Protein 9J8A (pdb70)

Structure (mmCIF, N/CA/C/O backbone):
data_9J8A
#
_entry.id   9J8A
#
_cell.length_a   50.129
_cell.length_b   70.943
_cell.length_c   60.984
_cell.angle_alpha   90.00
_cell.angle_beta   97.93
_cell.angle_gamma   90.00
#
_symmetry.space_group_name_H-M   'P 1 21 1'
#
loop_
_entity.id
_entity.type
_entity.pdbx_description
1 polymer 'Heavy chain of BA8 Fab'
2 polymer 'Light Chain of Fab BA8'
3 polymer 'Sulfated peptide from CCR5'
4 water water
#
loop_
_atom_site.group_PDB
_atom_site.id
_atom_site.type_symbol
_atom_site.label_atom_id
_atom_site.label_alt_id
_atom_site.label_comp_id
_atom_site.label_asym_id
_atom_site.label_entity_id
_atom_site.label_seq_id
_atom_site.pdbx_PDB_ins_code
_atom_site.Cartn_x
_atom_site.Cartn_y
_atom_site.Cartn_z
_atom_site.occupancy
_atom_site.B_iso_or_equiv
_atom_site.auth_seq_id
_atom_site.auth_comp_id
_atom_site.auth_asym_id
_atom_site.auth_atom_id
_atom_site.pdbx_PDB_model_num
ATOM 1 N N . GLN A 1 1 ? 2.842 -35.856 -27.403 1.00 26.45 1 GLN H N 1
ATOM 2 C CA . GLN A 1 1 ? 2.603 -34.525 -28.031 1.00 25.07 1 GLN H CA 1
ATOM 3 C C . GLN A 1 1 ? 3.146 -33.477 -27.069 1.00 21.31 1 GLN H C 1
ATOM 4 O O . GLN A 1 1 ? 2.611 -33.325 -25.978 1.00 18.20 1 GLN H O 1
ATOM 10 N N . SER A 1 2 ? 4.250 -32.847 -27.448 1.00 17.54 2 SER H N 1
ATOM 11 C CA . SER A 1 2 ? 4.947 -31.936 -26.560 1.00 18.38 2 SER H CA 1
ATOM 12 C C . SER A 1 2 ? 5.776 -30.976 -27.400 1.00 15.90 2 SER H C 1
ATOM 13 O O . SER A 1 2 ? 6.010 -31.212 -28.576 1.00 15.29 2 SER H O 1
ATOM 16 N N . LEU A 1 3 ? 6.152 -29.859 -26.774 1.00 15.64 3 LEU H N 1
ATOM 17 C CA . LEU A 1 3 ? 6.947 -28.811 -27.379 1.00 15.91 3 LEU H CA 1
ATOM 18 C C . LEU A 1 3 ? 8.004 -28.372 -26.372 1.00 15.41 3 LEU H C 1
ATOM 19 O O . LEU A 1 3 ? 7.760 -28.374 -25.165 1.00 15.08 3 LEU H O 1
ATOM 24 N N . GLU A 1 4 ? 9.138 -27.923 -26.893 1.00 15.59 4 GLU H N 1
ATOM 25 C CA . GLU A 1 4 ? 10.227 -27.435 -26.071 1.00 17.62 4 GLU H CA 1
ATOM 26 C C . GLU A 1 4 ? 10.845 -26.211 -26.735 1.00 17.19 4 GLU H C 1
ATOM 27 O O . GLU A 1 4 ? 11.343 -26.324 -27.862 1.00 16.90 4 GLU H O 1
ATOM 33 N N . GLU A 1 5 ? 10.861 -25.078 -26.011 1.00 15.14 5 GLU H N 1
ATOM 34 C CA . GLU A 1 5 ? 11.546 -23.880 -26.463 1.00 15.02 5 GLU H CA 1
ATOM 35 C C . GLU A 1 5 ? 13.031 -23.926 -26.094 1.00 16.43 5 GLU H C 1
ATOM 36 O O . GLU A 1 5 ? 13.390 -24.347 -24.990 1.00 16.51 5 GLU H O 1
ATOM 42 N N . SER A 1 6 ? 13.873 -23.405 -26.990 1.00 16.76 6 SER H N 1
ATOM 43 C CA . SER A 1 6 ? 15.285 -23.184 -26.686 1.00 16.21 6 SER H CA 1
ATOM 44 C C . SER A 1 6 ? 15.732 -21.881 -27.343 1.00 17.71 6 SER H C 1
ATOM 45 O O . SER A 1 6 ? 15.063 -21.390 -28.263 1.00 17.11 6 SER H O 1
ATOM 48 N N . GLY A 1 7 ? 16.875 -21.347 -26.874 1.00 16.87 7 GLY H N 1
ATOM 49 C CA . GLY A 1 7 ? 17.455 -20.133 -27.431 1.00 17.51 7 GLY H CA 1
ATOM 50 C C . GLY A 1 7 ? 17.319 -18.921 -26.509 1.00 15.89 7 GLY H C 1
ATOM 51 O O . GLY A 1 7 ? 17.643 -17.813 -26.898 1.00 19.15 7 GLY H O 1
ATOM 52 N N . GLY A 1 8 ? 16.774 -19.109 -25.319 1.00 16.37 8 GLY H N 1
ATOM 53 C CA . GLY A 1 8 ? 16.588 -18.019 -24.384 1.00 15.54 8 GLY H CA 1
ATOM 54 C C . GLY A 1 8 ? 17.890 -17.641 -23.687 1.00 17.25 8 GLY H C 1
ATOM 55 O O . GLY A 1 8 ? 18.952 -18.119 -24.064 1.00 19.20 8 GLY H O 1
ATOM 56 N N . GLY A 1 9 ? 17.805 -16.753 -22.691 1.00 15.90 9 GLY H N 1
ATOM 57 C CA . GLY A 1 9 ? 18.988 -16.323 -21.973 1.00 16.97 9 GLY H CA 1
ATOM 58 C C . GLY A 1 9 ? 19.117 -14.807 -22.045 1.00 15.89 9 GLY H C 1
ATOM 59 O O . GLY A 1 9 ? 18.111 -14.095 -22.150 1.00 15.09 9 GLY H O 1
ATOM 60 N N . LEU A 1 10 ? 20.363 -14.338 -22.002 1.00 14.65 10 LEU H N 1
ATOM 61 C CA . LEU A 1 10 ? 20.633 -12.922 -21.890 1.00 16.30 10 LEU H CA 1
ATOM 62 C C . LEU A 1 10 ? 21.008 -12.356 -23.258 1.00 15.26 10 LEU H C 1
ATOM 63 O O . LEU A 1 10 ? 21.864 -12.911 -23.939 1.00 15.54 10 LEU H O 1
ATOM 68 N N . PHE A 1 11 ? 20.438 -11.192 -23.582 1.00 15.63 11 PHE H N 1
ATOM 69 C CA . PHE A 1 11 ? 20.726 -10.513 -24.831 1.00 16.30 11 PHE H CA 1
ATOM 70 C C . PHE A 1 11 ? 20.913 -9.037 -24.522 1.00 17.67 11 PHE H C 1
ATOM 71 O O . PHE A 1 11 ? 20.368 -8.529 -23.545 1.00 20.24 11 PHE H O 1
ATOM 79 N N . LYS A 1 12 ? 21.667 -8.357 -25.383 1.00 19.35 12 LYS H N 1
ATOM 80 C CA . LYS A 1 12 ? 21.811 -6.919 -25.305 1.00 21.28 12 LYS H CA 1
ATOM 81 C C . LYS A 1 12 ? 20.780 -6.253 -26.214 1.00 19.34 12 LYS H C 1
ATOM 82 O O . LYS A 1 12 ? 20.406 -6.812 -27.229 1.00 19.32 12 LYS H O 1
ATOM 88 N N . PRO A 1 13 ? 20.377 -5.006 -25.916 1.00 19.31 13 PRO H N 1
ATOM 89 C CA . PRO A 1 13 ? 19.564 -4.205 -26.829 1.00 20.57 13 PRO H CA 1
ATOM 90 C C . PRO A 1 13 ? 20.240 -4.162 -28.195 1.00 19.79 13 PRO H C 1
ATOM 91 O O . PRO A 1 13 ? 21.477 -4.100 -28.263 1.00 21.93 13 PRO H O 1
ATOM 95 N N . THR A 1 14 ? 19.413 -4.207 -29.254 1.00 19.94 14 THR H N 1
ATOM 96 C CA . THR A 1 14 ? 19.821 -4.252 -30.658 1.00 19.86 14 THR H CA 1
ATOM 97 C C . THR A 1 14 ? 20.110 -5.679 -31.139 1.00 20.55 14 THR H C 1
ATOM 98 O O . THR A 1 14 ? 20.172 -5.881 -32.344 1.00 20.62 14 THR H O 1
ATOM 102 N N . ASP A 1 15 ? 20.325 -6.660 -30.242 1.00 19.40 15 ASP H N 1
ATOM 103 C CA . ASP A 1 15 ? 20.602 -8.028 -30.674 1.00 20.21 15 ASP H CA 1
ATOM 104 C C . ASP A 1 15 ? 19.381 -8.660 -31.347 1.00 18.39 15 ASP H C 1
ATOM 105 O O . ASP A 1 15 ? 18.256 -8.184 -31.224 1.00 17.81 15 ASP H O 1
ATOM 110 N N . THR A 1 16 ? 19.620 -9.804 -31.982 1.00 18.31 16 THR H N 1
ATOM 111 C CA . THR A 1 16 ? 18.544 -10.587 -32.555 1.00 19.42 16 THR H CA 1
ATOM 112 C C . THR A 1 16 ? 18.254 -11.810 -31.674 1.00 18.36 16 THR H C 1
ATOM 113 O O . THR A 1 16 ? 19.156 -12.578 -31.308 1.00 16.17 16 THR H O 1
ATOM 117 N N . LEU A 1 17 ? 16.965 -12.044 -31.431 1.00 16.90 17 LEU H N 1
ATOM 118 C CA . LEU A 1 17 ? 16.511 -13.228 -30.707 1.00 17.56 17 LEU H CA 1
ATOM 119 C C . LEU A 1 17 ? 16.212 -14.313 -31.729 1.00 16.63 17 LEU H C 1
ATOM 120 O O . LEU A 1 17 ? 15.498 -14.016 -32.684 1.00 15.98 17 LEU H O 1
ATOM 125 N N . THR A 1 18 ? 16.703 -15.542 -31.512 1.00 15.22 18 THR H N 1
ATOM 126 C CA . THR A 1 18 ? 16.311 -16.681 -32.339 1.00 15.66 18 THR H CA 1
ATOM 127 C C . THR A 1 18 ? 15.865 -17.820 -31.424 1.00 15.70 18 THR H C 1
ATOM 128 O O . THR A 1 18 ? 16.700 -18.474 -30.798 1.00 15.90 18 THR H O 1
ATOM 132 N N . LEU A 1 19 ? 14.546 -18.042 -31.333 1.00 14.88 19 LEU H N 1
ATOM 133 C CA . LEU A 1 19 ? 14.001 -19.127 -30.523 1.00 14.72 19 LEU H CA 1
ATOM 134 C C . LEU A 1 19 ? 13.617 -20.288 -31.427 1.00 14.79 19 LEU H C 1
ATOM 135 O O . LEU A 1 19 ? 13.116 -20.104 -32.528 1.00 13.87 19 LEU H O 1
ATOM 140 N N . THR A 1 20 ? 13.898 -21.486 -30.945 1.00 14.70 20 THR H N 1
ATOM 141 C CA . THR A 1 20 ? 13.519 -22.698 -31.625 1.00 15.46 20 THR H CA 1
ATOM 142 C C . THR A 1 20 ? 12.468 -23.389 -30.767 1.00 14.54 20 THR H C 1
ATOM 143 O O . THR A 1 20 ? 12.653 -23.547 -29.563 1.00 15.13 20 THR H O 1
ATOM 147 N N . CYS A 1 21 ? 11.382 -23.798 -31.421 1.00 14.27 21 CYS H N 1
ATOM 148 C CA . CYS A 1 21 ? 10.357 -24.637 -30.835 1.00 15.20 21 CYS H CA 1
ATOM 149 C C . CYS A 1 21 ? 10.526 -26.033 -31.423 1.00 15.55 21 CYS H C 1
ATOM 150 O O . CYS A 1 21 ? 10.271 -26.216 -32.599 1.00 14.37 21 CYS H O 1
ATOM 153 N N . THR A 1 22 ? 10.911 -27.002 -30.594 1.00 14.72 22 THR H N 1
ATOM 154 C CA . THR A 1 22 ? 11.093 -28.370 -31.049 1.00 15.27 22 THR H CA 1
ATOM 155 C C . THR A 1 22 ? 9.882 -29.184 -30.611 1.00 14.71 22 THR H C 1
ATOM 156 O O . THR A 1 22 ? 9.583 -29.275 -29.409 1.00 15.83 22 THR H O 1
ATOM 160 N N . VAL A 1 23 ? 9.231 -29.826 -31.594 1.00 15.43 23 VAL H N 1
ATOM 161 C CA . VAL A 1 23 ? 8.006 -30.566 -31.332 1.00 16.33 23 VAL H CA 1
ATOM 162 C C . VAL A 1 23 ? 8.280 -32.070 -31.382 1.00 17.58 23 VAL H C 1
ATOM 163 O O . VAL A 1 23 ? 9.197 -32.516 -32.081 1.00 18.27 23 VAL H O 1
ATOM 167 N N . SER A 1 24 ? 7.452 -32.828 -30.639 1.00 19.01 24 SER H N 1
ATOM 168 C CA . SER A 1 24 ? 7.520 -34.280 -30.548 1.00 19.51 24 SER H CA 1
ATOM 169 C C . SER A 1 24 ? 6.110 -34.844 -30.469 1.00 18.44 24 SER H C 1
ATOM 170 O O . S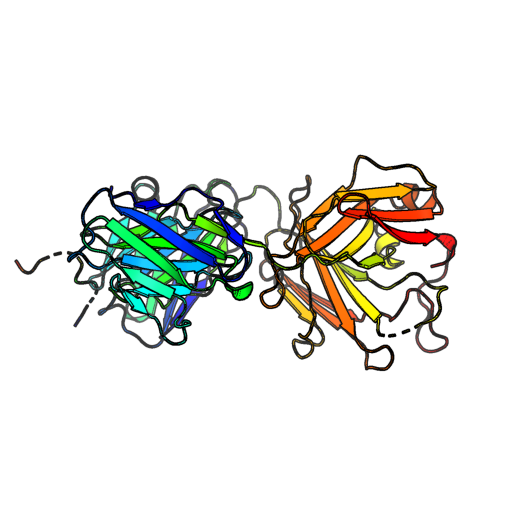ER A 1 24 ? 5.286 -34.333 -29.711 1.00 17.06 24 SER H O 1
ATOM 173 N N . GLY A 1 25 ? 5.868 -35.926 -31.223 1.00 19.15 25 GLY H N 1
ATOM 174 C CA . GLY A 1 25 ? 4.656 -36.715 -31.082 1.00 19.47 25 GLY H CA 1
ATOM 175 C C . GLY A 1 25 ? 3.468 -36.136 -31.853 1.00 18.95 25 GLY H C 1
ATOM 176 O O . GLY A 1 25 ? 2.348 -36.575 -31.638 1.00 19.68 25 GLY H O 1
ATOM 177 N N . PHE A 1 26 ? 3.687 -35.154 -32.744 1.00 16.46 26 PHE H N 1
ATOM 178 C CA . PHE A 1 26 ? 2.652 -34.774 -33.692 1.00 15.93 26 PHE H CA 1
ATOM 179 C C . PHE A 1 26 ? 3.348 -34.136 -34.883 1.00 16.67 26 PHE H C 1
ATOM 180 O O . PHE A 1 26 ? 4.514 -33.786 -34.796 1.00 16.63 26 PHE H O 1
ATOM 188 N N . SER A 1 27 ? 2.634 -33.991 -35.996 1.00 18.68 27 SER H N 1
ATOM 189 C CA . SER A 1 27 ? 3.217 -33.451 -37.212 1.00 17.64 27 SER H CA 1
ATOM 190 C C . SER A 1 27 ? 2.897 -31.972 -37.387 1.00 17.01 27 SER H C 1
ATOM 191 O O . SER A 1 27 ? 1.732 -31.579 -37.277 1.00 16.72 27 SER H O 1
ATOM 194 N N . LEU A 1 28 ? 3.935 -31.192 -37.730 1.00 16.47 28 LEU H N 1
ATOM 195 C CA . LEU A 1 28 ? 3.814 -29.781 -38.076 1.00 15.09 28 LEU H CA 1
ATOM 196 C C . LEU A 1 28 ? 2.892 -29.596 -39.282 1.00 16.24 28 LEU H C 1
ATOM 197 O O . LEU A 1 28 ? 2.289 -28.545 -39.418 1.00 15.04 28 LEU H O 1
ATOM 202 N N . SER A 1 29 ? 2.740 -30.629 -40.125 1.00 15.61 29 SER H N 1
ATOM 203 C CA . SER A 1 29 ? 1.926 -30.537 -41.323 1.00 16.99 29 SER H CA 1
ATOM 204 C C . SER A 1 29 ? 0.448 -30.625 -41.009 1.00 16.58 29 SER H C 1
ATOM 205 O O . SER A 1 29 ? -0.345 -30.463 -41.924 1.00 17.28 29 SER H O 1
ATOM 208 N N . SER A 1 30 ? 0.094 -30.918 -39.748 1.00 16.66 30 SER H N 1
ATOM 209 C CA . SER A 1 30 ? -1.303 -30.991 -39.364 1.00 17.15 30 SER H CA 1
ATOM 210 C C . SER A 1 30 ? -1.710 -29.907 -38.371 1.00 15.96 30 SER H C 1
ATOM 211 O O . SER A 1 30 ? -2.887 -29.846 -38.052 1.00 15.21 30 SER H O 1
ATOM 214 N N . TYR A 1 31 ? -0.772 -29.063 -37.903 1.00 15.47 31 TYR H N 1
ATOM 215 C CA . TYR A 1 31 ? -1.110 -28.127 -36.824 1.00 15.36 31 TYR H CA 1
ATOM 216 C C . TYR A 1 31 ? -0.460 -26.774 -37.058 1.00 14.15 31 TYR H C 1
ATOM 217 O O . TYR A 1 31 ? 0.610 -26.683 -37.663 1.00 15.25 31 TYR H O 1
ATOM 226 N N . SER A 1 32 ? -1.102 -25.726 -36.523 1.00 13.09 32 SER H N 1
ATOM 227 C CA . SER A 1 32 ? -0.453 -24.453 -36.332 1.00 13.28 32 SER H CA 1
ATOM 228 C C . SER A 1 32 ? 0.401 -24.516 -35.058 1.00 12.30 32 SER H C 1
ATOM 229 O O . SER A 1 32 ? 0.124 -25.310 -34.165 1.00 12.94 32 SER H O 1
ATOM 232 N N . ILE A 1 33 ? 1.430 -23.668 -35.009 1.00 12.57 33 ILE H N 1
ATOM 233 C CA . ILE A 1 33 ? 2.236 -23.432 -33.829 1.00 12.38 33 ILE H CA 1
ATOM 234 C C . ILE A 1 33 ? 2.199 -21.933 -33.535 1.00 11.96 33 ILE H C 1
ATOM 235 O O . ILE A 1 33 ? 2.513 -21.121 -34.401 1.00 11.24 33 ILE H O 1
ATOM 240 N N . ARG A 1 34 ? 1.823 -21.569 -32.312 1.00 11.33 34 ARG H N 1
ATOM 241 C CA . ARG A 1 34 ? 1.699 -20.171 -31.936 1.00 10.98 34 ARG H CA 1
ATOM 242 C C . ARG A 1 34 ? 2.821 -19.775 -30.978 1.00 11.85 34 ARG H C 1
ATOM 243 O O . ARG A 1 34 ? 3.229 -20.586 -30.167 1.00 12.29 34 ARG H O 1
ATOM 251 N N . TRP A 1 35 ? 3.267 -18.510 -31.066 1.00 11.94 35 TRP H N 1
ATOM 252 C CA . TRP A 1 35 ? 4.230 -17.970 -30.129 1.00 11.75 35 TRP H CA 1
ATOM 253 C C . TRP A 1 35 ? 3.514 -16.952 -29.251 1.00 12.13 35 TRP H C 1
ATOM 254 O O . TRP A 1 35 ? 2.755 -16.113 -29.754 1.00 12.14 35 TRP H O 1
ATOM 265 N N . VAL A 1 36 ? 3.727 -17.099 -27.941 1.00 11.90 36 VAL H N 1
ATOM 266 C CA . VAL A 1 36 ? 3.106 -16.263 -26.934 1.00 11.92 36 VAL H CA 1
ATOM 267 C C . VAL A 1 36 ? 4.205 -15.796 -25.987 1.00 12.08 36 VAL H C 1
ATOM 268 O O . VAL A 1 36 ? 5.083 -16.591 -25.640 1.00 13.95 36 VAL H O 1
ATOM 272 N N . ARG A 1 37 ? 4.167 -14.540 -25.534 1.00 12.21 37 ARG H N 1
ATOM 273 C CA . ARG A 1 37 ? 5.112 -14.135 -24.505 1.00 12.86 37 ARG H CA 1
ATOM 274 C C . ARG A 1 37 ? 4.393 -13.468 -23.343 1.00 13.10 37 ARG H C 1
ATOM 275 O O . ARG A 1 37 ? 3.211 -13.075 -23.418 1.00 12.01 37 ARG H O 1
ATOM 283 N N . GLN A 1 38 ? 5.133 -13.427 -22.233 1.00 14.50 38 GLN H N 1
ATOM 284 C CA . GLN A 1 38 ? 4.623 -12.849 -21.011 1.00 13.90 38 GLN H CA 1
ATOM 285 C C . GLN A 1 38 ? 5.744 -12.101 -20.313 1.00 13.57 38 GLN H C 1
ATOM 286 O O . GLN A 1 38 ? 6.694 -12.721 -19.830 1.00 12.21 38 GLN H O 1
ATOM 292 N N . ALA A 1 39 ? 5.624 -10.780 -20.278 1.00 14.95 39 ALA H N 1
ATOM 293 C CA . ALA A 1 39 ? 6.573 -9.971 -19.530 1.00 16.45 39 ALA H CA 1
ATOM 294 C C . ALA A 1 39 ? 6.409 -10.225 -18.028 1.00 17.72 39 ALA H C 1
ATOM 295 O O . ALA A 1 39 ? 5.314 -10.546 -17.545 1.00 15.40 39 ALA H O 1
ATOM 297 N N . PRO A 1 40 ? 7.480 -10.082 -17.220 1.00 19.74 40 PRO H N 1
ATOM 298 C CA . PRO A 1 40 ? 7.393 -10.393 -15.791 1.00 21.96 40 PRO H CA 1
ATOM 299 C C . PRO A 1 40 ? 6.238 -9.622 -15.144 1.00 21.27 40 PRO H C 1
ATOM 300 O O . PRO A 1 40 ? 6.081 -8.421 -15.324 1.00 19.57 40 PRO H O 1
ATOM 304 N N . GLY A 1 41 ? 5.344 -10.367 -14.506 1.00 22.85 41 GLY H N 1
ATOM 305 C CA . GLY A 1 41 ? 4.236 -9.767 -13.784 1.00 24.67 41 GLY H CA 1
ATOM 306 C C . GLY A 1 41 ? 3.102 -9.273 -14.676 1.00 24.04 41 GLY H C 1
ATOM 307 O O . GLY A 1 41 ? 2.176 -8.661 -14.153 1.00 22.79 41 GLY H O 1
ATOM 308 N N . ASN A 1 42 ? 3.136 -9.549 -15.991 1.00 20.54 42 ASN H N 1
ATOM 309 C CA . ASN A 1 42 ? 2.150 -9.000 -16.916 1.00 22.15 42 ASN H CA 1
ATOM 310 C C . ASN A 1 42 ? 1.350 -10.126 -17.549 1.00 18.33 42 ASN H C 1
ATOM 311 O O . ASN A 1 42 ? 1.371 -11.244 -17.046 1.00 17.54 42 ASN H O 1
ATOM 316 N N . GLY A 1 43 ? 0.659 -9.781 -18.635 1.00 17.51 43 GLY H N 1
ATOM 317 C CA . GLY A 1 43 ? -0.317 -10.641 -19.295 1.00 16.51 43 GLY H CA 1
ATOM 318 C C . GLY A 1 43 ? 0.324 -11.482 -20.389 1.00 15.74 43 GLY H C 1
ATOM 319 O O . GLY A 1 43 ? 1.477 -11.283 -20.774 1.00 17.50 43 GLY H O 1
ATOM 320 N N . LEU A 1 44 ? -0.458 -12.419 -20.881 1.00 12.94 44 LEU H N 1
ATOM 321 C CA . LEU A 1 44 ? -0.096 -13.200 -22.043 1.00 13.71 44 LEU H CA 1
ATOM 322 C C . LEU A 1 44 ? -0.371 -12.403 -23.315 1.00 13.24 44 LEU H C 1
ATOM 323 O O . LEU A 1 44 ? -1.436 -11.788 -23.476 1.00 12.36 44 LEU H O 1
ATOM 328 N N . GLU A 1 45 ? 0.561 -12.506 -24.269 1.00 13.07 45 GLU H N 1
ATOM 329 C CA . GLU A 1 45 ? 0.414 -11.826 -25.537 1.00 14.70 45 GLU H CA 1
ATOM 330 C C . GLU A 1 45 ? 0.766 -12.744 -26.710 1.00 13.45 45 GLU H C 1
ATOM 331 O O . GLU A 1 45 ? 1.852 -13.306 -26.766 1.00 12.92 45 GLU H O 1
ATOM 337 N N . TRP A 1 46 ? -0.137 -12.839 -27.684 1.00 13.07 46 TRP H N 1
ATOM 338 C CA . TRP A 1 46 ? 0.147 -13.571 -28.909 1.00 11.76 46 TRP H CA 1
ATOM 339 C C . TRP A 1 46 ? 1.058 -12.735 -29.798 1.00 13.20 46 TRP H C 1
ATOM 340 O 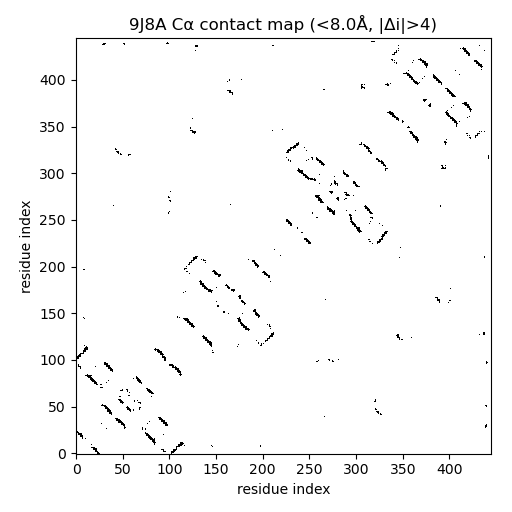O . TRP A 1 46 ? 0.770 -11.537 -30.036 1.00 12.11 46 TRP H O 1
ATOM 351 N N . ILE A 1 47 ? 2.173 -13.363 -30.220 1.00 12.29 47 ILE H N 1
ATOM 352 C CA . ILE A 1 47 ? 3.166 -12.701 -31.072 1.00 13.68 47 ILE H CA 1
ATOM 353 C C . ILE A 1 47 ? 2.852 -12.988 -32.529 1.00 13.21 47 ILE H C 1
ATOM 354 O O . ILE A 1 47 ? 2.920 -12.109 -33.388 1.00 14.14 47 ILE H O 1
ATOM 359 N N . GLY A 1 48 ? 2.587 -14.254 -32.807 1.00 13.01 48 GLY H N 1
ATOM 360 C CA . GLY A 1 48 ? 2.402 -14.706 -34.171 1.00 12.50 48 GLY H CA 1
ATOM 361 C C . GLY A 1 48 ? 2.299 -16.220 -34.189 1.00 12.72 48 GLY H C 1
ATOM 362 O O . GLY A 1 48 ? 2.295 -16.851 -33.137 1.00 13.99 48 GLY H O 1
ATOM 363 N N . ALA A 1 49 ? 2.194 -16.781 -35.385 1.00 12.03 49 ALA H N 1
ATOM 364 C CA . ALA A 1 49 ? 2.001 -18.211 -35.534 1.00 11.84 49 ALA H CA 1
ATOM 365 C C . ALA A 1 49 ? 2.457 -18.635 -36.915 1.00 12.22 49 ALA H C 1
ATOM 366 O O . ALA A 1 49 ? 2.707 -17.786 -37.763 1.00 13.66 49 ALA H O 1
ATOM 368 N N . ILE A 1 50 ? 2.610 -19.946 -37.113 1.00 12.79 50 ILE H N 1
ATOM 369 C CA . ILE A 1 50 ? 2.765 -20.505 -38.438 1.00 12.78 50 ILE H CA 1
ATOM 370 C C . ILE A 1 50 ? 1.743 -21.622 -38.552 1.00 12.87 50 ILE H C 1
ATOM 371 O O . ILE A 1 50 ? 1.564 -22.390 -37.605 1.00 12.01 50 ILE H O 1
ATOM 376 N N . GLY A 1 51 ? 1.045 -21.637 -39.686 1.00 12.89 51 GLY H N 1
ATOM 377 C CA . GLY A 1 51 ? 0.015 -22.615 -39.985 1.00 12.67 51 GLY H CA 1
ATOM 378 C C . GLY A 1 51 ? 0.581 -23.940 -40.508 1.00 13.63 51 GLY H C 1
ATOM 379 O O . GLY A 1 51 ? 1.779 -24.087 -40.729 1.00 13.65 51 GLY H O 1
ATOM 380 N N . SER A 1 52 ? -0.323 -24.908 -40.632 1.00 13.23 52 SER H N 1
ATOM 381 C CA . SER A 1 52 ? -0.020 -26.257 -41.066 1.00 14.67 52 SER H CA 1
ATOM 382 C C . SER A 1 52 ? 0.606 -26.274 -42.462 1.00 15.05 52 SER H C 1
ATOM 383 O O . SER A 1 52 ? 1.294 -27.227 -42.784 1.00 15.89 52 SER H O 1
ATOM 386 N N . GLY A 1 53 ? 0.390 -25.217 -43.265 1.00 15.91 53 GLY H N 1
ATOM 387 C CA . GLY A 1 53 ? 0.989 -25.077 -44.594 1.00 16.85 53 GLY H CA 1
ATOM 388 C C . GLY A 1 53 ? 2.243 -24.201 -44.648 1.00 17.63 53 GLY H C 1
ATOM 389 O O . GLY A 1 53 ? 2.789 -23.978 -45.726 1.00 18.45 53 GLY H O 1
ATOM 390 N N . GLY A 1 54 ? 2.705 -23.672 -43.514 1.00 15.64 54 GLY H N 1
ATOM 391 C CA . GLY A 1 54 ? 3.983 -22.991 -43.456 1.00 15.75 54 GLY H CA 1
ATOM 392 C C . GLY A 1 54 ? 3.911 -21.483 -43.669 1.00 15.10 54 GLY H C 1
ATOM 393 O O . GLY A 1 54 ? 4.948 -20.826 -43.752 1.00 15.85 54 GLY H O 1
ATOM 394 N N . ASN A 1 55 ? 2.700 -20.924 -43.670 1.00 16.78 55 ASN H N 1
ATOM 395 C CA . ASN A 1 55 ? 2.553 -19.491 -43.795 1.00 16.85 55 ASN H CA 1
ATOM 396 C C . ASN A 1 55 ? 2.425 -18.909 -42.393 1.00 16.60 55 ASN H C 1
ATOM 397 O O . ASN A 1 55 ? 1.728 -19.486 -41.566 1.00 16.99 55 ASN H O 1
ATOM 402 N N . ALA A 1 56 ? 3.016 -17.728 -42.192 1.00 15.70 56 ALA H N 1
ATOM 403 C CA . ALA A 1 56 ? 3.061 -17.108 -40.875 1.00 15.41 56 ALA H CA 1
ATOM 404 C C . ALA A 1 56 ? 2.049 -15.968 -40.766 1.00 14.56 56 ALA H C 1
ATOM 405 O O . ALA A 1 56 ? 1.681 -15.355 -41.766 1.00 13.80 56 ALA H O 1
ATOM 407 N N . TYR A 1 57 ? 1.680 -15.685 -39.509 1.00 13.62 57 TYR H N 1
ATOM 408 C CA . TYR A 1 57 ? 0.820 -14.598 -39.100 1.00 14.59 57 TYR H CA 1
ATOM 409 C C . TYR A 1 57 ? 1.501 -13.885 -37.943 1.00 15.13 57 TYR H C 1
ATOM 410 O O . TYR A 1 57 ? 2.148 -14.558 -37.128 1.00 15.36 57 TYR H O 1
ATOM 419 N N . TYR A 1 58 ? 1.315 -12.556 -37.862 1.00 14.85 58 TYR H N 1
ATOM 420 C CA . TYR A 1 58 ? 1.974 -11.707 -36.884 1.00 15.08 58 TYR H CA 1
ATOM 421 C C . TYR A 1 58 ? 1.059 -10.618 -36.320 1.00 16.17 58 TYR H C 1
ATOM 422 O O . TYR A 1 58 ? 0.178 -10.122 -37.010 1.00 17.43 58 TYR H O 1
ATOM 431 N N . THR A 1 59 ? 1.291 -10.234 -35.066 1.00 17.29 59 THR H N 1
ATOM 432 C CA . THR A 1 59 ? 0.610 -9.101 -34.463 1.00 19.41 59 THR H CA 1
ATOM 433 C C . THR A 1 59 ? 1.233 -7.838 -35.041 1.00 22.73 59 THR H C 1
ATOM 434 O O . THR A 1 59 ? 2.339 -7.907 -35.574 1.00 21.97 59 THR H O 1
ATOM 438 N N . SER A 1 60 ? 0.507 -6.702 -34.957 1.00 22.56 60 SER H N 1
ATOM 439 C CA . SER A 1 60 ? 0.927 -5.477 -35.618 1.00 22.77 60 SER H CA 1
ATOM 440 C C . SER A 1 60 ? 2.355 -5.101 -35.225 1.00 22.51 60 SER H C 1
ATOM 441 O O . SER A 1 60 ? 3.107 -4.694 -36.084 1.00 24.46 60 SER H O 1
ATOM 444 N N . TRP A 1 61 ? 2.746 -5.207 -33.945 1.00 25.23 61 TRP H N 1
ATOM 445 C CA . TRP A 1 61 ? 4.054 -4.698 -33.544 1.00 25.50 61 TRP H CA 1
ATOM 446 C C . TRP A 1 61 ? 5.176 -5.643 -33.968 1.00 25.85 61 TRP H C 1
ATOM 447 O O . TRP A 1 61 ? 6.303 -5.187 -34.131 1.00 25.36 61 TRP H O 1
ATOM 458 N N . ALA A 1 62 ? 4.850 -6.933 -34.150 1.00 20.80 62 ALA H N 1
ATOM 459 C CA . ALA A 1 62 ? 5.818 -7.974 -34.474 1.00 19.45 62 ALA H CA 1
ATOM 460 C C . ALA A 1 62 ? 6.158 -8.036 -35.967 1.00 19.59 62 ALA H C 1
ATOM 461 O O . ALA A 1 62 ? 7.247 -8.478 -36.343 1.00 17.95 62 ALA H O 1
ATOM 463 N N . LYS A 1 63 ? 5.217 -7.635 -36.823 1.00 20.54 63 LYS H N 1
ATOM 464 C CA . LYS A 1 63 ? 5.227 -8.011 -38.235 1.00 23.45 63 LYS H CA 1
ATOM 465 C C . LYS A 1 63 ? 6.506 -7.539 -38.937 1.00 23.58 63 LYS H C 1
ATOM 466 O O . LYS A 1 63 ? 7.109 -8.236 -39.781 1.00 23.30 63 LYS H O 1
ATOM 472 N N . SER A 1 64 ? 6.908 -6.332 -38.585 1.00 22.86 64 SER H N 1
ATOM 473 C CA . SER A 1 64 ? 7.992 -5.677 -39.283 1.00 25.64 64 SER H CA 1
ATOM 474 C C . SER A 1 64 ? 9.365 -6.036 -38.707 1.00 25.56 64 SER H C 1
ATOM 475 O O . SER A 1 64 ? 10.359 -5.511 -39.204 1.00 25.87 64 SER H O 1
ATOM 478 N N . ARG A 1 65 ? 9.444 -6.846 -37.634 1.00 22.24 65 ARG H N 1
ATOM 479 C CA . ARG A 1 65 ? 10.740 -7.245 -37.098 1.00 21.95 65 ARG H CA 1
ATOM 480 C C . ARG A 1 65 ? 10.747 -8.703 -36.653 1.00 20.64 65 ARG H C 1
ATOM 481 O O . ARG A 1 65 ? 11.655 -9.116 -35.937 1.00 19.76 65 ARG H O 1
ATOM 489 N N . SER A 1 66 ? 9.773 -9.488 -37.109 1.00 18.95 66 SER H N 1
ATOM 490 C CA . SER A 1 66 ? 9.718 -10.894 -36.740 1.00 20.43 66 SER H CA 1
ATOM 491 C C . SER A 1 66 ? 9.604 -11.762 -37.993 1.00 19.53 66 SER H C 1
ATOM 492 O O . SER A 1 66 ? 8.972 -11.363 -38.987 1.00 20.56 66 SER H O 1
ATOM 495 N N . THR A 1 67 ? 10.214 -12.948 -37.938 1.00 16.79 67 THR H N 1
ATOM 496 C CA . THR A 1 67 ? 10.006 -13.972 -38.943 1.00 16.09 67 THR H CA 1
ATOM 497 C C . THR A 1 67 ? 9.734 -15.297 -38.239 1.00 17.19 67 THR H C 1
ATOM 498 O O . THR A 1 67 ? 10.522 -15.705 -37.373 1.00 16.96 67 THR H O 1
ATOM 502 N N . ILE A 1 68 ? 8.685 -15.994 -38.674 1.00 14.50 68 ILE H N 1
ATOM 503 C CA . ILE A 1 68 ? 8.394 -17.318 -38.152 1.00 13.94 68 ILE H CA 1
ATOM 504 C C . ILE A 1 68 ? 8.445 -18.302 -39.310 1.00 14.57 68 ILE H C 1
ATOM 505 O O . ILE A 1 68 ? 7.718 -18.140 -40.301 1.00 14.69 68 ILE H O 1
ATOM 510 N N . THR A 1 69 ? 9.316 -19.308 -39.154 1.00 13.91 69 THR H N 1
ATOM 511 C CA . THR A 1 69 ? 9.570 -20.318 -40.165 1.00 14.97 69 THR H CA 1
ATOM 512 C C . THR A 1 69 ? 9.496 -21.687 -39.499 1.00 14.59 69 THR H C 1
ATOM 513 O O . THR A 1 69 ? 9.393 -21.783 -38.270 1.00 13.17 69 THR H O 1
ATOM 517 N N . ARG A 1 70 ? 9.587 -22.745 -40.313 1.00 14.11 70 ARG H N 1
ATOM 518 C CA . ARG A 1 70 ? 9.612 -24.097 -39.781 1.00 15.25 70 ARG H CA 1
ATOM 519 C C . ARG A 1 70 ? 10.491 -24.986 -40.647 1.00 17.19 70 ARG H C 1
ATOM 520 O O . ARG A 1 70 ? 10.799 -24.633 -41.790 1.00 19.87 70 ARG H O 1
ATOM 528 N N . ASN A 1 71 ? 10.892 -26.111 -40.059 1.00 19.01 71 ASN H N 1
ATOM 529 C CA . ASN A 1 71 ? 11.587 -27.182 -40.746 1.00 19.58 71 ASN H CA 1
ATOM 530 C C . ASN A 1 71 ? 10.839 -28.483 -40.453 1.00 20.28 71 ASN H C 1
ATOM 531 O O . ASN A 1 71 ? 10.949 -29.027 -39.357 1.00 21.29 71 ASN H O 1
ATOM 536 N N . THR A 1 72 ? 10.015 -28.964 -41.397 1.00 19.55 72 THR H N 1
ATOM 537 C CA . THR A 1 72 ? 9.156 -30.099 -41.089 1.00 23.19 72 THR H CA 1
ATOM 538 C C . THR A 1 72 ? 9.988 -31.376 -40.903 1.00 24.28 72 THR H C 1
ATOM 539 O O . THR A 1 72 ? 9.617 -32.228 -40.109 1.00 29.80 72 THR H O 1
ATOM 543 N N . ASN A 1 73 ? 11.134 -31.485 -41.569 1.00 25.63 73 ASN H N 1
ATOM 544 C CA . ASN A 1 73 ? 11.975 -32.664 -41.416 1.00 29.89 73 ASN H CA 1
ATOM 545 C C . ASN A 1 73 ? 12.675 -32.692 -40.055 1.00 31.22 73 ASN H C 1
ATOM 546 O O . ASN A 1 73 ? 13.021 -33.764 -39.565 1.00 30.32 73 ASN H O 1
ATOM 551 N N . GLU A 1 74 ? 12.948 -31.518 -39.472 1.00 29.92 74 GLU H N 1
ATOM 552 C CA . GLU A 1 74 ? 13.638 -31.452 -38.190 1.00 27.17 74 GLU H CA 1
ATOM 553 C C . GLU A 1 74 ? 12.679 -31.166 -37.031 1.00 22.24 74 GLU H C 1
ATOM 554 O O . GLU A 1 74 ? 13.118 -31.020 -35.888 1.00 21.46 74 GLU H O 1
ATOM 560 N N . ASN A 1 75 ? 11.369 -31.095 -37.312 1.00 19.47 75 ASN H N 1
ATOM 561 C CA . ASN A 1 75 ? 10.360 -30.918 -36.276 1.00 19.01 75 ASN H CA 1
ATOM 562 C C . ASN A 1 75 ? 10.547 -29.614 -35.501 1.00 16.64 75 ASN H C 1
ATOM 563 O O . ASN A 1 75 ? 10.301 -29.580 -34.306 1.00 16.51 75 ASN H O 1
ATOM 568 N N . THR A 1 76 ? 10.937 -28.538 -36.177 1.00 15.32 76 THR H N 1
ATOM 569 C CA . THR A 1 76 ? 11.167 -27.270 -35.505 1.00 15.22 76 THR H CA 1
ATOM 570 C C . THR A 1 76 ? 10.323 -26.169 -36.137 1.00 14.10 76 THR H C 1
ATOM 571 O O . THR A 1 76 ? 9.977 -26.224 -37.326 1.00 14.57 76 THR H O 1
ATOM 575 N N . VAL A 1 77 ? 10.052 -25.158 -35.295 1.00 13.32 77 VAL H N 1
ATOM 576 C CA . VAL A 1 77 ? 9.535 -23.856 -35.683 1.00 13.29 77 VAL H CA 1
ATOM 577 C C . VAL A 1 77 ? 10.457 -22.806 -35.066 1.00 14.08 77 VAL H C 1
ATOM 578 O O . VAL A 1 77 ? 10.868 -22.938 -33.905 1.00 15.71 77 VAL H O 1
ATOM 582 N N . THR A 1 78 ? 10.814 -21.789 -35.862 1.00 13.80 78 THR H N 1
ATOM 583 C CA . THR A 1 78 ? 11.763 -20.776 -35.432 1.00 14.09 78 THR H CA 1
ATOM 584 C C . THR A 1 78 ? 11.094 -19.399 -35.406 1.00 14.56 78 THR H C 1
ATOM 585 O O . THR A 1 78 ? 10.412 -18.989 -36.352 1.00 14.82 78 THR H O 1
ATOM 589 N N . LEU A 1 79 ? 11.291 -18.681 -34.297 1.00 14.44 79 LEU H N 1
ATOM 590 C CA . LEU A 1 79 ? 10.970 -17.269 -34.208 1.00 14.58 79 LEU H CA 1
ATOM 591 C C . LEU A 1 79 ? 12.273 -16.457 -34.212 1.00 14.68 79 LEU H C 1
ATOM 592 O O . LEU A 1 79 ? 13.148 -16.650 -33.353 1.00 14.60 79 LEU H O 1
ATOM 597 N N . LYS A 1 80 ? 12.390 -15.546 -35.193 1.00 14.40 80 LYS H N 1
ATOM 598 C CA . LYS A 1 80 ? 13.504 -14.601 -35.254 1.00 15.58 80 LYS H CA 1
ATOM 599 C C . LYS A 1 80 ? 12.927 -13.210 -35.036 1.00 15.74 80 LYS H C 1
ATOM 600 O O . LYS A 1 80 ? 11.990 -12.827 -35.741 1.00 15.60 80 LYS H O 1
ATOM 606 N N . MET A 1 81 ? 13.462 -12.463 -34.058 1.00 15.90 81 MET H N 1
ATOM 607 C CA . MET A 1 81 ? 12.954 -11.131 -33.760 1.00 17.66 81 MET H CA 1
ATOM 608 C C . MET A 1 81 ? 14.145 -10.192 -33.629 1.00 17.67 81 MET H C 1
ATOM 609 O O . MET A 1 81 ? 15.032 -10.446 -32.826 1.00 18.20 81 MET H O 1
ATOM 614 N N . THR A 1 82 ? 14.180 -9.139 -34.460 1.00 16.12 82 THR H N 1
ATOM 615 C CA . THR A 1 82 ? 15.345 -8.265 -34.506 1.00 17.58 82 THR H CA 1
ATOM 616 C C . THR A 1 82 ? 15.109 -7.059 -33.607 1.00 16.43 82 THR H C 1
ATOM 617 O O . THR A 1 82 ? 13.989 -6.797 -33.182 1.00 16.99 82 THR H O 1
ATOM 621 N N . SER A 1 83 ? 16.192 -6.316 -33.348 1.00 17.31 83 SER H N 1
ATOM 622 C CA . SER A 1 83 ? 16.147 -5.039 -32.640 1.00 18.97 83 SER H CA 1
ATOM 623 C C . SER A 1 83 ? 15.528 -5.149 -31.251 1.00 18.10 83 SER H C 1
ATOM 624 O O . SER A 1 83 ? 14.568 -4.438 -30.931 1.00 18.49 83 SER H O 1
ATOM 627 N N . LEU A 1 84 ? 16.065 -6.080 -30.448 1.00 17.12 84 LEU H N 1
ATOM 628 C CA . LEU A 1 84 ? 15.616 -6.274 -29.084 1.00 18.09 84 LEU H CA 1
ATOM 629 C C . LEU A 1 84 ? 15.792 -4.992 -28.267 1.00 18.30 84 LEU H C 1
ATOM 630 O O . LEU A 1 84 ? 16.799 -4.289 -28.416 1.00 19.78 84 LEU H O 1
ATOM 635 N N . THR A 1 85 ? 14.771 -4.691 -27.458 1.00 18.34 85 THR H N 1
ATOM 636 C CA . THR A 1 85 ? 14.824 -3.680 -26.414 1.00 19.59 85 THR H CA 1
ATOM 637 C C . THR A 1 85 ? 14.507 -4.389 -25.109 1.00 19.27 85 THR H C 1
ATOM 638 O O . THR A 1 85 ? 14.020 -5.517 -25.139 1.00 18.01 85 THR H O 1
ATOM 642 N N . VAL A 1 86 ? 14.769 -3.710 -23.989 1.00 18.84 86 VAL H N 1
ATOM 643 C CA A VAL A 1 86 ? 14.588 -4.311 -22.680 0.50 20.30 86 VAL H CA 1
ATOM 644 C CA B VAL A 1 86 ? 14.587 -4.290 -22.666 0.50 19.61 86 VAL H CA 1
ATOM 645 C C . VAL A 1 86 ? 13.122 -4.717 -22.523 1.00 19.71 86 VAL H C 1
ATOM 646 O O . VAL A 1 86 ? 12.804 -5.684 -21.813 1.00 19.45 86 VAL H O 1
ATOM 653 N N . ALA A 1 87 ? 12.234 -3.992 -23.197 1.00 18.81 87 ALA H N 1
ATOM 654 C CA . ALA A 1 87 ? 10.811 -4.306 -23.144 1.00 19.68 87 ALA H CA 1
ATOM 655 C C . ALA A 1 87 ? 10.462 -5.660 -23.767 1.00 19.88 87 ALA H C 1
ATOM 656 O O . ALA A 1 87 ? 9.320 -6.100 -23.595 1.00 22.12 87 ALA H O 1
ATOM 658 N N . ASP A 1 88 ? 11.390 -6.276 -24.517 1.00 16.62 88 ASP H N 1
ATOM 659 C CA . ASP A 1 88 ? 11.204 -7.621 -25.043 1.00 16.93 88 ASP H CA 1
ATOM 660 C C . ASP A 1 88 ? 11.509 -8.698 -24.000 1.00 15.66 88 ASP H C 1
ATOM 661 O O . ASP A 1 88 ? 11.350 -9.883 -24.286 1.00 14.80 88 ASP H O 1
ATOM 666 N N . THR A 1 89 ? 11.899 -8.284 -22.789 1.00 14.43 89 THR H N 1
ATOM 667 C CA . THR A 1 89 ? 12.182 -9.190 -21.692 1.00 14.75 89 THR H CA 1
ATOM 668 C C . THR A 1 89 ? 10.874 -9.907 -21.367 1.00 14.08 89 THR H C 1
ATOM 669 O O . THR A 1 89 ? 9.865 -9.256 -21.133 1.00 14.40 89 THR H O 1
ATOM 673 N N . ALA A 1 90 ? 10.890 -11.244 -21.404 1.00 13.20 90 ALA H N 1
ATOM 674 C CA . ALA A 1 90 ? 9.669 -12.021 -21.199 1.00 13.42 90 ALA H CA 1
ATOM 675 C C . ALA A 1 90 ? 9.995 -13.509 -21.196 1.00 13.47 90 ALA H C 1
ATOM 676 O O . ALA A 1 90 ? 11.031 -13.898 -21.718 1.00 12.91 90 ALA H O 1
ATOM 678 N N . THR A 1 91 ? 9.062 -14.321 -20.685 1.00 12.91 91 THR H N 1
ATOM 679 C CA . THR A 1 91 ? 9.027 -15.742 -20.982 1.00 13.15 91 THR H CA 1
ATOM 680 C C . THR A 1 91 ? 8.322 -15.900 -22.331 1.00 12.20 91 THR H C 1
ATOM 681 O O . THR A 1 91 ? 7.238 -15.368 -22.531 1.00 13.80 91 THR H O 1
ATOM 685 N N . TYR A 1 92 ? 8.913 -16.696 -23.205 1.00 10.82 92 TYR H N 1
ATOM 686 C CA . TYR A 1 92 ? 8.412 -16.953 -24.549 1.00 11.67 92 TYR H CA 1
ATOM 687 C C . TYR A 1 92 ? 8.003 -18.422 -24.612 1.00 12.51 92 TYR H C 1
ATOM 688 O O . TYR A 1 92 ? 8.787 -19.262 -24.180 1.00 13.25 92 TYR H O 1
ATOM 697 N N . PHE A 1 93 ? 6.763 -18.706 -25.051 1.00 11.47 93 PHE H N 1
ATOM 698 C CA . PHE A 1 93 ? 6.221 -20.066 -25.147 1.00 11.39 93 PHE H CA 1
ATOM 699 C C . PHE A 1 93 ? 5.916 -20.343 -26.611 1.00 12.13 93 PHE H C 1
ATOM 700 O O . PHE A 1 93 ? 5.493 -19.435 -27.336 1.00 12.42 93 PHE H O 1
ATOM 708 N N . CYS A 1 94 ? 6.076 -21.596 -27.040 1.00 12.35 94 CYS H N 1
ATOM 709 C CA . CYS A 1 94 ? 5.391 -22.067 -28.233 1.00 12.78 94 CYS H CA 1
ATOM 710 C C . CYS A 1 94 ? 4.299 -23.035 -27.782 1.00 12.49 94 CYS H C 1
ATOM 711 O O . CYS A 1 94 ? 4.404 -23.639 -26.708 1.00 12.27 94 CYS H O 1
ATOM 714 N N . ALA A 1 95 ? 3.235 -23.140 -28.575 1.00 12.80 95 ALA H N 1
ATOM 715 C CA . ALA A 1 95 ? 2.053 -23.918 -28.219 1.00 12.15 95 ALA H CA 1
ATOM 716 C C . ALA A 1 95 ? 1.365 -24.411 -29.490 1.00 12.46 95 ALA H C 1
ATOM 717 O O . ALA A 1 95 ? 1.405 -23.750 -30.546 1.00 13.44 95 ALA H O 1
ATOM 719 N N . ARG A 1 96 ? 0.703 -25.563 -29.380 1.00 11.08 96 ARG H N 1
ATOM 720 C CA . ARG A 1 96 ? 0.087 -26.181 -30.537 1.00 12.21 96 ARG H CA 1
ATOM 721 C C . ARG A 1 96 ? -1.328 -25.660 -30.747 1.00 12.19 96 ARG H C 1
ATOM 722 O O . ARG A 1 96 ? -2.177 -25.793 -29.869 1.00 12.59 96 ARG H O 1
ATOM 730 N N . GLY A 1 97 ? -1.560 -25.043 -31.901 1.00 12.65 97 GLY H N 1
ATOM 731 C CA . GLY A 1 97 ? -2.851 -24.459 -32.226 1.00 12.56 97 GLY H CA 1
ATOM 732 C C . GLY A 1 97 ? -3.887 -25.518 -32.567 1.00 13.66 97 GLY H C 1
ATOM 733 O O . GLY A 1 97 ? -3.580 -26.709 -32.567 1.00 14.62 97 GLY H O 1
ATOM 734 N N . GLY A 1 98 ? -5.089 -25.043 -32.893 1.00 14.13 98 GLY H N 1
ATOM 735 C CA . GLY A 1 98 ? -6.292 -25.867 -32.989 1.00 14.20 98 GLY H CA 1
ATOM 736 C C . GLY A 1 98 ? -7.274 -25.456 -31.900 1.00 14.75 98 GLY H C 1
ATOM 737 O O . GLY A 1 98 ? -6.906 -24.782 -30.925 1.00 15.12 98 GLY H O 1
ATOM 738 N N . ILE A 1 99 ? -8.523 -25.905 -32.027 1.00 13.92 99 ILE H N 1
ATOM 739 C CA . ILE A 1 99 ? -9.543 -25.498 -31.071 1.00 13.70 99 ILE H CA 1
ATOM 740 C C . ILE A 1 99 ? -9.145 -25.931 -29.657 1.00 13.83 99 ILE H C 1
ATOM 741 O O . ILE A 1 99 ? -9.446 -25.240 -28.672 1.00 12.70 99 ILE H O 1
ATOM 746 N N . ASN A 1 100 ? -8.443 -27.064 -29.540 1.00 12.95 100 ASN H N 1
ATOM 747 C CA . ASN A 1 100 ? -7.898 -27.477 -28.260 1.00 14.02 100 ASN H CA 1
ATOM 748 C C . ASN A 1 100 ? -6.462 -26.958 -28.143 1.00 13.55 100 ASN H C 1
ATOM 749 O O . ASN A 1 100 ? -5.555 -27.538 -28.749 1.00 12.85 100 ASN H O 1
ATOM 754 N N . PHE A 1 101 ? -6.301 -25.867 -27.365 1.00 12.09 101 PHE H N 1
ATOM 755 C CA . PHE A 1 101 ? -5.065 -25.114 -27.266 1.00 11.82 101 PHE H CA 1
ATOM 756 C C . PHE A 1 101 ? -4.365 -25.398 -25.942 1.00 12.16 101 PHE H C 1
ATOM 757 O O . PHE A 1 101 ? -3.730 -24.522 -25.384 1.00 12.24 101 PHE H O 1
ATOM 765 N N . GLY A 1 102 ? -4.371 -26.667 -25.510 1.00 13.19 102 GLY H N 1
ATOM 766 C CA . GLY A 1 102 ? -3.918 -27.050 -24.182 1.00 13.01 102 GLY H CA 1
ATOM 767 C C . GLY A 1 102 ? -2.431 -27.439 -24.078 1.00 14.01 102 GLY H C 1
ATOM 768 O O . GLY A 1 102 ? -1.970 -27.576 -22.939 1.00 13.99 102 GLY H O 1
ATOM 769 N N . ILE A 1 103 ? -1.739 -27.674 -25.207 1.00 12.89 103 ILE H N 1
ATOM 770 C CA . ILE A 1 103 ? -0.368 -28.180 -25.208 1.00 13.67 103 ILE H CA 1
ATOM 771 C C . ILE A 1 103 ? 0.611 -27.040 -25.513 1.00 13.25 103 ILE H C 1
ATOM 772 O O . ILE A 1 103 ? 0.728 -26.572 -26.643 1.00 14.17 103 ILE H O 1
ATOM 777 N N . TRP A 1 104 ? 1.305 -26.613 -24.455 1.00 13.27 104 TRP H N 1
ATOM 778 C CA . TRP A 1 104 ? 2.328 -25.589 -24.532 1.00 13.52 104 TRP H CA 1
ATOM 779 C C . TRP A 1 104 ? 3.682 -26.164 -24.168 1.00 14.02 104 TRP H C 1
ATOM 780 O O . TRP A 1 104 ? 3.772 -27.117 -23.389 1.00 14.65 104 TRP H O 1
ATOM 791 N N . GLY A 1 105 ? 4.729 -25.501 -24.634 1.00 14.03 105 GLY H N 1
ATOM 792 C CA . GLY A 1 105 ? 6.043 -25.781 -24.099 1.00 14.05 105 GLY H CA 1
ATOM 793 C C . GLY A 1 105 ? 6.161 -25.221 -22.690 1.00 14.34 105 GLY H C 1
ATOM 794 O O . GLY A 1 105 ? 5.291 -24.497 -22.215 1.00 15.12 105 GLY H O 1
ATOM 795 N N . PRO A 1 106 ? 7.232 -25.558 -21.962 1.00 14.67 106 PRO H N 1
ATOM 796 C CA . PRO A 1 106 ? 7.459 -25.002 -20.617 1.00 15.61 106 PRO H CA 1
ATOM 797 C C . PRO A 1 106 ? 7.815 -23.513 -20.546 1.00 14.97 106 PRO H C 1
ATOM 798 O O . PRO A 1 106 ? 7.729 -22.888 -19.484 1.00 14.25 106 PRO H O 1
ATOM 802 N N . GLY A 1 107 ? 8.192 -22.934 -21.687 1.00 13.94 107 GLY H N 1
ATOM 803 C CA . GLY A 1 107 ? 8.589 -21.534 -21.731 1.00 14.37 107 GLY H CA 1
ATOM 804 C C . GLY A 1 107 ? 10.099 -21.377 -21.583 1.00 16.49 107 GLY H C 1
ATOM 805 O O . GLY A 1 107 ? 10.767 -22.216 -20.969 1.00 17.54 107 GLY H O 1
ATOM 806 N N . THR A 1 108 ? 10.643 -20.324 -22.212 1.00 15.59 108 THR H N 1
ATOM 807 C CA . THR A 1 108 ? 12.045 -19.974 -22.014 1.00 15.80 108 THR H CA 1
ATOM 808 C C . THR A 1 108 ? 12.129 -18.473 -21.767 1.00 15.08 108 THR H C 1
ATOM 809 O O . THR A 1 108 ? 11.431 -17.672 -22.411 1.00 13.37 108 THR H O 1
ATOM 813 N N . LEU A 1 109 ? 12.939 -18.116 -20.763 1.00 15.58 109 LEU H N 1
ATOM 814 C CA . LEU A 1 109 ? 13.039 -16.733 -20.318 1.00 18.41 109 LEU H CA 1
ATOM 815 C C . LEU A 1 109 ? 14.041 -16.000 -21.205 1.00 16.39 109 LEU H C 1
ATOM 816 O O . LEU A 1 109 ? 15.172 -16.423 -21.348 1.00 14.89 109 LEU H O 1
ATOM 821 N N . VAL A 1 110 ? 13.602 -14.875 -21.759 1.00 17.07 110 VAL H N 1
ATOM 822 C CA . VAL A 1 110 ? 14.474 -13.995 -22.517 1.00 16.56 110 VAL H CA 1
ATOM 823 C C . VAL A 1 110 ? 14.670 -12.737 -21.679 1.00 16.32 110 VAL H C 1
ATOM 824 O O . VAL A 1 110 ? 13.705 -12.090 -21.286 1.00 15.84 110 VAL H O 1
ATOM 828 N N . THR A 1 111 ? 15.937 -12.381 -21.433 1.00 16.29 111 THR H N 1
ATOM 829 C CA . THR A 1 111 ? 16.284 -11.165 -20.717 1.00 17.98 111 THR H CA 1
ATOM 830 C C . THR A 1 111 ? 17.078 -10.258 -21.662 1.00 19.24 111 THR H C 1
ATOM 831 O O . THR A 1 111 ? 18.101 -10.669 -22.208 1.00 19.47 111 THR H O 1
ATOM 835 N N . VAL A 1 112 ? 16.569 -9.043 -21.880 1.00 16.59 112 VAL H N 1
ATOM 836 C CA . VAL A 1 112 ? 17.309 -8.035 -22.623 1.00 17.57 112 VAL H CA 1
ATOM 837 C C . VAL A 1 112 ? 17.823 -7.011 -21.613 1.00 17.57 112 VAL H C 1
ATOM 838 O O . VAL A 1 112 ? 17.051 -6.392 -20.882 1.00 17.39 112 VAL H O 1
ATOM 842 N N . SER A 1 113 ? 19.155 -6.879 -21.563 1.00 17.05 113 SER H N 1
ATOM 843 C CA . SER A 1 113 ? 19.825 -6.056 -20.567 1.00 18.40 113 SER H CA 1
ATOM 844 C C . SER A 1 113 ? 21.209 -5.686 -21.083 1.00 18.67 113 SER H C 1
ATOM 845 O O . SER A 1 113 ? 21.852 -6.459 -21.787 1.00 18.17 113 SER H O 1
ATOM 848 N N . SER A 1 114 ? 21.684 -4.488 -20.726 1.00 21.52 114 SER H N 1
ATOM 849 C CA . SER A 1 114 ? 23.068 -4.149 -21.012 1.00 21.29 114 SER H CA 1
ATOM 850 C C . SER A 1 114 ? 24.029 -4.759 -19.977 1.00 22.61 114 SER H C 1
ATOM 851 O O . SER A 1 114 ? 25.245 -4.661 -20.142 1.00 22.73 114 SER H O 1
ATOM 854 N N . GLY A 1 115 ? 23.524 -5.378 -18.910 1.00 21.27 115 GLY H N 1
ATOM 855 C CA . GLY A 1 115 ? 24.410 -5.949 -17.902 1.00 22.54 115 GLY H CA 1
ATOM 856 C C . GLY A 1 115 ? 25.095 -7.237 -18.360 1.00 22.15 115 GLY H C 1
ATOM 857 O O . GLY A 1 115 ? 24.619 -7.927 -19.254 1.00 23.27 115 GLY H O 1
ATOM 858 N N . GLN A 1 116 ? 26.242 -7.552 -17.755 1.00 23.32 116 GLN H N 1
ATOM 859 C CA . GLN A 1 116 ? 26.974 -8.753 -18.109 1.00 23.16 116 GLN H CA 1
ATOM 860 C C . GLN A 1 116 ? 26.438 -9.938 -17.309 1.00 17.77 116 GLN H C 1
ATOM 861 O O . GLN A 1 116 ? 25.988 -9.741 -16.206 1.00 20.48 116 GLN H O 1
ATOM 867 N N . PRO A 1 117 ? 26.503 -11.185 -17.805 1.00 16.44 117 PRO H N 1
ATOM 868 C CA . PRO A 1 117 ? 26.043 -12.351 -17.052 1.00 16.80 117 PRO H CA 1
ATOM 869 C C . PRO A 1 117 ? 26.834 -12.514 -15.766 1.00 15.75 117 PRO H C 1
ATOM 870 O O . PRO A 1 117 ? 28.014 -12.168 -15.724 1.00 15.75 117 PRO H O 1
ATOM 874 N N . LYS A 1 118 ? 26.173 -13.073 -14.760 1.00 13.80 118 LYS H N 1
ATOM 875 C CA . LYS A 1 118 ? 26.785 -13.305 -13.462 1.00 15.21 118 LYS H CA 1
ATOM 876 C C . LYS A 1 118 ? 26.115 -14.532 -12.851 1.00 13.37 118 LYS H C 1
ATOM 877 O O . LYS A 1 118 ? 24.900 -14.613 -12.793 1.00 11.61 118 LYS H O 1
ATOM 883 N N . ALA A 1 119 ? 26.916 -15.490 -12.431 1.00 12.96 119 ALA H N 1
ATOM 884 C CA . ALA A 1 119 ? 26.406 -16.666 -11.754 1.00 12.56 119 ALA H CA 1
ATOM 885 C C . ALA A 1 119 ? 26.119 -16.370 -10.271 1.00 11.89 119 ALA H C 1
ATOM 886 O O . ALA A 1 119 ? 26.814 -15.632 -9.594 1.00 12.29 119 ALA H O 1
ATOM 888 N N . PRO A 1 120 ? 25.121 -17.041 -9.690 1.00 12.04 120 PRO H N 1
ATOM 889 C CA . PRO A 1 120 ? 24.778 -16.848 -8.285 1.00 12.08 120 PRO H CA 1
ATOM 890 C C . PRO A 1 120 ? 25.797 -17.373 -7.275 1.00 11.08 120 PRO H C 1
ATOM 891 O O . PRO A 1 120 ? 26.380 -18.444 -7.447 1.00 11.83 120 PRO H O 1
ATOM 895 N N . SER A 1 121 ? 25.969 -16.616 -6.206 1.00 11.51 121 SER H N 1
ATOM 896 C CA . SER A 1 121 ? 26.586 -17.125 -4.987 1.00 10.86 121 SER H CA 1
ATOM 897 C C . SER A 1 121 ? 25.490 -17.594 -4.036 1.00 11.03 121 SER H C 1
ATOM 898 O O . SER A 1 121 ? 24.412 -16.998 -4.002 1.00 10.90 121 SER H O 1
ATOM 901 N N . VAL A 1 122 ? 25.767 -18.679 -3.293 1.00 10.56 122 VAL H N 1
ATOM 902 C CA . VAL A 1 122 ? 24.760 -19.296 -2.458 1.00 10.86 122 VAL H CA 1
ATOM 903 C C . VAL A 1 122 ? 25.276 -19.340 -1.028 1.00 11.50 122 VAL H C 1
ATOM 904 O O . VAL A 1 122 ? 26.430 -19.685 -0.781 1.00 12.19 122 VAL H O 1
ATOM 908 N N . PHE A 1 123 ? 24.392 -18.986 -0.112 1.00 11.51 123 PHE H N 1
ATOM 909 C CA . PHE A 1 123 ? 24.718 -18.918 1.300 1.00 12.34 123 PHE H CA 1
ATOM 910 C C . PHE A 1 123 ? 23.659 -19.643 2.114 1.00 13.41 123 PHE H C 1
ATOM 911 O O . PHE A 1 123 ? 22.458 -19.482 1.890 1.00 12.26 123 PHE H O 1
ATOM 919 N N . PRO A 1 124 ? 24.102 -20.445 3.109 1.00 13.42 124 PRO H N 1
ATOM 920 C CA . PRO A 1 124 ? 23.191 -21.213 3.947 1.00 13.59 124 PRO H CA 1
ATOM 921 C C . PRO A 1 124 ? 22.460 -20.291 4.913 1.00 13.02 124 PRO H C 1
ATOM 922 O O . PRO A 1 124 ? 23.041 -19.309 5.385 1.00 13.60 124 PRO H O 1
ATOM 926 N N . LEU A 1 125 ? 21.192 -20.642 5.170 1.00 12.48 125 LEU H N 1
ATOM 927 C CA . LEU A 1 125 ? 20.390 -19.961 6.175 1.00 13.54 125 LEU H CA 1
ATOM 928 C C . LEU A 1 125 ? 20.057 -20.928 7.297 1.00 13.23 125 LEU H C 1
ATOM 929 O O . LEU A 1 125 ? 19.327 -21.901 7.085 1.00 14.14 125 LEU H O 1
ATOM 934 N N . ALA A 1 126 ? 20.553 -20.585 8.496 1.00 12.58 126 ALA H N 1
ATOM 935 C CA . ALA A 1 126 ? 20.318 -21.396 9.669 1.00 13.01 126 ALA H CA 1
ATOM 936 C C . ALA A 1 126 ? 20.102 -20.485 10.875 1.00 13.30 126 ALA H C 1
ATOM 937 O O . ALA A 1 126 ? 20.629 -19.385 10.934 1.00 13.03 126 ALA H O 1
ATOM 939 N N . PRO A 1 127 ? 19.333 -20.911 11.900 1.00 13.56 127 PRO H N 1
ATOM 940 C CA . PRO A 1 127 ? 19.138 -20.054 13.078 1.00 14.14 127 PRO H CA 1
ATOM 941 C C . PRO A 1 127 ? 20.421 -19.760 13.851 1.00 15.06 127 PRO H C 1
ATOM 942 O O . PRO A 1 127 ? 21.277 -20.620 13.998 1.00 13.34 127 PRO H O 1
ATOM 946 N N . CYS A 1 128 ? 20.475 -18.558 14.427 1.00 15.91 128 CYS H N 1
ATOM 947 C CA . CYS A 1 128 ? 21.547 -18.135 15.300 1.00 15.58 128 CYS H CA 1
ATOM 948 C C . CYS A 1 128 ? 21.685 -19.082 16.490 1.00 15.80 128 CYS H C 1
ATOM 949 O O . CYS A 1 128 ? 20.711 -19.394 17.163 1.00 16.39 128 CYS H O 1
ATOM 952 N N . CYS A 1 129 ? 22.937 -19.471 16.751 1.00 15.96 129 CYS H N 1
ATOM 953 C CA . CYS A 1 129 ? 23.312 -20.324 17.869 1.00 17.90 129 CYS H CA 1
ATOM 954 C C . CYS A 1 129 ? 22.787 -19.729 19.182 1.00 18.61 129 CYS H C 1
ATOM 955 O O . CYS A 1 129 ? 22.814 -18.506 19.352 1.00 16.75 129 CYS H O 1
ATOM 958 N N . GLY A 1 130 ? 22.308 -20.587 20.095 1.00 20.57 130 GLY H N 1
ATOM 959 C CA . GLY A 1 130 ? 22.045 -20.111 21.450 1.00 25.05 130 GLY H CA 1
ATOM 960 C C . GLY A 1 130 ? 20.662 -20.473 22.006 1.00 33.61 130 GLY H C 1
ATOM 961 O O . GLY A 1 130 ? 20.474 -20.418 23.225 1.00 36.69 130 GLY H O 1
ATOM 962 N N . ASP A 1 131 ? 19.693 -20.822 21.150 1.00 37.90 131 ASP H N 1
ATOM 963 C CA . ASP A 1 131 ? 18.397 -21.259 21.651 1.00 43.13 131 ASP H CA 1
ATOM 964 C C . ASP A 1 131 ? 18.397 -22.770 21.818 1.00 44.71 131 ASP H C 1
ATOM 965 O O . ASP A 1 131 ? 19.310 -23.449 21.339 1.00 41.36 131 ASP H O 1
ATOM 970 N N . THR A 1 132 ? 17.350 -23.258 22.501 1.00 45.51 132 THR H N 1
ATOM 971 C CA . THR A 1 132 ? 17.047 -24.677 22.581 1.00 47.68 132 THR H CA 1
ATOM 972 C C . THR A 1 132 ? 16.684 -25.175 21.185 1.00 43.31 132 THR H C 1
ATOM 973 O O . THR A 1 132 ? 15.856 -24.560 20.513 1.00 40.49 132 THR H O 1
ATOM 977 N N . PRO A 1 133 ? 17.305 -26.273 20.696 1.00 49.62 133 PRO H N 1
ATOM 978 C CA . PRO A 1 133 ? 16.908 -26.878 19.422 1.00 53.42 133 PRO H CA 1
ATOM 979 C C . PRO A 1 133 ? 15.637 -27.716 19.584 1.00 53.13 133 PRO H C 1
ATOM 980 O O . PRO A 1 133 ? 14.856 -27.767 18.607 1.00 62.24 133 PRO H O 1
ATOM 984 N N . THR A 1 136 ? 11.660 -29.637 15.188 1.00 32.70 136 THR H N 1
ATOM 985 C CA . THR A 1 136 ? 11.815 -29.388 13.730 1.00 29.98 136 THR H CA 1
ATOM 986 C C . THR A 1 136 ? 12.532 -28.052 13.541 1.00 25.37 136 THR H C 1
ATOM 987 O O . THR A 1 136 ? 12.491 -27.214 14.435 1.00 26.20 136 THR H O 1
ATOM 991 N N . VAL A 1 137 ? 13.194 -27.865 12.391 1.00 20.88 137 VAL H N 1
ATOM 992 C CA . VAL A 1 137 ? 13.831 -26.583 12.125 1.00 18.56 137 VAL H CA 1
ATOM 993 C C . VAL A 1 137 ? 13.593 -26.199 10.667 1.00 17.77 137 VAL H C 1
ATOM 994 O O . VAL A 1 137 ? 13.440 -27.058 9.813 1.00 18.95 137 VAL H O 1
ATOM 998 N N . THR A 1 138 ? 13.544 -24.891 10.405 1.00 16.22 138 THR H N 1
ATOM 999 C CA . THR A 1 138 ? 13.483 -24.382 9.044 1.00 15.13 138 THR H CA 1
ATOM 1000 C C . THR A 1 138 ? 14.867 -23.860 8.660 1.00 14.29 138 THR H C 1
ATOM 1001 O O . THR A 1 138 ? 15.476 -23.055 9.381 1.00 13.39 138 THR H O 1
ATOM 1005 N N . LEU A 1 139 ? 15.353 -24.341 7.521 1.00 13.34 139 LEU H N 1
ATOM 1006 C CA . LEU A 1 139 ? 16.668 -24.005 7.017 1.00 13.17 139 LEU H CA 1
ATOM 1007 C C . LEU A 1 139 ? 16.484 -23.469 5.609 1.00 14.49 139 LEU H C 1
ATOM 1008 O O . LEU A 1 139 ? 15.403 -23.625 5.027 1.00 14.97 139 LEU H O 1
ATOM 1013 N N . GLY A 1 140 ? 17.528 -22.854 5.051 1.00 13.19 140 GLY H N 1
ATOM 1014 C CA . GLY A 1 140 ? 17.358 -22.211 3.758 1.00 12.61 140 GLY H CA 1
ATOM 1015 C C . GLY A 1 140 ? 18.681 -21.930 3.052 1.00 11.63 140 GLY H C 1
ATOM 1016 O O . GLY A 1 140 ? 19.755 -22.301 3.544 1.00 11.19 140 GLY H O 1
ATOM 1017 N N . CYS A 1 141 ? 18.547 -21.431 1.809 1.00 11.87 141 CYS H N 1
ATOM 1018 C CA . CYS A 1 141 ? 19.671 -20.924 1.041 1.00 11.68 141 CYS H CA 1
ATOM 1019 C C . CYS A 1 141 ? 19.267 -19.595 0.423 1.00 12.21 141 CYS H C 1
ATOM 1020 O O . CYS A 1 141 ? 18.169 -19.447 -0.124 1.00 12.24 141 CYS H O 1
ATOM 1023 N N . LEU A 1 142 ? 20.181 -18.636 0.543 1.00 12.57 142 LEU H N 1
ATOM 1024 C CA . LEU A 1 142 ? 20.085 -17.366 -0.139 1.00 13.20 142 LEU H CA 1
ATOM 1025 C C . LEU A 1 142 ? 20.871 -17.479 -1.433 1.00 12.86 142 LEU H C 1
ATOM 1026 O O . LEU A 1 142 ? 22.023 -17.936 -1.418 1.00 11.69 142 LEU H O 1
ATOM 1031 N N . VAL A 1 143 ? 20.228 -17.078 -2.526 1.00 11.76 143 VAL H N 1
ATOM 1032 C CA . VAL A 1 143 ? 20.815 -17.180 -3.845 1.00 12.87 143 VAL H CA 1
ATOM 1033 C C . VAL A 1 143 ? 20.893 -15.771 -4.409 1.00 14.09 143 VAL H C 1
ATOM 1034 O O . VAL A 1 143 ? 19.862 -15.171 -4.700 1.00 15.27 143 VAL H O 1
ATOM 1038 N N . LYS A 1 144 ? 22.109 -15.250 -4.597 1.00 15.10 144 LYS H N 1
ATOM 1039 C CA . LYS A 1 144 ? 22.205 -13.828 -4.900 1.00 15.60 144 LYS H CA 1
ATOM 1040 C C . LYS A 1 144 ? 23.248 -13.520 -5.973 1.00 15.51 144 LYS H C 1
ATOM 1041 O O . LYS A 1 144 ? 24.173 -14.295 -6.244 1.00 14.35 144 LYS H O 1
ATOM 1047 N N . GLY A 1 145 ? 23.097 -12.322 -6.542 1.00 14.60 145 GLY H N 1
ATOM 1048 C CA . GLY A 1 145 ? 24.104 -11.748 -7.412 1.00 14.78 145 GLY H CA 1
ATOM 1049 C C . GLY A 1 145 ? 24.072 -12.329 -8.829 1.00 14.75 145 GLY H C 1
ATOM 1050 O O . GLY A 1 145 ? 25.087 -12.312 -9.507 1.00 17.37 145 GLY H O 1
ATOM 1051 N N . TYR A 1 146 ? 22.916 -12.799 -9.319 1.00 13.17 146 TYR H N 1
ATOM 1052 C CA . TYR A 1 146 ? 22.906 -13.426 -10.628 1.00 12.87 146 TYR H CA 1
ATOM 1053 C C . TYR A 1 146 ? 22.143 -12.629 -11.686 1.00 12.78 146 TYR H C 1
ATOM 1054 O O . TYR A 1 146 ? 21.268 -11.811 -11.401 1.00 13.67 146 TYR H O 1
ATOM 1063 N N . LEU A 1 147 ? 22.502 -12.927 -12.946 1.00 12.00 147 LEU H N 1
ATOM 1064 C CA . LEU A 1 147 ? 21.903 -12.338 -14.136 1.00 12.83 147 LEU H CA 1
ATOM 1065 C C . LEU A 1 147 ? 22.248 -13.261 -15.299 1.00 12.39 147 LEU H C 1
ATOM 1066 O O . LEU A 1 147 ? 23.413 -13.635 -15.433 1.00 11.62 147 LEU H O 1
ATOM 1071 N N . PRO A 1 148 ? 21.295 -13.649 -16.183 1.00 12.72 148 PRO H N 1
ATOM 1072 C CA . PRO A 1 148 ? 19.872 -13.318 -16.062 1.00 12.53 148 PRO H CA 1
ATOM 1073 C C . PRO A 1 148 ? 19.125 -14.341 -15.214 1.00 13.37 148 PRO H C 1
ATOM 1074 O O . PRO A 1 148 ? 19.696 -15.329 -14.802 1.00 13.18 148 PRO H O 1
ATOM 1078 N N . GLU A 1 149 ? 17.823 -14.133 -15.041 1.00 12.97 149 GLU H N 1
ATOM 1079 C CA . GLU A 1 149 ? 16.961 -15.203 -14.559 1.00 14.67 149 GLU H CA 1
ATOM 1080 C C . GLU A 1 149 ? 16.881 -16.315 -15.600 1.00 14.27 149 GLU H C 1
ATOM 1081 O O . GLU A 1 149 ? 17.165 -16.078 -16.783 1.00 14.97 149 GLU H O 1
ATOM 1087 N N . PRO A 1 150 ? 16.472 -17.555 -15.247 1.00 14.06 150 PRO H N 1
ATOM 1088 C CA . PRO A 1 150 ? 16.202 -17.980 -13.876 1.00 13.78 150 PRO H CA 1
ATOM 1089 C C . PRO A 1 150 ? 17.364 -18.708 -13.201 1.00 13.52 150 PRO H C 1
ATOM 1090 O O . PRO A 1 150 ? 18.407 -19.004 -13.814 1.00 13.97 150 PRO H O 1
ATOM 1094 N N . VAL A 1 151 ? 17.151 -19.005 -11.919 1.00 13.30 151 VAL H N 1
ATOM 1095 C CA . VAL A 1 151 ? 17.815 -20.127 -11.279 1.00 12.67 151 VAL H CA 1
ATOM 1096 C C . VAL A 1 151 ? 16.768 -21.200 -10.989 1.00 13.81 151 VAL H C 1
ATOM 1097 O O . VAL A 1 151 ? 15.572 -20.891 -10.886 1.00 14.40 151 VAL H O 1
ATOM 1101 N N . THR A 1 152 ? 17.241 -22.445 -10.839 1.00 14.01 152 THR H N 1
ATOM 1102 C CA . THR A 1 152 ? 16.462 -23.497 -10.213 1.00 13.99 152 THR H CA 1
ATOM 1103 C C . THR A 1 152 ? 17.050 -23.802 -8.840 1.00 13.57 152 THR H C 1
ATOM 1104 O O . THR A 1 152 ? 18.250 -23.695 -8.620 1.00 12.29 152 THR H O 1
ATOM 1108 N N . VAL A 1 153 ? 16.171 -24.175 -7.911 1.00 13.65 153 VAL H N 1
ATOM 1109 C CA . VAL A 1 153 ? 16.547 -24.582 -6.568 1.00 12.52 153 VAL H CA 1
ATOM 1110 C C . VAL A 1 153 ? 15.749 -25.842 -6.225 1.00 13.45 153 VAL H C 1
ATOM 1111 O O . VAL A 1 153 ? 14.491 -25.834 -6.271 1.00 13.60 153 VAL H O 1
ATOM 1115 N N . THR A 1 154 ? 16.478 -26.893 -5.868 1.00 12.16 154 THR H N 1
ATOM 1116 C CA . THR A 1 154 ? 15.903 -28.098 -5.269 1.00 12.98 154 THR H CA 1
ATOM 1117 C C . THR A 1 154 ? 16.537 -28.323 -3.908 1.00 12.70 154 THR H C 1
ATOM 1118 O O . THR A 1 154 ? 17.543 -27.704 -3.564 1.00 13.43 154 THR H O 1
ATOM 1122 N N . TRP A 1 155 ? 15.964 -29.289 -3.186 1.00 12.53 155 TRP H N 1
ATOM 1123 C CA . TRP A 1 155 ? 16.449 -29.728 -1.902 1.00 13.05 155 TRP H CA 1
ATOM 1124 C C . TRP A 1 155 ? 16.661 -31.240 -1.935 1.00 13.74 155 TRP H C 1
ATOM 1125 O O . TRP A 1 155 ? 15.782 -31.965 -2.356 1.00 13.07 155 TRP H O 1
ATOM 1136 N N . ASN A 1 156 ? 17.853 -31.679 -1.513 1.00 14.47 156 ASN H N 1
ATOM 1137 C CA . ASN A 1 156 ? 18.238 -33.080 -1.553 1.00 15.58 156 ASN H CA 1
ATOM 1138 C C . ASN A 1 156 ? 17.894 -33.668 -2.916 1.00 15.19 156 ASN H C 1
ATOM 1139 O O . ASN A 1 156 ? 17.284 -34.749 -3.010 1.00 16.62 156 ASN H O 1
ATOM 1144 N N . SER A 1 157 ? 18.325 -32.944 -3.953 1.00 13.31 157 SER H N 1
ATOM 1145 C CA . SER A 1 157 ? 18.211 -33.342 -5.341 1.00 14.22 157 SER H CA 1
ATOM 1146 C C . SER A 1 157 ? 16.747 -33.547 -5.727 1.00 15.43 157 SER H C 1
ATOM 1147 O O . SER A 1 157 ? 16.454 -34.340 -6.618 1.00 17.98 157 SER H O 1
ATOM 1150 N N . GLY A 1 158 ? 15.815 -32.860 -5.072 1.00 14.74 158 GLY H N 1
ATOM 1151 C CA . GLY A 1 158 ? 14.414 -33.000 -5.443 1.00 15.33 158 GLY H CA 1
ATOM 1152 C C . GLY A 1 158 ? 13.662 -34.078 -4.656 1.00 16.59 158 GLY H C 1
ATOM 1153 O O . GLY A 1 158 ? 12.448 -34.182 -4.832 1.00 16.30 158 GLY H O 1
ATOM 1154 N N . THR A 1 159 ? 14.316 -34.792 -3.735 1.00 17.50 159 THR H N 1
ATOM 1155 C CA . THR A 1 159 ? 13.616 -35.762 -2.898 1.00 19.62 159 THR H CA 1
ATOM 1156 C C . THR A 1 159 ? 12.888 -35.063 -1.753 1.00 23.04 159 THR H C 1
ATOM 1157 O O . THR A 1 159 ? 12.038 -35.670 -1.108 1.00 24.49 159 THR H O 1
ATOM 1161 N N . LEU A 1 160 ? 13.250 -33.812 -1.468 1.00 19.65 160 LEU H N 1
ATOM 1162 C CA . LEU A 1 160 ? 12.652 -33.114 -0.345 1.00 22.71 160 LEU H CA 1
ATOM 1163 C C . LEU A 1 160 ? 11.839 -31.964 -0.925 1.00 20.94 160 LEU H C 1
ATOM 1164 O O . LEU A 1 160 ? 12.403 -31.024 -1.457 1.00 20.72 160 LEU H O 1
ATOM 1169 N N . THR A 1 161 ? 10.506 -32.065 -0.875 1.00 21.89 161 THR H N 1
ATOM 1170 C CA . THR A 1 161 ? 9.649 -31.092 -1.537 1.00 25.54 161 THR H CA 1
ATOM 1171 C C . THR A 1 161 ? 8.566 -30.564 -0.600 1.00 26.72 161 THR H C 1
ATOM 1172 O O . THR A 1 161 ? 8.063 -29.463 -0.813 1.00 24.69 161 THR H O 1
ATOM 1176 N N . ASN A 1 162 ? 8.218 -31.324 0.436 1.00 29.94 162 ASN H N 1
ATOM 1177 C CA . ASN A 1 162 ? 7.130 -30.921 1.315 1.00 34.52 162 ASN H CA 1
ATO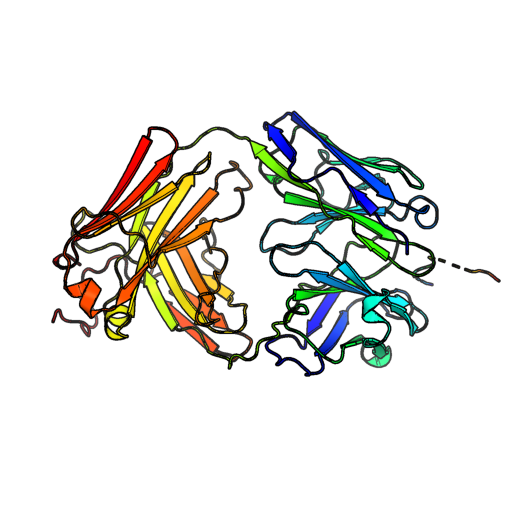M 1178 C C . ASN A 1 162 ? 7.524 -29.697 2.152 1.00 31.61 162 ASN H C 1
ATOM 1179 O O . ASN A 1 162 ? 8.491 -29.736 2.921 1.00 29.34 162 ASN H O 1
ATOM 1184 N N . GLY A 1 163 ? 6.754 -28.614 1.963 1.00 33.17 163 GLY H N 1
ATOM 1185 C CA . GLY A 1 163 ? 6.925 -27.378 2.712 1.00 37.78 163 GLY H CA 1
ATOM 1186 C C . GLY A 1 163 ? 8.112 -26.545 2.217 1.00 37.29 163 GLY H C 1
ATOM 1187 O O . GLY A 1 163 ? 8.617 -25.694 2.947 1.00 42.26 163 GLY H O 1
ATOM 1188 N N . VAL A 1 164 ? 8.568 -26.794 0.984 1.00 28.37 164 VAL H N 1
ATOM 1189 C CA . VAL A 1 164 ? 9.586 -25.940 0.401 1.00 23.10 164 VAL H CA 1
ATOM 1190 C C . VAL A 1 164 ? 8.893 -24.655 -0.017 1.00 20.01 164 VAL H C 1
ATOM 1191 O O . VAL A 1 164 ? 7.846 -24.695 -0.652 1.00 23.32 164 VAL H O 1
ATOM 1195 N N . ARG A 1 165 ? 9.492 -23.522 0.333 1.00 17.55 165 ARG H N 1
ATOM 1196 C CA . ARG A 1 165 ? 9.020 -22.216 -0.115 1.00 17.99 165 ARG H CA 1
ATOM 1197 C C . ARG A 1 165 ? 10.176 -21.527 -0.827 1.00 16.06 165 ARG H C 1
ATOM 1198 O O . ARG A 1 165 ? 11.165 -21.210 -0.175 1.00 16.27 165 ARG H O 1
ATOM 1206 N N . THR A 1 166 ? 10.087 -21.369 -2.151 1.00 13.91 166 THR H N 1
ATOM 1207 C CA . THR A 1 166 ? 11.101 -20.662 -2.904 1.00 14.97 166 THR H CA 1
ATOM 1208 C C . THR A 1 166 ? 10.453 -19.364 -3.345 1.00 14.86 166 THR H C 1
ATOM 1209 O O . THR A 1 166 ? 9.509 -19.394 -4.116 1.00 17.45 166 THR H O 1
ATOM 1213 N N . PHE A 1 167 ? 10.978 -18.242 -2.857 1.00 14.75 167 PHE H N 1
ATOM 1214 C CA . PHE A 1 167 ? 10.350 -16.955 -3.047 1.00 14.08 167 PHE H CA 1
ATOM 1215 C C . PHE A 1 167 ? 10.580 -16.454 -4.463 1.00 14.47 167 PHE H C 1
ATOM 1216 O O . PHE A 1 167 ? 11.570 -16.812 -5.133 1.00 15.58 167 PHE H O 1
ATOM 1224 N N . PRO A 1 168 ? 9.710 -15.553 -4.962 1.00 15.36 168 PRO H N 1
ATOM 1225 C CA . PRO A 1 168 ? 9.959 -14.915 -6.260 1.00 16.12 168 PRO H CA 1
ATOM 1226 C C . PRO A 1 168 ? 11.267 -14.140 -6.179 1.00 15.87 168 PRO H C 1
ATOM 1227 O O . PRO A 1 168 ? 11.575 -13.584 -5.134 1.00 15.47 168 PRO H O 1
ATOM 1231 N N . SER A 1 169 ? 11.995 -14.071 -7.294 1.00 16.08 169 SER H N 1
ATOM 1232 C CA . SER A 1 169 ? 13.222 -13.284 -7.347 1.00 16.78 169 SER H CA 1
ATOM 1233 C C . SER A 1 169 ? 12.896 -11.800 -7.221 1.00 17.88 169 SER H C 1
ATOM 1234 O O . SER A 1 169 ? 11.812 -11.364 -7.612 1.00 17.79 169 SER H O 1
ATOM 1237 N N . VAL A 1 170 ? 13.877 -11.010 -6.788 1.00 16.10 170 VAL H N 1
ATOM 1238 C CA . VAL A 1 170 ? 13.753 -9.557 -6.808 1.00 18.32 170 VAL H CA 1
ATOM 1239 C C . VAL A 1 170 ? 14.980 -8.994 -7.518 1.00 18.28 170 VAL H C 1
ATOM 1240 O O . VAL A 1 170 ? 16.075 -9.451 -7.232 1.00 15.58 170 VAL H O 1
ATOM 1244 N N . ARG A 1 171 ? 14.754 -8.068 -8.465 1.00 19.58 171 ARG H N 1
ATOM 1245 C CA A ARG A 1 171 ? 15.827 -7.381 -9.162 0.50 20.85 171 ARG H CA 1
ATOM 1246 C CA B ARG A 1 171 ? 15.833 -7.385 -9.157 0.50 20.40 171 ARG H CA 1
ATOM 1247 C C . ARG A 1 171 ? 16.318 -6.220 -8.302 1.00 22.82 171 ARG H C 1
ATOM 1248 O O . ARG A 1 171 ? 15.524 -5.376 -7.916 1.00 22.95 171 ARG H O 1
ATOM 1263 N N . GLN A 1 172 ? 17.634 -6.181 -8.028 1.00 23.41 172 GLN H N 1
ATOM 1264 C CA . GLN A 1 172 ? 18.280 -5.153 -7.213 1.00 24.22 172 GLN H CA 1
ATOM 1265 C C . GLN A 1 172 ? 18.642 -3.982 -8.127 1.00 25.94 172 GLN H C 1
ATOM 1266 O O . GLN A 1 172 ? 18.564 -4.089 -9.354 1.00 24.12 172 GLN H O 1
ATOM 1272 N N . SER A 1 173 ? 19.106 -2.882 -7.537 1.00 27.54 173 SER H N 1
ATOM 1273 C CA . SER A 1 173 ? 19.420 -1.676 -8.293 1.00 30.89 173 SER H CA 1
ATOM 1274 C C . SER A 1 173 ? 20.600 -1.921 -9.237 1.00 28.25 173 SER H C 1
ATOM 1275 O O . SER A 1 173 ? 20.739 -1.258 -10.262 1.00 29.00 173 SER H O 1
ATOM 1278 N N . SER A 1 174 ? 21.463 -2.861 -8.839 1.00 23.41 174 SER H N 1
ATOM 1279 C CA . SER A 1 174 ? 22.591 -3.357 -9.603 1.00 21.96 174 SER H CA 1
ATOM 1280 C C . SER A 1 174 ? 22.161 -4.018 -10.913 1.00 20.22 174 SER H C 1
ATOM 1281 O O . SER A 1 174 ? 22.982 -4.271 -11.776 1.00 22.64 174 SER H O 1
ATOM 1284 N N . GLY A 1 175 ? 20.888 -4.369 -11.028 1.00 20.07 175 GLY H N 1
ATOM 1285 C CA . GLY A 1 175 ? 20.431 -5.179 -12.145 1.00 20.60 175 GLY H CA 1
ATOM 1286 C C . GLY A 1 175 ? 20.521 -6.679 -11.857 1.00 20.80 175 GLY H C 1
ATOM 1287 O O . GLY A 1 175 ? 20.004 -7.481 -12.640 1.00 20.89 175 GLY H O 1
ATOM 1288 N N . LEU A 1 176 ? 21.162 -7.062 -10.741 1.00 17.25 176 LEU H N 1
ATOM 1289 C CA . LEU A 1 176 ? 21.269 -8.467 -10.377 1.00 17.53 176 LEU H CA 1
ATOM 1290 C C . LEU A 1 176 ? 20.009 -8.950 -9.651 1.00 16.60 176 LEU H C 1
ATOM 1291 O O . LEU A 1 176 ? 19.231 -8.165 -9.137 1.00 19.01 176 LEU H O 1
ATOM 1296 N N . TYR A 1 177 ? 19.822 -10.269 -9.614 1.00 13.87 177 TYR H N 1
ATOM 1297 C CA . TYR A 1 177 ? 18.673 -10.854 -8.949 1.00 13.25 177 TYR H CA 1
ATOM 1298 C C . TYR A 1 177 ? 19.101 -11.605 -7.687 1.00 13.51 177 TYR H C 1
ATOM 1299 O O . TYR A 1 177 ? 20.248 -12.063 -7.588 1.00 12.67 177 TYR H O 1
ATOM 1308 N N . SER A 1 178 ? 18.151 -11.747 -6.757 1.00 13.17 178 SER H N 1
ATOM 1309 C CA . SER A 1 178 ? 18.332 -12.648 -5.634 1.00 14.01 178 SER H CA 1
ATOM 1310 C C . SER A 1 178 ? 17.006 -13.235 -5.183 1.00 13.54 178 SER H C 1
ATOM 1311 O O . SER A 1 178 ? 15.947 -12.639 -5.371 1.00 13.40 178 SER H O 1
ATOM 1314 N N . LEU A 1 179 ? 17.094 -14.401 -4.548 1.00 12.99 179 LEU H N 1
ATOM 1315 C CA . LEU A 1 179 ? 15.940 -15.009 -3.903 1.00 13.72 179 LEU H CA 1
ATOM 1316 C C . LEU A 1 179 ? 16.437 -15.903 -2.779 1.00 13.33 179 LEU H C 1
ATOM 1317 O O . LEU A 1 179 ? 17.628 -16.225 -2.746 1.00 14.31 179 LEU H O 1
ATOM 1322 N N . SER A 1 180 ? 15.517 -16.321 -1.888 1.00 13.04 180 SER H N 1
ATOM 1323 C CA . SER A 1 180 ? 15.789 -17.384 -0.923 1.00 13.40 180 SER H CA 1
ATOM 1324 C C . SER A 1 180 ? 14.808 -18.534 -1.075 1.00 12.73 180 SER H C 1
ATOM 1325 O O . SER A 1 180 ? 13.724 -18.361 -1.604 1.00 13.55 180 SER H O 1
ATOM 1328 N N . SER A 1 181 ? 15.255 -19.722 -0.651 1.00 13.06 181 SER H N 1
ATOM 1329 C CA . SER A 1 181 ? 14.447 -20.913 -0.514 1.00 12.85 181 SER H CA 1
ATOM 1330 C C . SER A 1 181 ? 14.582 -21.425 0.913 1.00 12.33 181 SER H C 1
ATOM 1331 O O . SER A 1 181 ? 15.686 -21.469 1.436 1.00 13.69 181 SER H O 1
ATOM 1334 N N . VAL A 1 182 ? 13.464 -21.809 1.536 1.00 12.73 182 VAL H N 1
ATOM 1335 C CA . VAL A 1 182 ? 13.47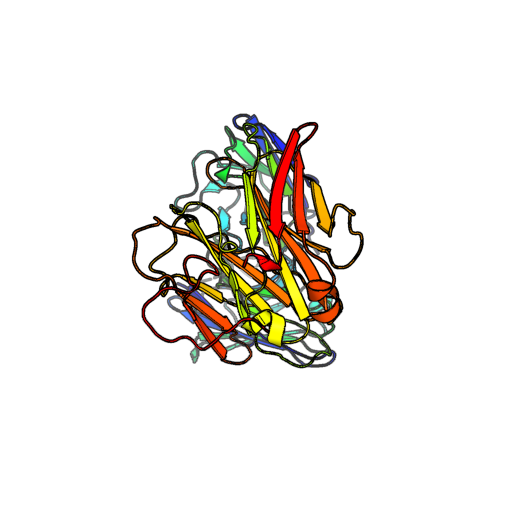9 -22.350 2.882 1.00 13.35 182 VAL H CA 1
ATOM 1336 C C . VAL A 1 182 ? 12.706 -23.660 2.869 1.00 14.64 182 VAL H C 1
ATOM 1337 O O . VAL A 1 182 ? 11.771 -23.846 2.047 1.00 14.04 182 VAL H O 1
ATOM 1341 N N . VAL A 1 183 ? 13.111 -24.548 3.785 1.00 13.51 183 VAL H N 1
ATOM 1342 C CA . VAL A 1 183 ? 12.410 -25.812 3.937 1.00 15.80 183 VAL H CA 1
ATOM 1343 C C . VAL A 1 183 ? 12.373 -26.189 5.411 1.00 16.36 183 VAL H C 1
ATOM 1344 O O . VAL A 1 183 ? 13.316 -25.956 6.149 1.00 15.05 183 VAL H O 1
ATOM 1348 N N . SER A 1 184 ? 11.283 -26.824 5.837 1.00 18.62 184 SER H N 1
ATOM 1349 C CA . SER A 1 184 ? 11.134 -27.214 7.229 1.00 22.08 184 SER H CA 1
ATOM 1350 C C . SER A 1 184 ? 11.374 -28.715 7.344 1.00 25.96 184 SER H C 1
ATOM 1351 O O . SER A 1 184 ? 10.768 -29.465 6.587 1.00 25.34 184 SER H O 1
ATOM 1354 N N . VAL A 1 185 ? 12.255 -29.126 8.269 1.00 26.46 185 VAL H N 1
ATOM 1355 C CA . VAL A 1 185 ? 12.615 -30.528 8.421 1.00 32.13 185 VAL H CA 1
ATOM 1356 C C . VAL A 1 185 ? 12.643 -30.901 9.899 1.00 36.24 185 VAL H C 1
ATOM 1357 O O . VAL A 1 185 ? 12.797 -30.052 10.771 1.00 32.79 185 VAL H O 1
ATOM 1361 N N . THR A 1 186 ? 12.524 -32.203 10.164 1.00 43.06 186 THR H N 1
ATOM 1362 C CA . THR A 1 186 ? 12.528 -32.674 11.536 1.00 48.98 186 THR H CA 1
ATOM 1363 C C . THR A 1 186 ? 13.965 -32.629 12.054 1.00 55.70 186 THR H C 1
ATOM 1364 O O . THR A 1 186 ? 14.877 -33.083 11.355 1.00 56.99 186 THR H O 1
ATOM 1368 N N . SER A 1 187 ? 14.119 -32.074 13.277 1.00 58.99 187 SER H N 1
ATOM 1369 C CA . SER A 1 187 ? 15.397 -31.809 13.932 1.00 61.67 187 SER H CA 1
ATOM 1370 C C . SER A 1 187 ? 16.325 -33.025 13.873 1.00 64.75 187 SER H C 1
ATOM 1371 O O . SER A 1 187 ? 17.546 -32.872 13.865 1.00 57.32 187 SER H O 1
ATOM 1374 N N . SER A 1 188 ? 15.735 -34.229 13.877 1.00 71.18 188 SER H N 1
ATOM 1375 C CA . SER A 1 188 ? 16.482 -35.475 13.762 1.00 77.59 188 SER H CA 1
ATOM 1376 C C . SER A 1 188 ? 16.177 -36.141 12.418 1.00 73.05 188 SER H C 1
ATOM 1377 O O . SER A 1 188 ? 15.508 -37.172 12.353 1.00 82.75 188 SER H O 1
ATOM 1380 N N . SER A 1 189 ? 16.635 -35.500 11.339 1.00 59.18 189 SER H N 1
ATOM 1381 C CA . SER A 1 189 ? 16.675 -36.101 10.016 1.00 58.85 189 SER H CA 1
ATOM 1382 C C . SER A 1 189 ? 18.039 -35.786 9.406 1.00 56.63 189 SER H C 1
ATOM 1383 O O . SER A 1 189 ? 18.802 -35.006 9.982 1.00 57.27 189 SER H O 1
ATOM 1386 N N . GLN A 1 190 ? 18.332 -36.382 8.240 1.00 55.17 190 GLN H N 1
ATOM 1387 C CA . GLN A 1 190 ? 19.674 -36.374 7.664 1.00 49.44 190 GLN H CA 1
ATOM 1388 C C . GLN A 1 190 ? 19.986 -34.984 7.108 1.00 39.82 190 GLN H C 1
ATOM 1389 O O . GLN A 1 190 ? 19.105 -34.125 7.071 1.00 36.96 190 GLN H O 1
ATOM 1395 N N . PRO A 1 191 ? 21.250 -34.693 6.721 1.00 37.60 191 PRO H N 1
ATOM 1396 C CA . PRO A 1 191 ? 21.627 -33.369 6.215 1.00 34.98 191 PRO H CA 1
ATOM 1397 C C . PRO A 1 191 ? 20.763 -32.903 5.054 1.00 29.64 191 PRO H C 1
ATOM 1398 O O . PRO A 1 191 ? 20.272 -33.725 4.270 1.00 28.63 191 PRO H O 1
ATOM 1402 N N . VAL A 1 192 ? 20.569 -31.579 4.966 1.00 24.42 192 VAL H N 1
ATOM 1403 C CA . VAL A 1 192 ? 19.823 -31.009 3.858 1.00 21.39 192 VAL H CA 1
ATOM 1404 C C . VAL A 1 192 ? 20.795 -30.185 3.013 1.00 18.22 192 VAL H C 1
ATOM 1405 O O . VAL A 1 192 ? 21.626 -29.462 3.556 1.00 16.55 192 VAL H O 1
ATOM 1409 N N . THR A 1 193 ? 20.643 -30.304 1.684 1.00 15.31 193 THR H N 1
ATOM 1410 C CA . THR A 1 193 ? 21.477 -29.644 0.699 1.00 15.06 193 THR H CA 1
ATOM 1411 C C . THR A 1 193 ? 20.589 -28.907 -0.304 1.00 14.10 193 THR H C 1
ATOM 1412 O O . THR A 1 193 ? 19.643 -29.491 -0.825 1.00 15.11 193 THR H O 1
ATOM 1416 N N . CYS A 1 194 ? 20.830 -27.613 -0.537 1.00 12.70 194 CYS H N 1
ATOM 1417 C CA . CYS A 1 194 ? 20.154 -26.936 -1.619 1.00 12.21 194 CYS H CA 1
ATOM 1418 C C . CYS A 1 194 ? 20.997 -27.097 -2.883 1.00 12.16 194 CYS H C 1
ATOM 1419 O O . CYS A 1 194 ? 22.228 -26.922 -2.834 1.00 12.08 194 CYS H O 1
ATOM 1422 N N . ASN A 1 195 ? 20.323 -27.461 -3.985 1.00 11.56 195 ASN H N 1
ATOM 1423 C CA . ASN A 1 195 ? 20.950 -27.645 -5.290 1.00 12.80 195 ASN H CA 1
ATOM 1424 C C . ASN A 1 195 ? 20.486 -26.516 -6.207 1.00 12.49 195 ASN H C 1
ATOM 1425 O O . ASN A 1 195 ? 19.308 -26.450 -6.560 1.00 12.88 195 ASN H O 1
ATOM 1430 N N . VAL A 1 196 ? 21.391 -25.577 -6.492 1.00 11.93 196 VAL H N 1
ATOM 1431 C CA . VAL A 1 196 ? 21.060 -24.409 -7.286 1.00 13.25 196 VAL H CA 1
ATOM 1432 C C . VAL A 1 196 ? 21.704 -24.563 -8.653 1.00 12.05 196 VAL H C 1
ATOM 1433 O O . VAL A 1 196 ? 22.863 -24.952 -8.739 1.00 11.88 196 VAL H O 1
ATOM 1437 N N . ALA A 1 197 ? 20.977 -24.173 -9.698 1.00 12.37 197 ALA H N 1
ATOM 1438 C CA . ALA A 1 197 ? 21.527 -24.135 -11.042 1.00 12.38 197 ALA H CA 1
ATOM 1439 C C . ALA A 1 197 ? 21.185 -22.802 -11.706 1.00 13.05 197 ALA H C 1
ATOM 1440 O O . ALA A 1 197 ? 20.093 -22.252 -11.484 1.00 12.01 197 ALA H O 1
ATOM 1442 N N . HIS A 1 198 ? 22.122 -22.319 -12.532 1.00 12.85 198 HIS H N 1
ATOM 1443 C CA . HIS A 1 198 ? 21.942 -21.124 -13.336 1.00 12.97 198 HIS H CA 1
ATOM 1444 C C . HIS A 1 198 ? 22.198 -21.507 -14.787 1.00 13.70 198 HIS H C 1
ATOM 1445 O O . HIS A 1 198 ? 23.347 -21.491 -15.222 1.00 14.67 198 HIS H O 1
ATOM 1452 N N . PRO A 1 199 ? 21.155 -21.857 -15.559 1.00 14.20 199 PRO H N 1
ATOM 1453 C CA . PRO A 1 199 ? 21.338 -22.370 -16.919 1.00 15.28 199 PRO H CA 1
ATOM 1454 C C . PRO A 1 199 ? 22.141 -21.470 -17.853 1.00 14.97 199 PRO H C 1
ATOM 1455 O O . PRO A 1 199 ? 22.899 -21.972 -18.687 1.00 15.41 199 PRO H O 1
ATOM 1459 N N . ALA A 1 200 ? 22.003 -20.148 -17.686 1.00 13.29 200 ALA H N 1
ATOM 1460 C CA . ALA A 1 200 ? 22.631 -19.210 -18.606 1.00 12.63 200 ALA H CA 1
ATOM 1461 C C . ALA A 1 200 ? 24.153 -19.351 -18.593 1.00 12.57 200 ALA H C 1
ATOM 1462 O O . ALA A 1 200 ? 24.782 -19.170 -19.633 1.00 14.52 200 ALA H O 1
ATOM 1464 N N . THR A 1 201 ? 24.729 -19.612 -17.408 1.00 13.52 201 THR H N 1
ATOM 1465 C CA . THR A 1 201 ? 26.166 -19.786 -17.268 1.00 13.13 201 THR H CA 1
ATOM 1466 C C . THR A 1 201 ? 26.581 -21.230 -17.030 1.00 13.63 201 THR H C 1
ATOM 1467 O O . THR A 1 201 ? 27.768 -21.460 -16.743 1.00 13.70 201 THR H O 1
ATOM 1471 N N A ASN A 1 202 ? 25.624 -22.168 -17.111 0.50 15.23 202 ASN H N 1
ATOM 1472 N N B ASN A 1 202 ? 25.632 -22.167 -17.198 0.50 14.47 202 ASN H N 1
ATOM 1473 C CA A ASN A 1 202 ? 25.866 -23.584 -16.866 0.50 16.41 202 ASN H CA 1
ATOM 1474 C CA B ASN A 1 202 ? 25.779 -23.570 -16.827 0.50 15.09 202 ASN H CA 1
ATOM 1475 C C A ASN A 1 202 ? 26.541 -23.794 -15.507 0.50 15.88 202 ASN H C 1
ATOM 1476 C C B ASN A 1 202 ? 26.596 -23.701 -15.545 0.50 15.20 202 ASN H C 1
ATOM 1477 O O A ASN A 1 202 ? 27.402 -24.673 -15.356 0.50 15.36 202 ASN H O 1
ATOM 1478 O O B ASN A 1 202 ? 27.608 -24.417 -15.495 0.50 14.87 202 ASN H O 1
ATOM 1487 N N . THR A 1 203 ? 26.121 -23.002 -14.513 1.00 14.00 203 THR H N 1
ATOM 1488 C CA . THR A 1 203 ? 26.727 -23.048 -13.196 1.00 13.27 203 THR H CA 1
ATOM 1489 C C . THR A 1 203 ? 25.831 -23.854 -12.271 1.00 14.44 203 THR H C 1
ATOM 1490 O O . THR A 1 203 ? 24.610 -23.636 -12.238 1.00 14.66 203 THR H O 1
ATOM 1494 N N . LYS A 1 204 ? 26.449 -24.759 -11.514 1.00 15.13 204 LYS H N 1
ATOM 1495 C CA . LYS A 1 204 ? 25.777 -25.491 -10.449 1.00 16.96 204 LYS H CA 1
ATOM 1496 C C . LYS A 1 204 ? 26.459 -25.192 -9.115 1.00 14.35 204 LYS H C 1
ATOM 1497 O O . LYS A 1 204 ? 27.690 -25.283 -8.983 1.00 13.70 204 LYS H O 1
ATOM 1503 N N . VAL A 1 205 ? 25.641 -24.910 -8.103 1.00 12.76 205 VAL H N 1
ATOM 1504 C CA . VAL A 1 205 ? 26.129 -24.675 -6.755 1.00 14.15 205 VAL H CA 1
ATOM 1505 C C . VAL A 1 205 ? 25.265 -25.456 -5.773 1.00 15.94 205 VAL H C 1
ATOM 1506 O O . VAL A 1 205 ? 24.053 -25.216 -5.711 1.00 15.79 205 VAL H O 1
ATOM 1510 N N . ASP A 1 206 ? 25.896 -26.357 -4.998 1.00 14.75 206 ASP H N 1
ATOM 1511 C CA . ASP A 1 206 ? 25.180 -27.072 -3.955 1.00 15.37 206 ASP H CA 1
ATOM 1512 C C . ASP A 1 206 ? 25.781 -26.689 -2.609 1.00 15.17 206 ASP H C 1
ATOM 1513 O O . ASP A 1 206 ? 27.011 -26.686 -2.498 1.00 16.14 206 ASP H O 1
ATOM 1518 N N . LYS A 1 207 ? 24.917 -26.471 -1.608 1.00 13.88 207 LYS H N 1
ATOM 1519 C CA . LYS A 1 207 ? 25.314 -26.117 -0.251 1.00 15.01 207 LYS H CA 1
ATOM 1520 C C . LYS A 1 207 ? 24.556 -26.978 0.755 1.00 16.26 207 LYS H C 1
ATOM 1521 O O . LYS A 1 207 ? 23.324 -27.042 0.736 1.00 16.08 207 LYS H O 1
ATOM 1527 N N . THR A 1 208 ? 25.302 -27.632 1.657 1.00 16.74 208 THR H N 1
ATOM 1528 C CA . THR A 1 208 ? 24.686 -28.370 2.740 1.00 17.58 208 THR H CA 1
ATOM 1529 C C . THR A 1 208 ? 24.528 -27.395 3.910 1.00 18.95 208 THR H C 1
ATOM 1530 O O . THR A 1 208 ? 25.461 -26.678 4.245 1.00 22.80 208 THR H O 1
ATOM 1534 N N . VAL A 1 209 ? 23.328 -27.339 4.496 1.00 15.52 209 VAL H N 1
ATOM 1535 C CA . VAL A 1 209 ? 23.006 -26.311 5.463 1.00 15.30 209 VAL H CA 1
ATOM 1536 C C . VAL A 1 209 ? 23.052 -26.935 6.850 1.00 15.49 209 VAL H C 1
ATOM 1537 O O . VAL A 1 209 ? 22.344 -27.911 7.086 1.00 16.66 209 VAL H O 1
ATOM 1541 N N . ALA A 1 210 ? 23.848 -26.340 7.731 1.00 14.96 210 ALA H N 1
ATOM 1542 C CA . ALA A 1 210 ? 23.936 -26.758 9.122 1.00 16.25 210 ALA H CA 1
ATOM 1543 C C . ALA A 1 210 ? 22.606 -26.481 9.822 1.00 16.46 210 ALA H C 1
ATOM 1544 O O . ALA A 1 210 ? 21.861 -25.581 9.436 1.00 15.71 210 ALA H O 1
ATOM 1546 N N . PRO A 1 211 ? 22.274 -27.202 10.915 1.00 17.66 211 PRO H N 1
ATOM 1547 C CA . PRO A 1 211 ? 21.018 -26.962 11.630 1.00 17.79 211 PRO H CA 1
ATOM 1548 C C . PRO A 1 211 ? 20.978 -25.665 12.446 1.00 15.32 211 PRO H C 1
ATOM 1549 O O . PRO A 1 211 ? 19.902 -25.199 12.817 1.00 16.01 211 PRO H O 1
ATOM 1553 N N . SER A 1 212 ? 22.143 -25.052 12.672 1.00 15.43 212 SER H N 1
ATOM 1554 C CA . SER A 1 212 ? 22.250 -23.739 13.303 1.00 15.71 212 SER H CA 1
ATOM 1555 C C . SER A 1 212 ? 23.614 -23.149 12.981 1.00 14.28 212 SER H C 1
ATOM 1556 O O . SER A 1 212 ? 24.436 -23.837 12.389 1.00 15.69 212 SER H O 1
ATOM 1559 N N . THR A 1 213 ? 23.871 -21.912 13.412 1.00 12.84 213 THR H N 1
ATOM 1560 C CA . THR A 1 213 ? 25.201 -21.343 13.265 1.00 14.73 213 THR H CA 1
ATOM 1561 C C . THR A 1 213 ? 26.185 -21.910 14.304 1.00 15.19 213 THR H C 1
ATOM 1562 O O . THR A 1 213 ? 27.373 -21.624 14.206 1.00 15.05 213 THR H O 1
ATOM 1566 N N . CYS A 1 214 ? 25.711 -22.628 15.331 1.00 17.11 214 CYS H N 1
ATOM 1567 C CA . CYS A 1 214 ? 26.618 -23.222 16.302 1.00 17.26 214 CYS H CA 1
ATOM 1568 C C . CYS A 1 214 ? 27.536 -24.223 15.599 1.00 19.01 214 CYS H C 1
ATOM 1569 O O . CYS A 1 214 ? 27.065 -24.977 14.739 1.00 18.10 214 CYS H O 1
ATOM 1572 N N . SER A 1 215 ? 28.821 -24.223 15.984 1.00 18.59 215 SER H N 1
ATOM 1573 C CA . SER A 1 215 ? 29.726 -25.287 15.618 1.00 20.10 215 SER H CA 1
ATOM 1574 C C . SER A 1 215 ? 29.280 -26.574 16.295 1.00 22.24 215 SER H C 1
ATOM 1575 O O . SER A 1 215 ? 28.940 -26.565 17.486 1.00 22.17 215 SER H O 1
ATOM 1578 N N . LYS A 1 216 ? 29.332 -27.676 15.544 1.00 23.31 216 LYS H N 1
ATOM 1579 C CA . LYS A 1 216 ? 29.246 -29.009 16.124 1.00 26.81 216 LYS H CA 1
ATOM 1580 C C . LYS A 1 216 ? 30.610 -29.385 16.691 1.00 25.46 216 LYS H C 1
ATOM 1581 O O . LYS A 1 216 ? 31.617 -28.875 16.200 1.00 25.42 216 LYS H O 1
ATOM 1583 N N . PRO A 1 217 ? 30.677 -30.242 17.732 1.00 29.48 217 PRO H N 1
ATOM 1584 C CA . PRO A 1 217 ? 31.955 -30.780 18.224 1.00 29.08 217 PRO H CA 1
ATOM 1585 C C . PRO A 1 217 ? 32.763 -31.570 17.195 1.00 28.25 217 PRO H C 1
ATOM 1586 O O . PRO A 1 217 ? 33.982 -31.460 17.164 1.00 28.17 217 PRO H O 1
ATOM 1590 N N . GLY A 1 218 ? 32.094 -32.371 16.352 1.00 31.26 218 GLY H N 1
ATOM 1591 C CA . GLY A 1 218 ? 32.786 -33.177 15.356 1.00 30.37 218 GLY H CA 1
ATOM 1592 C C . GLY A 1 218 ? 32.970 -32.418 14.045 1.00 36.72 218 GLY H C 1
ATOM 1593 O O . GLY A 1 218 ? 32.450 -31.312 13.882 1.00 35.44 218 GLY H O 1
ATOM 1594 N N . GLY A 1 219 ? 33.741 -33.027 13.132 1.00 37.66 219 GLY H N 1
ATOM 1595 C CA . GLY A 1 219 ? 33.917 -32.541 11.774 1.00 40.03 219 GLY H CA 1
ATOM 1596 C C . GLY A 1 219 ? 35.044 -31.513 11.688 1.00 45.21 219 GLY H C 1
ATOM 1597 O O . GLY A 1 219 ? 35.913 -31.454 12.566 1.00 38.30 219 GLY H O 1
ATOM 1598 N N . SER A 1 220 ? 34.998 -30.716 10.611 1.00 44.30 220 SER H N 1
ATOM 1599 C CA . SER A 1 220 ? 35.957 -29.662 10.336 1.00 43.52 220 SER H CA 1
ATOM 1600 C C . SER A 1 220 ? 35.580 -28.411 11.116 1.00 36.04 220 SER H C 1
ATOM 1601 O O . SER A 1 220 ? 34.417 -28.250 11.474 1.00 34.90 220 SER H O 1
ATOM 1604 N N . HIS A 1 221 ? 36.560 -27.526 11.335 1.00 34.50 221 HIS H N 1
ATOM 1605 C CA . HIS A 1 221 ? 36.318 -26.276 12.051 1.00 30.67 221 HIS H CA 1
ATOM 1606 C C . HIS A 1 221 ? 37.061 -25.155 11.339 1.00 33.22 221 HIS H C 1
ATOM 1607 O O . HIS A 1 221 ? 38.110 -24.693 11.802 1.00 33.52 221 HIS H O 1
ATOM 1614 N N . HIS A 1 222 ? 36.506 -24.734 10.196 1.00 32.81 222 HIS H N 1
ATOM 1615 C CA . HIS A 1 222 ? 37.181 -23.788 9.320 1.00 33.43 222 HIS H CA 1
ATOM 1616 C C . HIS A 1 222 ? 36.748 -22.353 9.594 1.00 31.33 222 HIS H C 1
ATOM 1617 O O . HIS A 1 222 ? 37.308 -21.455 8.970 1.00 34.71 222 HIS H O 1
ATOM 1624 N N . HIS A 1 223 ? 35.770 -22.118 10.493 1.00 25.47 223 HIS H N 1
ATOM 1625 C CA . HIS A 1 223 ? 35.270 -20.769 10.718 1.00 23.10 223 HIS H CA 1
ATOM 1626 C C . HIS A 1 223 ? 35.307 -20.418 12.205 1.00 23.24 223 HIS H C 1
ATOM 1627 O O . HIS A 1 223 ? 34.440 -20.860 12.959 1.00 24.01 223 HIS H O 1
ATOM 1634 N N . HIS A 1 224 ? 36.323 -19.639 12.585 1.00 23.12 224 HIS H N 1
ATOM 1635 C CA . HIS A 1 224 ? 36.497 -19.158 13.949 1.00 22.69 224 HIS H CA 1
ATOM 1636 C C . HIS A 1 224 ? 36.054 -17.700 14.020 1.00 24.05 224 HIS H C 1
ATOM 1637 O O . HIS A 1 224 ? 36.071 -16.993 13.017 1.00 20.27 224 HIS H O 1
ATOM 1644 N N . HIS A 1 225 ? 35.657 -17.273 15.218 1.00 23.35 225 HIS H N 1
ATOM 1645 C CA . HIS A 1 225 ? 35.172 -15.926 15.471 1.00 25.31 225 HIS H CA 1
ATOM 1646 C C . HIS A 1 225 ? 36.349 -14.949 15.387 1.00 27.28 225 HIS H C 1
ATOM 1647 O O . HIS A 1 225 ? 37.416 -15.243 15.911 1.00 24.78 225 HIS H O 1
ATOM 1654 N N . HIS A 1 226 ? 36.186 -13.814 14.676 1.00 32.64 226 HIS H N 1
ATOM 1655 C CA . HIS A 1 226 ? 37.210 -12.772 14.646 1.00 38.29 226 HIS H CA 1
ATOM 1656 C C . HIS A 1 226 ? 36.577 -11.381 14.550 1.00 39.98 226 HIS H C 1
ATOM 1657 O O . HIS A 1 226 ? 35.687 -11.316 13.701 1.00 40.18 226 HIS H O 1
ATOM 1664 N N . ALA B 2 1 ? -7.177 -7.573 -35.974 1.00 39.86 1 ALA L N 1
ATOM 1665 C CA . ALA B 2 1 ? -7.115 -6.607 -34.853 1.00 35.68 1 ALA L CA 1
ATOM 1666 C C . ALA B 2 1 ? -8.172 -6.894 -33.781 1.00 29.03 1 ALA L C 1
ATOM 1667 O O . ALA B 2 1 ? -8.443 -6.005 -32.984 1.00 27.98 1 ALA L O 1
ATOM 1669 N N . ALA B 2 2 ? -8.751 -8.110 -33.729 1.00 26.85 2 ALA L N 1
ATOM 1670 C CA . ALA B 2 2 ? -9.713 -8.439 -32.681 1.00 23.48 2 ALA L CA 1
ATOM 1671 C C . ALA B 2 2 ? -9.047 -8.286 -31.317 1.00 20.38 2 ALA L C 1
ATOM 1672 O O . ALA B 2 2 ? -7.904 -8.698 -31.155 1.00 19.44 2 ALA L O 1
ATOM 1674 N N . VAL B 2 3 ? -9.778 -7.663 -30.381 1.00 20.66 3 VAL L N 1
ATOM 1675 C CA . VAL B 2 3 ? -9.337 -7.438 -29.010 1.00 19.61 3 VAL L CA 1
ATOM 1676 C C . VAL B 2 3 ? -10.324 -8.093 -28.046 1.00 17.63 3 VAL L C 1
ATOM 1677 O O . VAL B 2 3 ? -11.537 -7.977 -28.228 1.00 17.03 3 VAL L O 1
ATOM 1681 N N . LEU B 2 4 ? -9.793 -8.671 -26.958 1.00 16.24 4 LEU L N 1
ATOM 1682 C CA . LEU B 2 4 ? -10.613 -9.267 -25.919 1.00 15.52 4 LEU L CA 1
ATOM 1683 C C . LEU B 2 4 ? -10.496 -8.425 -24.657 1.00 16.16 4 LEU L C 1
ATOM 1684 O O . LEU B 2 4 ? -9.393 -8.063 -24.256 1.00 13.83 4 LEU L O 1
ATOM 1689 N N . THR B 2 5 ? -11.655 -8.133 -24.057 1.00 15.25 5 THR L N 1
ATOM 1690 C CA . THR B 2 5 ? -11.782 -7.349 -22.837 1.00 15.52 5 THR L CA 1
ATOM 1691 C C . THR B 2 5 ? -12.454 -8.184 -21.757 1.00 13.88 5 THR L C 1
ATOM 1692 O O . THR B 2 5 ? -13.579 -8.623 -21.971 1.00 14.11 5 THR L O 1
ATOM 1696 N N . GLN B 2 6 ? -11.812 -8.319 -20.596 1.00 14.77 6 GLN L N 1
ATOM 1697 C CA . GLN B 2 6 ? -12.346 -9.109 -19.498 1.00 14.18 6 GLN L CA 1
ATOM 1698 C C . GLN B 2 6 ? -12.662 -8.250 -18.284 1.00 16.65 6 GLN L C 1
ATOM 1699 O O . GLN B 2 6 ? -12.196 -7.112 -18.165 1.00 18.11 6 GLN L O 1
ATOM 1705 N N . THR B 2 7 ? -13.406 -8.858 -17.353 1.00 17.27 7 THR L N 1
ATOM 1706 C CA . THR B 2 7 ? -13.648 -8.335 -16.017 1.00 17.57 7 THR L CA 1
ATOM 1707 C C . THR B 2 7 ? -12.378 -7.690 -15.489 1.00 17.26 7 THR L C 1
ATOM 1708 O O . THR B 2 7 ? -11.313 -8.304 -15.462 1.00 15.60 7 THR L O 1
ATOM 1712 N N . PRO B 2 8 ? -12.469 -6.429 -15.032 1.00 19.41 8 PRO L N 1
ATOM 1713 C CA . PRO B 2 8 ? -11.325 -5.757 -14.427 1.00 21.94 8 PRO L CA 1
ATOM 1714 C C . PRO B 2 8 ? -10.754 -6.513 -13.236 1.00 20.92 8 PRO L C 1
ATOM 1715 O O . PRO B 2 8 ? -11.467 -7.187 -12.498 1.00 22.39 8 PRO L O 1
ATOM 1719 N N . SER B 2 9 ? -9.439 -6.399 -13.108 1.00 17.71 9 SER L N 1
ATOM 1720 C CA . SER B 2 9 ? -8.664 -7.031 -12.070 1.00 21.26 9 SER L CA 1
ATOM 1721 C C . SER B 2 9 ? -8.477 -6.023 -10.938 1.00 23.59 9 SER L C 1
ATOM 1722 O O . SER B 2 9 ? -8.251 -4.862 -11.233 1.00 22.35 9 SER L O 1
ATOM 1725 N N . PRO B 2 10 ? -8.429 -6.410 -9.648 1.00 22.49 10 PRO L N 1
ATOM 1726 C CA . PRO B 2 10 ? -8.664 -7.783 -9.200 1.00 23.01 10 PRO L CA 1
ATOM 1727 C C . PRO B 2 10 ? -10.098 -8.039 -8.761 1.00 21.61 10 PRO L C 1
ATOM 1728 O O . PRO B 2 10 ? -10.860 -7.109 -8.530 1.00 22.11 10 PRO L O 1
ATOM 1732 N N . VAL B 2 11 ? -10.445 -9.326 -8.720 1.00 19.49 11 VAL L N 1
ATOM 1733 C CA . VAL B 2 11 ? -11.695 -9.825 -8.206 1.00 17.94 11 VAL L CA 1
ATOM 1734 C C . VAL B 2 11 ? -11.391 -10.435 -6.846 1.00 19.51 11 VAL L C 1
ATOM 1735 O O . VAL B 2 11 ? -10.589 -11.369 -6.726 1.00 18.09 11 VAL L O 1
ATOM 1739 N N . SER B 2 12 ? -12.017 -9.857 -5.820 1.00 18.68 12 SER L N 1
ATOM 1740 C CA . SER B 2 12 ? -11.911 -10.388 -4.467 1.00 19.57 12 SER L CA 1
ATOM 1741 C C . SER B 2 12 ? -13.118 -11.273 -4.158 1.00 18.47 12 SER L C 1
ATOM 1742 O O . SER B 2 12 ? -14.242 -10.804 -4.240 1.00 20.42 12 SER L O 1
ATOM 1745 N N . ALA B 2 13 ? -12.908 -12.544 -3.813 1.00 16.04 13 ALA L N 1
ATOM 1746 C CA . ALA B 2 13 ? -14.002 -13.485 -3.594 1.00 15.29 13 ALA L CA 1
ATOM 1747 C C . ALA B 2 13 ? -13.779 -14.339 -2.345 1.00 16.19 13 ALA L C 1
ATOM 1748 O O . ALA B 2 13 ? -12.718 -14.953 -2.159 1.00 15.40 13 ALA L O 1
ATOM 1750 N N . ALA B 2 14 ? -14.805 -14.379 -1.480 1.00 14.77 14 ALA L N 1
ATOM 1751 C CA . ALA B 2 14 ? -14.802 -15.196 -0.276 1.00 13.90 14 ALA L CA 1
ATOM 1752 C C . ALA B 2 14 ? -14.914 -16.665 -0.656 1.00 14.80 14 ALA L C 1
ATOM 1753 O O . ALA B 2 14 ? -15.677 -17.020 -1.559 1.00 13.60 14 ALA L O 1
ATOM 1755 N N . VAL B 2 15 ? -14.158 -17.515 0.050 1.00 14.49 15 VAL L N 1
ATOM 1756 C CA . VAL B 2 15 ? -14.224 -18.960 -0.162 1.00 15.55 15 VAL L CA 1
ATOM 1757 C C . VAL B 2 15 ? -15.695 -19.380 -0.133 1.00 15.43 15 VAL L C 1
ATOM 1758 O O . VAL B 2 15 ? -16.438 -18.914 0.720 1.00 14.55 15 VAL L O 1
ATOM 1762 N N . GLY B 2 16 ? -16.089 -20.244 -1.091 1.00 15.08 16 GLY L N 1
ATOM 1763 C CA . GLY B 2 16 ? -17.431 -20.787 -1.160 1.00 14.78 16 GLY L CA 1
ATOM 1764 C C . GLY B 2 16 ? -18.391 -19.930 -1.979 1.00 15.53 16 GLY L C 1
ATOM 1765 O O . GLY B 2 16 ? -19.479 -20.400 -2.263 1.00 16.65 16 GLY L O 1
ATOM 1766 N N . SER B 2 17 ? -18.036 -18.677 -2.284 1.00 14.89 17 SER L N 1
ATOM 1767 C CA . SER B 2 17 ? -18.862 -17.836 -3.133 1.00 15.82 17 SER L CA 1
ATOM 1768 C C . SER B 2 17 ? -18.685 -18.283 -4.588 1.00 13.77 17 SER L C 1
ATOM 1769 O O . SER B 2 17 ? -17.972 -19.255 -4.885 1.00 14.10 17 SER L O 1
ATOM 1772 N N . THR B 2 18 ? -19.401 -17.638 -5.497 1.00 12.55 18 THR L N 1
ATOM 1773 C CA . THR B 2 18 ? -19.324 -17.984 -6.913 1.00 11.73 18 THR L CA 1
ATOM 1774 C C . THR B 2 18 ? -18.688 -16.828 -7.667 1.00 11.79 18 THR L C 1
ATOM 1775 O O . THR B 2 18 ? -19.121 -15.683 -7.550 1.00 12.01 18 THR L O 1
ATOM 1779 N N . VAL B 2 19 ? -17.618 -17.107 -8.405 1.00 11.99 19 VAL L N 1
ATOM 1780 C CA . VAL B 2 19 ? -16.963 -16.050 -9.179 1.00 12.22 19 VAL L CA 1
ATOM 1781 C C . VAL B 2 19 ? -17.455 -16.134 -10.630 1.00 11.13 19 VAL L C 1
ATOM 1782 O O . VAL B 2 19 ? -17.546 -17.228 -11.182 1.00 11.06 19 VAL L O 1
ATOM 1786 N N . THR B 2 20 ? -17.635 -14.983 -11.265 1.00 10.82 20 THR L N 1
ATOM 1787 C CA . THR B 2 20 ? -17.913 -14.869 -12.683 1.00 12.61 20 THR L CA 1
ATOM 1788 C C . THR B 2 20 ? -16.847 -13.972 -13.311 1.00 13.25 20 THR L C 1
ATOM 1789 O O . THR B 2 20 ? -16.561 -12.895 -12.790 1.00 13.99 20 THR L O 1
ATOM 1793 N N . ILE B 2 21 ? -16.234 -14.460 -14.384 1.00 13.14 21 ILE L N 1
ATOM 1794 C CA . ILE B 2 21 ? -15.335 -13.680 -15.216 1.00 13.35 21 ILE L CA 1
ATOM 1795 C C . ILE B 2 21 ? -15.960 -13.614 -16.604 1.00 12.93 21 ILE L C 1
ATOM 1796 O O . ILE B 2 21 ? -16.280 -14.646 -17.192 1.00 14.44 21 ILE L O 1
ATOM 1801 N N . ASN B 2 22 ? -16.153 -12.377 -17.069 1.00 13.34 22 ASN L N 1
ATOM 1802 C CA . ASN B 2 22 ? -16.727 -12.092 -18.377 1.00 14.68 22 ASN L CA 1
ATOM 1803 C C . ASN B 2 22 ? -15.624 -11.724 -19.369 1.00 12.87 22 ASN L C 1
ATOM 1804 O O . ASN B 2 22 ? -14.605 -11.108 -19.016 1.00 12.80 22 ASN L O 1
ATOM 1809 N N . CYS B 2 23 ? -15.862 -12.105 -20.640 1.00 13.53 23 CYS L N 1
ATOM 1810 C CA . CYS B 2 23 ? -14.925 -11.857 -21.723 1.00 13.91 23 CYS L CA 1
ATOM 1811 C C . CYS B 2 23 ? -15.696 -11.497 -22.993 1.00 14.71 23 CYS L C 1
ATOM 1812 O O . CYS B 2 23 ? -16.551 -12.259 -23.440 1.00 15.66 23 CYS L O 1
ATOM 1815 N N . GLN B 2 24 ? -15.382 -10.324 -23.540 1.00 15.65 24 GLN L N 1
ATOM 1816 C CA . GLN B 2 24 ? -15.999 -9.813 -24.746 1.00 17.20 24 GLN L CA 1
ATOM 1817 C C . GLN B 2 24 ? -14.940 -9.639 -25.831 1.00 15.85 24 GLN L C 1
ATOM 1818 O O . GLN B 2 24 ? -13.892 -9.046 -25.603 1.00 14.78 24 GLN L O 1
ATOM 1824 N N . SER B 2 25 ? -15.257 -10.176 -27.013 1.00 16.01 25 SER L N 1
ATOM 1825 C CA . SER B 2 25 ? -14.418 -10.098 -28.193 1.00 15.19 25 SER L CA 1
ATOM 1826 C C . SER B 2 25 ? -14.994 -9.035 -29.146 1.00 16.23 25 SER L C 1
ATOM 1827 O O . SER B 2 25 ? -16.203 -9.003 -29.402 1.00 17.55 25 SER L O 1
ATOM 1830 N N . SER B 2 26 ? -14.128 -8.139 -29.627 1.00 16.66 26 SER L N 1
ATOM 1831 C CA . SER B 2 26 ? -14.514 -7.072 -30.539 1.00 18.03 26 SER L CA 1
ATOM 1832 C C . SER B 2 26 ? -15.003 -7.615 -31.888 1.00 18.51 26 SER L C 1
ATOM 1833 O O . SER B 2 26 ? -15.665 -6.884 -32.611 1.00 19.36 26 SER L O 1
ATOM 1836 N N . GLN B 2 27 ? -14.643 -8.850 -32.245 1.00 16.08 27 GLN L N 1
ATOM 1837 C CA . GLN B 2 27 ? -15.119 -9.571 -33.419 1.00 18.82 27 GLN L CA 1
ATOM 1838 C C . GLN B 2 27 ? -15.449 -11.008 -33.008 1.00 18.67 27 GLN L C 1
ATOM 1839 O O . GLN B 2 27 ? -14.847 -11.504 -32.050 1.00 17.25 27 GLN L O 1
ATOM 1845 N N . SER B 2 28 ? -16.387 -11.668 -33.726 1.00 18.61 28 SER L N 1
ATOM 1846 C CA . SER B 2 28 ? -16.705 -13.070 -33.469 1.00 18.20 28 SER L CA 1
ATOM 1847 C C . SER B 2 28 ? -15.445 -13.901 -33.579 1.00 17.02 28 SER L C 1
ATOM 1848 O O . SER B 2 28 ? -14.662 -13.715 -34.513 1.00 15.56 28 SER L O 1
ATOM 1851 N N . VAL B 2 29 ? -15.281 -14.822 -32.634 1.00 14.38 29 VAL L N 1
ATOM 1852 C CA . VAL B 2 29 ? -14.215 -15.801 -32.717 1.00 14.40 29 VAL L CA 1
ATOM 1853 C C . VAL B 2 29 ? -14.568 -16.752 -33.852 1.00 15.15 29 VAL L C 1
ATOM 1854 O O . VAL B 2 29 ? -15.742 -16.873 -34.232 1.00 14.33 29 VAL L O 1
ATOM 1858 N N . TYR B 2 30 ? -13.543 -17.429 -34.361 1.00 14.91 30 TYR L N 1
ATOM 1859 C CA . TYR B 2 30 ? -13.730 -18.351 -35.465 1.00 15.69 30 TYR L CA 1
ATOM 1860 C C . TYR B 2 30 ? -14.784 -19.397 -35.103 1.00 16.93 30 TYR L C 1
ATOM 1861 O O . TYR B 2 30 ? -14.767 -19.999 -34.025 1.00 15.68 30 TYR L O 1
ATOM 1870 N N . SER B 2 31 ? -15.712 -19.622 -36.046 1.00 17.05 31 SER L N 1
ATOM 1871 C CA . SER B 2 31 ? -16.790 -20.576 -35.875 1.00 18.77 31 SER L CA 1
ATOM 1872 C C . SER B 2 31 ? -17.566 -20.394 -34.559 1.00 18.55 31 SER L C 1
ATOM 1873 O O . SER B 2 31 ? -18.221 -21.329 -34.110 1.00 17.26 31 SER L O 1
ATOM 1876 N N . LYS B 2 32 ? -17.474 -19.206 -33.942 1.00 17.73 32 LYS L N 1
ATOM 1877 C CA . LYS B 2 32 ? -18.275 -18.828 -32.781 1.00 18.02 32 LYS L CA 1
ATOM 1878 C C . LYS B 2 32 ? -17.789 -19.433 -31.473 1.00 17.31 32 LYS L C 1
ATOM 1879 O O . LYS B 2 32 ? -18.117 -18.893 -30.408 1.00 17.32 32 LYS L O 1
ATOM 1885 N N . ASN B 2 33 ? -16.975 -20.488 -31.516 1.00 15.55 33 ASN L N 1
ATOM 1886 C CA . ASN B 2 33 ? -16.636 -21.169 -30.283 1.00 15.17 33 ASN L CA 1
ATOM 1887 C C . ASN B 2 33 ? -15.138 -21.443 -30.113 1.00 13.73 33 ASN L C 1
ATOM 1888 O O . ASN B 2 33 ? -14.814 -22.107 -29.145 1.00 13.60 33 ASN L O 1
ATOM 1893 N N . TRP B 2 34 ? -14.256 -20.899 -30.970 1.00 13.60 34 TRP L N 1
ATOM 1894 C CA . TRP B 2 34 ? -12.811 -20.960 -30.707 1.00 12.51 34 TRP L CA 1
ATOM 1895 C C . TRP B 2 34 ? -12.414 -19.919 -29.661 1.00 11.60 34 TRP L C 1
ATOM 1896 O O . TRP B 2 34 ? -11.908 -18.823 -29.982 1.00 13.23 34 TRP L O 1
ATOM 1907 N N . LEU B 2 35 ? -12.626 -20.324 -28.404 1.00 10.52 35 LEU L N 1
ATOM 1908 C CA . LEU B 2 35 ? -12.427 -19.497 -27.225 1.00 11.20 35 LEU L CA 1
ATOM 1909 C C . LEU B 2 35 ? -12.042 -20.447 -26.105 1.00 11.50 35 LEU L C 1
ATOM 1910 O O . LEU B 2 35 ? -12.827 -21.348 -25.763 1.00 12.33 35 LEU L O 1
ATOM 1915 N N . SER B 2 36 ? -10.830 -20.233 -25.564 1.00 11.56 36 SER L N 1
ATOM 1916 C CA . SER B 2 36 ? -10.340 -20.989 -24.443 1.00 11.83 36 SER L CA 1
ATOM 1917 C C . SER B 2 36 ? -10.245 -20.094 -23.217 1.00 11.99 36 SER L C 1
ATOM 1918 O O . SER B 2 36 ? -10.116 -18.862 -23.325 1.00 11.64 36 SER L O 1
ATOM 1921 N N . TRP B 2 37 ? -10.268 -20.759 -22.062 1.00 11.87 37 TRP L N 1
ATOM 1922 C CA . TRP B 2 37 ? -9.937 -20.110 -20.814 1.00 11.92 37 TRP L CA 1
ATOM 1923 C C . TRP B 2 37 ? -8.697 -20.733 -20.212 1.00 12.61 37 TRP L C 1
ATOM 1924 O O . TRP B 2 37 ? -8.625 -21.970 -20.118 1.00 13.13 37 TRP L O 1
ATOM 1935 N N . PHE B 2 38 ? -7.787 -19.860 -19.767 1.00 12.44 38 PHE L N 1
ATOM 1936 C CA . PHE B 2 38 ? -6.519 -20.240 -19.156 1.00 13.43 38 PHE L CA 1
ATOM 1937 C C . PHE B 2 38 ? -6.464 -19.784 -17.700 1.00 12.99 38 PHE L C 1
ATOM 1938 O O . PHE B 2 38 ? -6.908 -18.678 -17.379 1.00 14.15 38 PHE L O 1
ATOM 1946 N N . GLN B 2 39 ? -5.905 -20.648 -16.839 1.00 12.68 39 GLN L N 1
ATOM 1947 C CA . GLN B 2 39 ? -5.558 -20.328 -15.459 1.00 12.14 39 GLN L CA 1
ATOM 1948 C C . GLN B 2 39 ? -4.040 -20.229 -15.318 1.00 13.34 39 GLN L C 1
ATOM 1949 O O . GLN B 2 39 ? -3.325 -21.118 -15.770 1.00 14.60 39 GLN L O 1
ATOM 1955 N N . GLN B 2 40 ? -3.564 -19.196 -14.616 1.00 13.52 40 GLN L N 1
ATOM 1956 C CA . GLN B 2 40 ? -2.145 -19.098 -14.326 1.00 14.23 40 GLN L CA 1
ATOM 1957 C C . GLN B 2 40 ? -1.914 -18.637 -12.888 1.00 14.67 40 GLN L C 1
ATOM 1958 O O . GLN B 2 40 ? -2.478 -17.633 -12.456 1.00 13.42 40 GLN L O 1
ATOM 1964 N N . LYS B 2 41 ? -1.051 -19.368 -12.170 1.00 16.15 41 LYS L N 1
ATOM 1965 C CA . LYS B 2 41 ? -0.564 -18.973 -10.846 1.00 16.77 41 LYS L CA 1
ATOM 1966 C C . LYS B 2 41 ? 0.851 -18.384 -10.978 1.00 18.36 41 LYS L C 1
ATOM 1967 O O . LYS B 2 41 ? 1.639 -18.824 -11.831 1.00 17.09 41 LYS L O 1
ATOM 1973 N N . PRO B 2 42 ? 1.193 -17.348 -10.181 1.00 19.90 42 PRO L N 1
ATOM 1974 C CA . PRO B 2 42 ? 2.489 -16.693 -10.289 1.00 23.13 42 PRO L CA 1
ATOM 1975 C C . PRO B 2 42 ? 3.578 -17.738 -10.201 1.00 25.45 42 PRO L C 1
ATOM 1976 O O . PRO B 2 42 ? 3.556 -18.554 -9.272 1.00 25.48 42 PRO L O 1
ATOM 1980 N N . GLY B 2 43 ? 4.505 -17.670 -11.163 1.00 29.60 43 GLY L N 1
ATOM 1981 C CA . GLY B 2 43 ? 5.689 -18.508 -11.167 1.00 30.51 43 GLY L CA 1
ATOM 1982 C C . GLY B 2 43 ? 5.454 -19.848 -11.867 1.00 34.08 43 GLY L C 1
ATOM 1983 O O . GLY B 2 43 ? 6.344 -20.685 -11.854 1.00 33.82 43 GLY L O 1
ATOM 1984 N N . GLN B 2 44 ? 4.281 -20.027 -12.510 1.00 29.86 44 GLN L N 1
ATOM 1985 C CA . GLN B 2 44 ? 3.940 -21.236 -13.245 1.00 26.21 44 GLN L CA 1
ATOM 1986 C C . GLN B 2 44 ? 3.422 -20.874 -14.635 1.00 23.53 44 GLN L 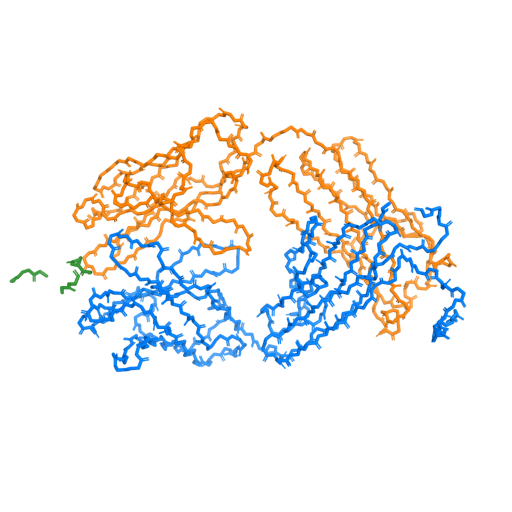C 1
ATOM 1987 O O . GLN B 2 44 ? 2.966 -19.766 -14.858 1.00 22.63 44 GLN L O 1
ATOM 1993 N N . PRO B 2 45 ? 3.459 -21.805 -15.612 1.00 21.49 45 PRO L N 1
ATOM 1994 C CA . PRO B 2 45 ? 2.940 -21.543 -16.946 1.00 20.38 45 PRO L CA 1
ATOM 1995 C C . PRO B 2 45 ? 1.413 -21.623 -16.924 1.00 18.50 45 PRO L C 1
ATOM 1996 O O . PRO B 2 45 ? 0.806 -22.181 -16.019 1.00 16.73 45 PRO L O 1
ATOM 2000 N N . PRO B 2 46 ? 0.745 -21.059 -17.934 1.00 18.27 46 PRO L N 1
ATOM 2001 C CA . PRO B 2 46 ? -0.713 -21.069 -17.964 1.00 17.59 46 PRO L CA 1
ATOM 2002 C C . PRO B 2 46 ? -1.188 -22.471 -18.290 1.00 17.93 46 PRO L C 1
ATOM 2003 O O . PRO B 2 46 ? -0.502 -23.186 -19.004 1.00 17.82 46 PRO L O 1
ATOM 2007 N N . LYS B 2 47 ? -2.378 -22.825 -17.775 1.00 16.62 47 LYS L N 1
ATOM 2008 C CA . LYS B 2 47 ? -3.012 -24.111 -17.996 1.00 17.01 47 LYS L CA 1
ATOM 2009 C C . LYS B 2 47 ? -4.390 -23.854 -18.594 1.00 14.83 47 LYS L C 1
ATOM 2010 O O . LYS B 2 47 ? -5.136 -23.014 -18.089 1.00 13.33 47 LYS L O 1
ATOM 2016 N N . GLN B 2 48 ? -4.716 -24.543 -19.694 1.00 13.24 48 GLN L N 1
ATOM 2017 C CA . GLN B 2 48 ? -6.028 -24.417 -20.293 1.00 12.91 48 GLN L CA 1
ATOM 2018 C C . GLN B 2 48 ? -7.049 -25.123 -19.403 1.00 13.97 48 GLN L C 1
ATOM 2019 O O . GLN B 2 48 ? -6.900 -26.321 -19.082 1.00 14.38 48 GLN L O 1
ATOM 2025 N N . LEU B 2 49 ? -8.110 -24.397 -19.045 1.00 14.18 49 LEU L N 1
ATOM 2026 C CA . LEU B 2 49 ? -9.199 -24.992 -18.280 1.00 15.57 49 LEU L CA 1
ATOM 2027 C C . LEU B 2 49 ? -10.357 -25.410 -19.169 1.00 15.18 49 LEU L C 1
ATOM 2028 O O . LEU B 2 49 ? -11.064 -26.380 -18.824 1.00 15.56 49 LEU L O 1
ATOM 2033 N N . ILE B 2 50 ? -10.624 -24.587 -20.198 1.00 13.99 50 ILE L N 1
ATOM 2034 C CA . ILE B 2 50 ? -11.803 -24.686 -21.032 1.00 14.42 50 ILE L CA 1
ATOM 2035 C C . ILE B 2 50 ? -11.334 -24.438 -22.456 1.00 14.83 50 ILE L C 1
ATOM 2036 O O . ILE B 2 50 ? -10.536 -23.515 -22.669 1.00 13.01 50 ILE L O 1
ATOM 2041 N N . TYR B 2 51 ? -11.795 -25.272 -23.399 1.00 15.44 51 TYR L N 1
ATOM 2042 C CA . TYR B 2 51 ? -11.663 -24.964 -24.826 1.00 14.97 51 TYR L CA 1
ATOM 2043 C C . TYR B 2 51 ? -13.039 -25.150 -25.477 1.00 15.18 51 TYR L C 1
ATOM 2044 O O . TYR B 2 51 ? -13.945 -25.718 -24.866 1.00 15.69 51 TYR L O 1
ATOM 2053 N N . SER B 2 52 ? -13.168 -24.646 -26.709 1.00 14.06 52 SER L N 1
ATOM 2054 C CA . SER B 2 52 ? -14.392 -24.700 -27.478 1.00 14.53 52 SER L CA 1
ATOM 2055 C C . SER B 2 52 ? -15.499 -23.998 -26.701 1.00 14.92 52 SER L C 1
ATOM 2056 O O . SER B 2 52 ? -16.641 -24.430 -26.747 1.00 15.39 52 SER L O 1
ATOM 2059 N N . ALA B 2 53 ? -15.120 -22.957 -25.934 1.00 14.57 53 ALA L N 1
ATOM 2060 C CA . ALA B 2 53 ? -16.032 -22.124 -25.142 1.00 15.22 53 ALA L CA 1
ATOM 2061 C C . ALA B 2 53 ? -16.561 -22.816 -23.891 1.00 16.00 53 ALA L C 1
ATOM 2062 O O . ALA B 2 53 ? -16.691 -22.147 -22.851 1.00 16.30 53 ALA L O 1
ATOM 2064 N N . SER B 2 54 ? -16.855 -24.123 -23.971 1.00 16.01 54 SER L N 1
ATOM 2065 C CA . SER B 2 54 ? -17.568 -24.787 -22.897 1.00 16.78 54 SER L CA 1
ATOM 2066 C C . SER B 2 54 ? -17.076 -26.200 -22.583 1.00 16.62 54 SER L C 1
ATOM 2067 O O . SER B 2 54 ? -17.628 -26.824 -21.689 1.00 16.93 54 SER L O 1
ATOM 2070 N N . THR B 2 55 ? -16.020 -26.689 -23.231 1.00 16.25 55 THR L N 1
ATOM 2071 C CA . THR B 2 55 ? -15.540 -28.019 -22.930 1.00 16.72 55 THR L CA 1
ATOM 2072 C C . THR B 2 55 ? -14.470 -27.929 -21.851 1.00 17.56 55 THR L C 1
ATOM 2073 O O . THR B 2 55 ? -13.462 -27.251 -22.029 1.00 16.50 55 THR L O 1
ATOM 2077 N N . LEU B 2 56 ? -14.697 -28.626 -20.734 1.00 18.67 56 LEU L N 1
ATOM 2078 C CA . LEU B 2 56 ? -13.709 -28.724 -19.673 1.00 20.41 56 LEU L CA 1
ATOM 2079 C C . LEU B 2 56 ? -12.540 -29.572 -20.143 1.00 19.90 56 LEU L C 1
ATOM 2080 O O . LEU B 2 56 ? -12.744 -30.718 -20.547 1.00 18.51 56 LEU L O 1
ATOM 2085 N N . ASP B 2 57 ? -11.323 -29.056 -19.952 1.00 18.31 57 ASP L N 1
ATOM 2086 C CA . ASP B 2 57 ? -10.145 -29.871 -20.163 1.00 20.33 57 ASP L CA 1
ATOM 2087 C C . ASP B 2 57 ? -10.061 -30.980 -19.115 1.00 21.67 57 ASP L C 1
ATOM 2088 O O . ASP B 2 57 ? -10.665 -30.891 -18.038 1.00 17.11 57 ASP L O 1
ATOM 2093 N N . SER B 2 58 ? -9.296 -32.028 -19.478 1.00 23.66 58 SER L N 1
ATOM 2094 C CA . SER B 2 58 ? -9.056 -33.203 -18.650 1.00 24.94 58 SER L CA 1
ATOM 2095 C C . SER B 2 58 ? -8.593 -32.804 -17.266 1.00 20.87 58 SER L C 1
ATOM 2096 O O . SER B 2 58 ? -7.621 -32.077 -17.142 1.00 22.02 58 SER L O 1
ATOM 2099 N N . GLY B 2 59 ? -9.269 -33.343 -16.242 1.00 18.97 59 GLY L N 1
ATOM 2100 C CA . GLY B 2 59 ? -8.816 -33.231 -14.872 1.00 17.66 59 GLY L CA 1
ATOM 2101 C C . GLY B 2 59 ? -9.191 -31.885 -14.246 1.00 15.79 59 GLY L C 1
ATOM 2102 O O . GLY B 2 59 ? -8.958 -31.659 -13.071 1.00 17.91 59 GLY L O 1
ATOM 2103 N N . VAL B 2 60 ? -9.822 -31.000 -15.002 1.00 15.20 60 VAL L N 1
ATOM 2104 C CA . VAL B 2 60 ? -10.205 -29.720 -14.436 1.00 16.77 60 VAL L CA 1
ATOM 2105 C C . VAL B 2 60 ? -11.445 -29.912 -13.556 1.00 16.93 60 VAL L C 1
ATOM 2106 O O . VAL B 2 60 ? -12.421 -30.512 -13.991 1.00 16.69 60 VAL L O 1
ATOM 2110 N N . PRO B 2 61 ? -11.450 -29.379 -12.320 1.00 17.58 61 PRO L N 1
ATOM 2111 C CA . PRO B 2 61 ? -12.595 -29.526 -11.415 1.00 18.53 61 PRO L CA 1
ATOM 2112 C C . PRO B 2 61 ? -13.931 -29.027 -11.960 1.00 17.68 61 PRO L C 1
ATOM 2113 O O . PRO B 2 61 ? -14.006 -27.981 -12.617 1.00 17.29 61 PRO L O 1
ATOM 2117 N N . SER B 2 62 ? -14.992 -29.765 -11.602 1.00 17.24 62 SER L N 1
ATOM 2118 C CA . SER B 2 62 ? -16.375 -29.451 -11.923 1.00 17.10 62 SER L CA 1
ATOM 2119 C C . SER B 2 62 ? -16.818 -28.038 -11.508 1.00 16.40 62 SER L C 1
ATOM 2120 O O . SER B 2 62 ? -17.873 -27.597 -11.968 1.00 15.22 62 SER L O 1
ATOM 2123 N N . ARG B 2 63 ? -16.076 -27.390 -10.595 1.00 17.51 63 ARG L N 1
ATOM 2124 C CA . ARG B 2 63 ? -16.296 -26.016 -10.142 1.00 16.56 63 ARG L CA 1
ATOM 2125 C C . ARG B 2 63 ? -16.289 -25.011 -11.293 1.00 15.06 63 ARG L C 1
ATOM 2126 O O . ARG B 2 63 ? -16.886 -23.941 -11.176 1.00 13.52 63 ARG L O 1
ATOM 2134 N N . PHE B 2 64 ? -15.566 -25.339 -12.380 1.00 14.76 64 PHE L N 1
ATOM 2135 C CA . PHE B 2 64 ? -15.418 -24.452 -13.527 1.00 14.42 64 PHE L CA 1
ATOM 2136 C C . PHE B 2 64 ? -16.455 -24.759 -14.608 1.00 14.34 64 PHE L C 1
ATOM 2137 O O . PHE B 2 64 ? -16.678 -25.906 -14.980 1.00 15.35 64 PHE L O 1
ATOM 2145 N N . SER B 2 65 ? -17.013 -23.687 -15.171 1.00 14.67 65 SER L N 1
ATOM 2146 C CA . SER B 2 65 ? -17.943 -23.766 -16.270 1.00 14.78 65 SER L CA 1
ATOM 2147 C C . SER B 2 65 ? -17.755 -22.599 -17.236 1.00 13.80 65 SER L C 1
ATOM 2148 O O . SER B 2 65 ? -17.775 -21.429 -16.834 1.00 13.46 65 SER L O 1
ATOM 2151 N N . GLY B 2 66 ? -17.611 -22.938 -18.519 1.00 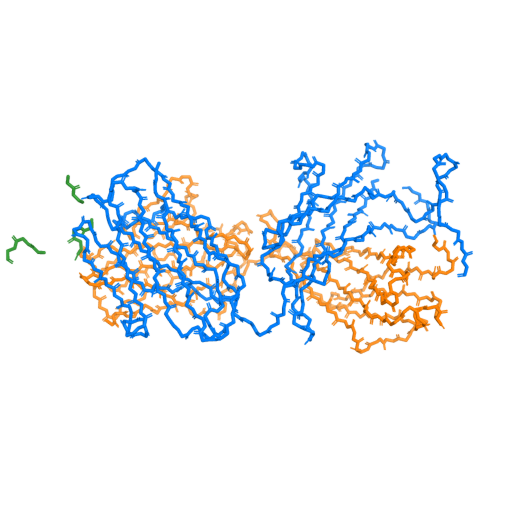14.08 66 GLY L N 1
ATOM 2152 C CA . GLY B 2 66 ? -17.565 -21.962 -19.580 1.00 13.42 66 GLY L CA 1
ATOM 2153 C C . GLY B 2 66 ? -18.870 -21.935 -20.370 1.00 14.82 66 GLY L C 1
ATOM 2154 O O . GLY B 2 66 ? -19.463 -22.975 -20.650 1.00 14.74 66 GLY L O 1
ATOM 2155 N N . SER B 2 67 ? -19.271 -20.723 -20.760 1.00 13.71 67 SER L N 1
ATOM 2156 C CA . SER B 2 67 ? -20.476 -20.513 -21.535 1.00 14.42 67 SER L CA 1
ATOM 2157 C C . SER B 2 67 ? -20.250 -19.353 -22.503 1.00 14.19 67 SER L C 1
ATOM 2158 O O . SER B 2 67 ? -19.267 -18.598 -22.396 1.00 12.91 67 SER L O 1
ATOM 2161 N N . GLY B 2 68 ? -21.176 -19.228 -23.461 1.00 14.56 68 GLY L N 1
ATOM 2162 C CA . GLY B 2 68 ? -21.210 -18.085 -24.354 1.00 14.19 68 GLY L CA 1
ATOM 2163 C C . GLY B 2 68 ? -20.907 -18.518 -25.781 1.00 14.77 68 GLY L C 1
ATOM 2164 O O . GLY B 2 68 ? -20.631 -19.684 -26.014 1.0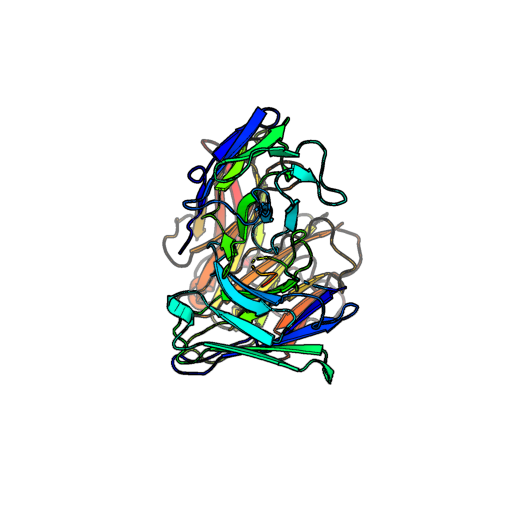0 13.35 68 GLY L O 1
ATOM 2165 N N . SER B 2 69 ? -20.935 -17.552 -26.703 1.00 16.04 69 SER L N 1
ATOM 2166 C CA . SER B 2 69 ? -20.786 -17.820 -28.123 1.00 18.00 69 SER L CA 1
ATOM 2167 C C . SER B 2 69 ? -20.523 -16.503 -28.842 1.00 17.68 69 SER L C 1
ATOM 2168 O O . SER B 2 69 ? -20.988 -15.450 -28.395 1.00 19.54 69 SER L O 1
ATOM 2171 N N . GLY B 2 70 ? -19.799 -16.567 -29.969 1.00 16.39 70 GLY L N 1
ATOM 2172 C CA . GLY B 2 70 ? -19.601 -15.390 -30.797 1.00 16.40 70 GLY L CA 1
ATOM 2173 C C . GLY B 2 70 ? -18.618 -14.395 -30.196 1.00 16.96 70 GLY L C 1
ATOM 2174 O O . GLY B 2 70 ? -17.409 -14.504 -30.409 1.00 17.55 70 GLY L O 1
ATOM 2175 N N . THR B 2 71 ? -19.163 -13.409 -29.472 1.00 17.56 71 THR L N 1
ATOM 2176 C CA . THR B 2 71 ? -18.421 -12.279 -28.938 1.00 15.68 71 THR L CA 1
ATOM 2177 C C . THR B 2 71 ? -18.541 -12.195 -27.419 1.00 15.44 71 THR L C 1
ATOM 2178 O O . THR B 2 71 ? -17.861 -11.371 -26.824 1.00 16.29 71 THR L O 1
ATOM 2182 N N . GLN B 2 72 ? -19.379 -13.021 -26.785 1.00 17.02 72 GLN L N 1
ATOM 2183 C CA . GLN B 2 72 ? -19.636 -12.868 -25.358 1.00 18.71 72 GLN L CA 1
ATOM 2184 C C . GLN B 2 72 ? -19.464 -14.206 -24.667 1.00 17.23 72 GLN L C 1
ATOM 2185 O O . GLN B 2 72 ? -20.188 -15.150 -24.995 1.00 16.11 72 GLN L O 1
ATOM 2191 N N . PHE B 2 73 ? -18.549 -14.241 -23.674 1.00 15.38 73 PHE L N 1
ATOM 2192 C CA . PHE B 2 73 ? -18.168 -15.474 -23.000 1.00 13.93 73 PHE L CA 1
ATOM 2193 C C . PHE B 2 73 ? -18.060 -15.234 -21.503 1.00 13.64 73 PHE L C 1
ATOM 2194 O O . PHE B 2 73 ? -17.810 -14.108 -21.064 1.00 13.97 73 PHE L O 1
ATOM 2202 N N . THR B 2 74 ? -18.286 -16.307 -20.736 1.00 11.91 74 THR L N 1
ATOM 2203 C CA . THR B 2 74 ? -18.271 -16.263 -19.282 1.00 11.98 74 THR L CA 1
ATOM 2204 C C . THR B 2 74 ? -17.560 -17.516 -18.787 1.00 11.73 74 THR L C 1
ATOM 2205 O O . THR B 2 74 ? -17.785 -18.592 -19.322 1.00 12.28 74 THR L O 1
ATOM 2209 N N . LEU B 2 75 ? -16.719 -17.363 -17.760 1.00 11.28 75 LEU L N 1
ATOM 2210 C CA . LEU B 2 75 ? -16.199 -18.438 -16.932 1.00 11.69 75 LEU L CA 1
ATOM 2211 C C . LEU B 2 75 ? -16.776 -18.249 -15.534 1.00 11.83 75 LEU L C 1
ATOM 2212 O O . LEU B 2 75 ? -16.651 -17.162 -14.973 1.00 13.06 75 LEU L O 1
ATOM 2217 N N . THR B 2 76 ? -17.329 -19.309 -14.944 1.00 13.04 76 THR L N 1
ATOM 2218 C CA . THR B 2 76 ? -17.800 -19.239 -13.571 1.00 12.14 76 THR L CA 1
ATOM 2219 C C . THR B 2 76 ? -17.036 -20.264 -12.750 1.00 11.51 76 THR L C 1
ATOM 2220 O O . THR B 2 76 ? -16.651 -21.329 -13.257 1.00 11.69 76 THR L O 1
ATOM 2224 N N . ILE B 2 77 ? -16.813 -19.889 -11.485 1.00 11.20 77 ILE L N 1
ATOM 2225 C CA . ILE B 2 77 ? -16.210 -20.772 -10.511 1.00 12.79 77 ILE L CA 1
ATOM 2226 C C . ILE B 2 77 ? -17.185 -20.901 -9.360 1.00 12.54 77 ILE L C 1
ATOM 2227 O O . ILE B 2 77 ? -17.403 -19.944 -8.611 1.00 12.55 77 ILE L O 1
ATOM 2232 N N . SER B 2 78 ? -17.776 -22.093 -9.285 1.00 13.18 78 SER L N 1
ATOM 2233 C CA . SER B 2 78 ? -18.787 -22.425 -8.313 1.00 13.98 78 SER L CA 1
ATOM 2234 C C . SER B 2 78 ? -18.129 -22.835 -6.996 1.00 14.06 78 SER L C 1
ATOM 2235 O O . SER B 2 78 ? -17.339 -23.767 -6.957 1.00 14.04 78 SER L O 1
ATOM 2238 N N . GLY B 2 79 ? -18.498 -22.181 -5.898 1.00 14.22 79 GLY L N 1
ATOM 2239 C CA . GLY B 2 79 ? -17.918 -22.511 -4.598 1.00 13.98 79 GLY L CA 1
ATOM 2240 C C . GLY B 2 79 ? -16.387 -22.367 -4.604 1.00 12.97 79 GLY L C 1
ATOM 2241 O O . GLY B 2 79 ? -15.658 -23.348 -4.421 1.00 12.79 79 GLY L O 1
ATOM 2242 N N . VAL B 2 80 ? -15.916 -21.156 -4.909 1.00 12.91 80 VAL L N 1
ATOM 2243 C CA . VAL B 2 80 ? -14.495 -20.922 -5.148 1.00 13.94 80 VAL L CA 1
ATOM 2244 C C . VAL B 2 80 ? -13.666 -21.376 -3.940 1.00 14.49 80 VAL L C 1
ATOM 2245 O O . VAL B 2 80 ? -14.053 -21.171 -2.774 1.00 13.81 80 VAL L O 1
ATOM 2249 N N . GLN B 2 81 ? -12.509 -22.002 -4.241 1.00 15.78 81 GLN L N 1
ATOM 2250 C CA . GLN B 2 81 ? -11.605 -22.547 -3.242 1.00 15.83 81 GLN L CA 1
ATOM 2251 C C . GLN B 2 81 ? -10.249 -21.845 -3.341 1.00 15.31 81 GLN L C 1
ATOM 2252 O O . GLN B 2 81 ? -9.949 -21.190 -4.327 1.00 15.03 81 GLN L O 1
ATOM 2258 N N . CYS B 2 82 ? -9.445 -21.968 -2.284 1.00 15.45 82 CYS L N 1
ATOM 2259 C CA . CYS B 2 82 ? -8.102 -21.410 -2.262 1.00 15.03 82 CYS L CA 1
ATOM 2260 C C . CYS B 2 82 ? -7.261 -21.850 -3.462 1.00 16.49 82 CYS L C 1
ATOM 2261 O O . CYS B 2 82 ? -6.428 -21.078 -3.946 1.00 16.08 82 CYS L O 1
ATOM 2264 N N . ASP B 2 83 ? -7.464 -23.090 -3.932 1.00 15.86 83 ASP L N 1
ATOM 2265 C CA . ASP B 2 83 ? -6.745 -23.607 -5.078 1.00 16.57 83 ASP L CA 1
ATOM 2266 C C . ASP B 2 83 ? -7.067 -22.829 -6.358 1.00 15.14 83 ASP L C 1
ATOM 2267 O O . ASP B 2 83 ? -6.355 -23.000 -7.346 1.00 14.83 83 ASP L O 1
ATOM 2272 N N . ASP B 2 84 ? -8.136 -22.001 -6.334 1.00 14.81 84 ASP L N 1
ATOM 2273 C CA . ASP B 2 84 ? -8.622 -21.287 -7.516 1.00 13.82 84 ASP L CA 1
ATOM 2274 C C . ASP B 2 84 ? -8.052 -19.874 -7.570 1.00 14.14 84 ASP L C 1
ATOM 2275 O O . ASP B 2 84 ? -8.313 -19.138 -8.524 1.00 16.10 84 ASP L O 1
ATOM 2280 N N . ALA B 2 85 ? -7.295 -19.459 -6.544 1.00 13.64 85 ALA L N 1
ATOM 2281 C CA . ALA B 2 85 ? -6.585 -18.185 -6.601 1.00 13.28 85 ALA L CA 1
ATOM 2282 C C . ALA B 2 85 ? -5.557 -18.231 -7.722 1.00 13.32 85 ALA L C 1
ATOM 2283 O O . ALA B 2 85 ? -4.679 -19.106 -7.737 1.00 13.12 85 ALA L O 1
ATOM 2285 N N . ALA B 2 86 ? -5.712 -17.298 -8.675 1.00 12.93 86 ALA L N 1
ATOM 2286 C CA . ALA B 2 86 ? -4.981 -17.337 -9.926 1.00 13.05 86 ALA L CA 1
ATOM 2287 C C . ALA B 2 86 ? -5.427 -16.161 -10.790 1.00 13.39 86 ALA L C 1
ATOM 2288 O O . ALA B 2 86 ? -6.390 -15.466 -10.475 1.00 14.37 86 ALA L O 1
ATOM 2290 N N . THR B 2 87 ? -4.724 -15.945 -11.892 1.00 14.51 87 THR L N 1
ATOM 2291 C CA . THR B 2 87 ? -5.185 -15.040 -12.938 1.00 13.31 87 THR L CA 1
ATOM 2292 C C . THR B 2 87 ? -5.763 -15.875 -14.076 1.00 12.51 87 THR L C 1
ATOM 2293 O O . THR B 2 87 ? -5.154 -16.854 -14.504 1.00 13.52 87 THR L O 1
ATOM 2297 N N . TYR B 2 88 ? -6.943 -15.462 -14.545 1.00 12.03 88 TYR L N 1
ATOM 2298 C CA . TYR B 2 88 ? -7.639 -16.124 -15.637 1.00 10.78 88 TYR L CA 1
ATOM 2299 C C . TYR B 2 88 ? -7.611 -15.269 -16.903 1.00 11.61 88 TYR L C 1
ATOM 2300 O O . TYR B 2 88 ? -7.879 -14.068 -16.880 1.00 11.76 88 TYR L O 1
ATOM 2309 N N . TYR B 2 89 ? -7.354 -15.949 -18.027 1.00 11.76 89 TYR L N 1
ATOM 2310 C CA . TYR B 2 89 ? -7.330 -15.304 -19.330 1.00 12.71 89 TYR L CA 1
ATOM 2311 C C . TYR B 2 89 ? -8.295 -16.024 -20.257 1.00 12.24 89 TYR L C 1
ATOM 2312 O O . TYR B 2 89 ? -8.289 -17.267 -20.319 1.00 12.05 89 TYR L O 1
ATOM 2321 N N . CYS B 2 90 ? -9.098 -15.240 -20.980 1.00 11.42 90 CYS L N 1
ATOM 2322 C CA . CYS B 2 90 ? -9.755 -15.735 -22.177 1.00 12.19 90 CYS L CA 1
ATOM 2323 C C . CYS B 2 90 ? -8.798 -15.566 -23.350 1.00 12.12 90 CYS L C 1
ATOM 2324 O O . CYS B 2 90 ? -7.923 -14.691 -23.344 1.00 13.41 90 CYS L O 1
ATOM 2327 N N . GLN B 2 91 ? -8.956 -16.482 -24.301 1.00 12.48 91 GLN L N 1
ATOM 2328 C CA . GLN B 2 91 ? -8.128 -16.604 -25.483 1.00 12.70 91 GLN L CA 1
ATOM 2329 C C . GLN B 2 91 ? -9.031 -16.930 -26.666 1.00 12.54 91 GLN L C 1
ATOM 2330 O O . GLN B 2 91 ? -9.707 -17.950 -26.689 1.00 12.98 91 GLN L O 1
ATOM 2336 N N . GLY B 2 92 ? -9.010 -16.058 -27.662 1.00 11.98 92 GLY L N 1
ATOM 2337 C CA . GLY B 2 92 ? -9.794 -16.233 -28.879 1.00 12.51 92 GLY L CA 1
ATOM 2338 C C . GLY B 2 92 ? -8.880 -16.496 -30.083 1.00 12.51 92 GLY L C 1
ATOM 2339 O O . GLY B 2 92 ? -7.771 -15.952 -30.201 1.00 11.70 92 GLY L O 1
ATOM 2340 N N . THR B 2 93 ? -9.412 -17.275 -31.031 1.00 13.40 93 THR L N 1
ATOM 2341 C CA . THR B 2 93 ? -8.786 -17.450 -32.328 1.00 12.85 93 THR L CA 1
ATOM 2342 C C . THR B 2 93 ? -9.753 -16.977 -33.419 1.00 12.75 93 THR L C 1
ATOM 2343 O O . THR B 2 93 ? -10.950 -17.200 -33.330 1.00 13.30 93 THR L O 1
ATOM 2347 N N . TYR B 2 94 ? -9.175 -16.326 -34.439 1.00 13.44 94 TYR L N 1
ATOM 2348 C CA . TYR B 2 94 ? -9.859 -15.714 -35.569 1.00 13.22 94 TYR L CA 1
ATOM 2349 C C . TYR B 2 94 ? -9.301 -16.270 -36.873 1.00 13.34 94 TYR L C 1
ATOM 2350 O O . TYR B 2 94 ? -8.486 -17.202 -36.859 1.00 13.21 94 TYR L O 1
ATOM 2359 N N . GLY B 2 95 ? -9.680 -15.614 -37.987 1.00 14.17 95 GLY L N 1
ATOM 2360 C CA . GLY B 2 95 ? -9.317 -16.057 -39.329 1.00 14.83 95 GLY L CA 1
ATOM 2361 C C . GLY B 2 95 ? -7.815 -15.969 -39.604 1.00 14.52 95 GLY L C 1
ATOM 2362 O O . GLY B 2 95 ? -7.269 -16.758 -40.397 1.00 14.16 95 GLY L O 1
ATOM 2363 N N . ASP B 2 96 ? -7.160 -14.977 -38.994 1.00 13.92 96 ASP L N 1
ATOM 2364 C CA . ASP B 2 96 ? -5.756 -14.713 -39.281 1.00 14.81 96 ASP L CA 1
ATOM 2365 C C . ASP B 2 96 ? -4.930 -14.312 -38.052 1.00 13.39 96 ASP L C 1
ATOM 2366 O O . ASP B 2 96 ? -3.853 -13.733 -38.175 1.00 12.41 96 ASP L O 1
ATOM 2371 N N . ALA B 2 97 ? -5.399 -14.660 -36.853 1.00 13.20 97 ALA L N 1
ATOM 2372 C CA . ALA B 2 97 ? -4.686 -14.314 -35.634 1.00 12.12 97 ALA L CA 1
ATOM 2373 C C . ALA B 2 97 ? -5.332 -15.003 -34.442 1.00 11.60 97 ALA L C 1
ATOM 2374 O O . ALA B 2 97 ? -6.449 -15.491 -34.544 1.00 10.30 97 ALA L O 1
ATOM 2376 N N . SER B 2 98 ? -4.627 -14.942 -33.307 1.00 12.20 98 SER L N 1
ATOM 2377 C CA . SER B 2 98 ? -5.190 -15.284 -32.013 1.00 12.24 98 SER L CA 1
ATOM 2378 C C . SER B 2 98 ? -4.904 -14.117 -31.077 1.00 12.80 98 SER L C 1
ATOM 2379 O O . SER B 2 98 ? -4.086 -13.257 -31.416 1.00 13.14 98 SER L O 1
ATOM 2382 N N . ALA B 2 99 ? -5.584 -14.090 -29.929 1.00 13.20 99 ALA L N 1
ATOM 2383 C CA . ALA B 2 99 ? -5.368 -13.050 -28.932 1.00 12.59 99 ALA L CA 1
ATOM 2384 C C . ALA B 2 99 ? -5.769 -13.555 -27.557 1.00 11.96 99 ALA L C 1
ATOM 2385 O O . ALA B 2 99 ? -6.571 -14.483 -27.453 1.00 11.29 99 ALA L O 1
ATOM 2387 N N . PHE B 2 100 ? -5.295 -12.840 -26.529 1.00 11.77 100 PHE L N 1
ATOM 2388 C CA . PHE B 2 100 ? -5.644 -13.080 -25.124 1.00 11.73 100 PHE L CA 1
ATOM 2389 C C . PHE B 2 100 ? -6.306 -11.818 -24.581 1.00 12.51 100 PHE L C 1
ATOM 2390 O O . PHE B 2 100 ? -5.907 -10.718 -24.969 1.00 11.39 100 PHE L O 1
ATOM 2398 N N . GLY B 2 101 ? -7.285 -11.998 -23.683 1.00 13.96 101 GLY L N 1
ATOM 2399 C CA . GLY B 2 101 ? -7.751 -10.918 -22.825 1.00 14.51 101 GLY L CA 1
ATOM 2400 C C . GLY B 2 101 ? -6.654 -10.407 -21.885 1.00 13.68 101 GLY L C 1
ATOM 2401 O O . GLY B 2 101 ? -5.580 -10.973 -21.815 1.00 12.89 101 GLY L O 1
ATOM 2402 N N . GLY B 2 102 ? -6.909 -9.308 -21.161 1.00 14.84 102 GLY L N 1
ATOM 2403 C CA . GLY B 2 102 ? -5.919 -8.721 -20.267 1.00 15.47 102 GLY L CA 1
ATOM 2404 C C . GLY B 2 102 ? -5.659 -9.549 -19.001 1.00 15.03 102 GLY L C 1
ATOM 2405 O O . GLY B 2 102 ? -4.714 -9.277 -18.263 1.00 13.92 102 GLY L O 1
ATOM 2406 N N . GLY B 2 103 ? -6.519 -10.523 -18.716 1.00 13.49 103 GLY L N 1
ATOM 2407 C CA . GLY B 2 103 ? -6.410 -11.289 -17.493 1.00 13.57 103 GLY L CA 1
ATOM 2408 C C . GLY B 2 103 ? -7.256 -10.692 -16.378 1.00 13.87 103 GLY L C 1
ATOM 2409 O O . GLY B 2 103 ? -7.334 -9.466 -16.234 1.00 15.93 103 GLY L O 1
ATOM 2410 N N . THR B 2 104 ? -7.833 -11.585 -15.564 1.00 13.59 104 THR L N 1
ATOM 2411 C CA . THR B 2 104 ? -8.551 -11.213 -14.362 1.00 14.38 104 THR L CA 1
ATOM 2412 C C . THR B 2 104 ? -7.970 -12.006 -13.197 1.00 14.10 104 THR L C 1
ATOM 2413 O O . THR B 2 104 ? -8.065 -13.229 -13.162 1.00 14.82 104 THR L O 1
ATOM 2417 N N . GLU B 2 105 ? -7.356 -11.288 -12.257 1.00 13.46 105 GLU L N 1
ATOM 2418 C CA . GLU B 2 105 ? -6.786 -11.867 -11.054 1.00 16.05 105 GLU L CA 1
ATOM 2419 C C . GLU B 2 105 ? -7.896 -12.106 -10.032 1.00 16.46 105 GLU L C 1
ATOM 2420 O O . GLU B 2 105 ? -8.656 -11.191 -9.737 1.00 17.81 105 GLU L O 1
ATOM 2426 N N . VAL B 2 106 ? -7.992 -13.345 -9.544 1.00 15.06 106 VAL L N 1
ATOM 2427 C CA . VAL B 2 106 ? -8.935 -13.708 -8.504 1.00 14.85 106 VAL L CA 1
ATOM 2428 C C . VAL B 2 106 ? -8.177 -13.967 -7.211 1.00 15.08 106 VAL L C 1
ATOM 2429 O O . VAL B 2 106 ? -7.354 -14.900 -7.139 1.00 12.79 106 VAL L O 1
ATOM 2433 N N . VAL B 2 107 ? -8.501 -13.128 -6.214 1.00 15.21 107 VAL L N 1
ATOM 2434 C CA . VAL B 2 107 ? -7.895 -13.201 -4.895 1.00 16.11 107 VAL L CA 1
ATOM 2435 C C . VAL B 2 107 ? -8.946 -13.787 -3.956 1.00 15.19 107 VAL L C 1
ATOM 2436 O O . VAL B 2 107 ? -10.042 -13.234 -3.818 1.00 16.14 107 VAL L O 1
ATOM 2440 N N . VAL B 2 108 ? -8.637 -14.937 -3.358 1.00 14.69 108 VAL L N 1
ATOM 2441 C CA . VAL B 2 108 ? -9.609 -15.689 -2.576 1.00 15.01 108 VAL L CA 1
ATOM 2442 C C . VAL B 2 108 ? -9.417 -15.395 -1.089 1.00 15.37 108 VAL L C 1
ATOM 2443 O O . VAL B 2 108 ? -8.347 -15.654 -0.526 1.00 16.94 108 VAL L O 1
ATOM 2447 N N . LYS B 2 109 ? -10.483 -14.897 -0.454 1.00 17.11 109 LYS L N 1
ATOM 2448 C CA . LYS B 2 109 ? -10.468 -14.570 0.967 1.00 20.59 109 LYS L CA 1
ATOM 2449 C C . LYS B 2 109 ? -10.830 -15.797 1.784 1.00 20.59 109 LYS L C 1
ATOM 2450 O O . LYS B 2 109 ? -11.984 -16.220 1.800 1.00 21.73 109 LYS L O 1
ATOM 2456 N N . GLY B 2 110 ? -9.845 -16.311 2.533 1.00 22.32 110 GLY L N 1
ATOM 2457 C CA . GLY B 2 110 ? -10.064 -17.448 3.398 1.00 21.50 110 GLY L CA 1
ATOM 2458 C C . GLY B 2 110 ? -10.004 -17.043 4.871 1.00 23.58 110 GLY L C 1
ATOM 2459 O O . GLY B 2 110 ? -10.132 -15.870 5.211 1.00 23.53 110 GLY L O 1
ATOM 2460 N N . ASP B 2 111 ? -9.763 -18.033 5.720 1.00 26.44 111 ASP L N 1
ATOM 2461 C CA . ASP B 2 111 ? -9.803 -17.837 7.158 1.00 33.76 111 ASP L CA 1
ATOM 2462 C C . ASP B 2 111 ? -8.512 -17.184 7.622 1.00 28.57 111 ASP L C 1
ATOM 2463 O O . ASP B 2 111 ? -7.441 -17.637 7.239 1.00 30.32 111 ASP L O 1
ATOM 2468 N N . PRO B 2 112 ? -8.560 -16.146 8.484 1.00 27.59 112 PRO L N 1
ATOM 2469 C CA . PRO B 2 112 ? -7.339 -15.474 8.936 1.00 26.46 112 PRO L CA 1
ATOM 2470 C C . PRO B 2 112 ? -6.445 -16.368 9.794 1.00 23.86 112 PRO L C 1
ATOM 2471 O O . PRO B 2 112 ? -6.927 -17.234 10.537 1.00 22.68 112 PRO L O 1
ATOM 2475 N N . VAL B 2 113 ? -5.125 -16.197 9.569 1.00 21.13 113 VAL L N 1
ATOM 2476 C CA . VAL B 2 113 ? -4.053 -16.899 10.246 1.00 20.61 113 VAL L CA 1
ATOM 2477 C C . VAL B 2 113 ? -2.979 -15.864 10.546 1.00 19.64 113 VAL L C 1
ATOM 2478 O O . VAL B 2 113 ? -2.614 -15.108 9.654 1.00 20.12 113 VAL L O 1
ATOM 2482 N N . ALA B 2 114 ? -2.477 -15.860 11.798 1.00 17.96 114 ALA L N 1
ATOM 2483 C CA . ALA B 2 114 ? -1.368 -15.017 12.191 1.00 16.68 114 ALA L CA 1
ATOM 2484 C C . ALA B 2 114 ? -0.068 -15.642 11.697 1.00 16.13 114 ALA L C 1
ATOM 2485 O O . ALA B 2 114 ? 0.104 -16.854 11.726 1.00 16.08 114 ALA L O 1
ATOM 2487 N N . PRO B 2 115 ? 0.906 -14.819 11.285 1.00 15.34 115 PRO L N 1
ATOM 2488 C CA . PRO B 2 115 ? 2.216 -15.322 10.875 1.00 16.32 115 PRO L CA 1
ATOM 2489 C C . PRO B 2 115 ? 3.033 -15.804 12.069 1.00 17.09 115 PRO L C 1
ATOM 2490 O O . PRO B 2 115 ? 2.830 -15.330 13.187 1.00 18.27 115 PRO L O 1
ATOM 2494 N N . THR B 2 116 ? 3.935 -16.753 11.799 1.00 16.29 116 THR L N 1
ATOM 2495 C CA . THR B 2 116 ? 5.112 -16.958 12.609 1.00 17.40 116 THR L CA 1
ATOM 2496 C C . THR B 2 116 ? 6.289 -16.355 11.862 1.00 16.38 116 THR L C 1
ATOM 2497 O O . THR B 2 116 ? 6.189 -16.126 10.657 1.00 18.25 116 THR L O 1
ATOM 2501 N N . VAL B 2 117 ? 7.373 -16.068 12.595 1.00 15.65 117 VAL L N 1
ATOM 2502 C CA . VAL B 2 117 ? 8.492 -15.346 12.033 1.00 14.48 117 VAL L CA 1
ATOM 2503 C C . VAL B 2 117 ? 9.791 -16.089 12.337 1.00 14.14 117 VAL L C 1
ATOM 2504 O O . VAL B 2 117 ? 10.022 -16.546 13.463 1.00 14.45 117 VAL L O 1
ATOM 2508 N N . LEU B 2 118 ? 10.652 -16.154 11.328 1.00 13.87 118 LEU L N 1
ATOM 2509 C CA . LEU B 2 118 ? 12.004 -16.694 11.460 1.00 14.79 118 LEU L CA 1
ATOM 2510 C C . LEU B 2 118 ? 13.012 -15.641 11.026 1.00 13.81 118 LEU L C 1
ATOM 2511 O O . LEU B 2 118 ? 12.775 -14.871 10.094 1.00 12.66 118 LEU L O 1
ATOM 2516 N N . ILE B 2 119 ? 14.175 -15.634 11.670 1.00 12.80 119 ILE L N 1
ATOM 2517 C CA . ILE B 2 119 ? 15.222 -14.720 11.246 1.00 13.61 119 ILE L CA 1
ATOM 2518 C C . ILE B 2 119 ? 16.493 -15.532 11.076 1.00 13.08 119 ILE L C 1
ATOM 2519 O O . ILE B 2 119 ? 16.752 -16.434 11.864 1.00 12.61 119 ILE L O 1
ATOM 2524 N N . PHE B 2 120 ? 17.292 -15.159 10.074 1.00 12.57 120 PHE L N 1
ATOM 2525 C CA . PHE B 2 120 ? 18.490 -15.922 9.728 1.00 13.00 120 PHE L CA 1
ATOM 2526 C C . PHE B 2 120 ? 19.680 -14.971 9.588 1.00 12.67 120 PHE L C 1
ATOM 2527 O O . PHE B 2 120 ? 19.740 -14.107 8.700 1.00 12.02 120 PHE L O 1
ATOM 2535 N N . PRO B 2 121 ? 20.673 -15.101 10.485 1.00 13.00 121 PRO L N 1
ATOM 2536 C CA . PRO B 2 121 ? 21.863 -14.254 10.410 1.00 13.01 121 PRO L CA 1
ATOM 2537 C C . PRO B 2 121 ? 22.672 -14.631 9.179 1.00 12.47 121 PRO L C 1
ATOM 2538 O O . PRO B 2 121 ? 22.554 -15.725 8.645 1.00 11.70 121 PRO L O 1
ATOM 2542 N N . PRO B 2 122 ? 23.623 -13.790 8.767 1.00 12.77 122 PRO L N 1
ATOM 2543 C CA . PRO B 2 122 ? 24.518 -14.174 7.687 1.00 14.21 122 PRO L CA 1
ATOM 2544 C C . PRO B 2 122 ? 25.488 -15.238 8.158 1.00 13.54 122 PRO L C 1
ATOM 2545 O O . PRO B 2 122 ? 26.011 -15.141 9.255 1.00 13.72 122 PRO L O 1
ATOM 2549 N N . SER B 2 123 ? 25.783 -16.202 7.288 1.00 14.52 123 SER L N 1
ATOM 2550 C CA . SER B 2 123 ? 26.865 -17.135 7.543 1.00 13.64 123 SER L CA 1
ATOM 2551 C C . SER B 2 123 ? 28.202 -16.396 7.603 1.00 13.54 123 SER L C 1
ATOM 2552 O O . SER B 2 123 ? 28.338 -15.268 7.104 1.00 12.40 123 SER L O 1
ATOM 2555 N N . ALA B 2 124 ? 29.201 -17.049 8.223 1.00 14.17 124 ALA L N 1
ATOM 2556 C CA . ALA B 2 124 ? 30.555 -16.526 8.237 1.00 14.74 124 ALA L CA 1
ATOM 2557 C C . ALA B 2 124 ? 31.009 -16.228 6.803 1.00 15.28 124 ALA L C 1
ATOM 2558 O O . ALA B 2 124 ? 31.645 -15.189 6.550 1.00 14.84 124 ALA L O 1
ATOM 2560 N N . ASP B 2 125 ? 30.697 -17.142 5.878 1.00 16.26 125 ASP L N 1
ATOM 2561 C CA . ASP B 2 125 ? 31.134 -16.983 4.491 1.00 17.54 125 ASP L CA 1
ATOM 2562 C C . ASP B 2 125 ? 30.439 -15.810 3.794 1.00 16.23 125 ASP L C 1
ATOM 2563 O O . ASP B 2 125 ? 31.071 -15.169 2.961 1.00 17.34 125 ASP L O 1
ATOM 2568 N N . LEU B 2 126 ? 29.221 -15.435 4.216 1.00 12.95 126 LEU L N 1
ATOM 2569 C CA . LEU B 2 126 ? 28.553 -14.265 3.660 1.00 12.35 126 LEU L CA 1
ATOM 2570 C C . LEU B 2 126 ? 29.165 -12.990 4.227 1.00 12.26 126 LEU L C 1
ATOM 2571 O O . LEU B 2 126 ? 29.446 -12.025 3.507 1.00 12.27 126 LEU L O 1
ATOM 2576 N N . VAL B 2 127 ? 29.421 -12.986 5.544 1.00 12.44 127 VAL L N 1
ATOM 2577 C CA . VAL B 2 127 ? 30.060 -11.839 6.154 1.00 13.16 127 VAL L CA 1
ATOM 2578 C C . VAL B 2 127 ? 31.395 -11.584 5.468 1.00 12.20 127 VAL L C 1
ATOM 2579 O O . VAL B 2 127 ? 31.745 -10.438 5.236 1.00 12.07 127 VAL L O 1
ATOM 2583 N N . ALA B 2 128 ? 32.086 -12.657 5.083 1.00 11.71 128 ALA L N 1
ATOM 2584 C CA . ALA B 2 128 ? 33.411 -12.519 4.474 1.00 12.94 128 ALA L CA 1
ATOM 2585 C C . ALA B 2 128 ? 33.360 -11.830 3.106 1.00 13.12 128 ALA L C 1
ATOM 2586 O O . ALA B 2 128 ? 34.380 -11.276 2.665 1.00 14.59 128 ALA L O 1
ATOM 2588 N N . THR B 2 129 ? 32.177 -11.764 2.481 1.00 11.73 129 THR L N 1
ATOM 2589 C CA . THR B 2 129 ? 32.066 -11.149 1.159 1.00 13.08 129 THR L CA 1
ATOM 2590 C C . THR B 2 129 ? 32.180 -9.634 1.276 1.00 13.69 129 THR L C 1
ATOM 2591 O O . THR B 2 129 ? 32.344 -8.977 0.257 1.00 15.09 129 THR L O 1
ATOM 2595 N N . GLY B 2 130 ? 31.943 -9.066 2.475 1.00 13.03 130 GLY L N 1
ATOM 2596 C CA . GLY B 2 130 ? 31.878 -7.625 2.631 1.00 13.83 130 GLY L CA 1
ATOM 2597 C C . GLY B 2 130 ? 30.463 -7.044 2.583 1.00 13.70 130 GLY L C 1
ATOM 2598 O O . GLY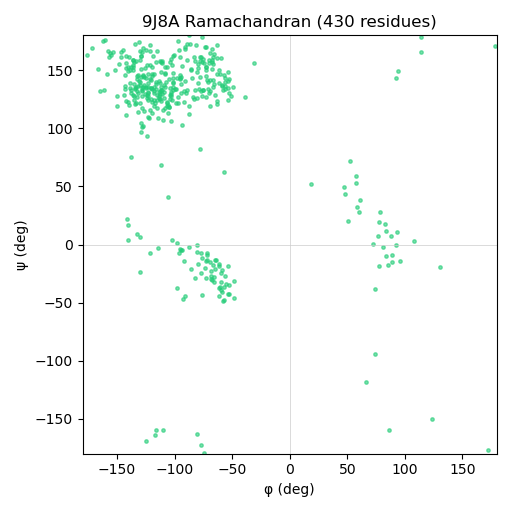 B 2 130 ? 30.267 -5.889 2.977 1.00 12.87 130 GLY L O 1
ATOM 2599 N N . THR B 2 131 ? 29.474 -7.831 2.129 1.00 15.20 131 THR L N 1
ATOM 2600 C CA . THR B 2 131 ? 28.087 -7.372 2.088 1.00 14.52 131 THR L CA 1
ATOM 2601 C C . THR B 2 131 ? 27.214 -8.418 2.788 1.00 14.08 131 THR L C 1
ATOM 2602 O O . THR B 2 131 ? 27.180 -9.597 2.400 1.00 12.62 131 THR L O 1
ATOM 2606 N N . VAL B 2 132 ? 26.577 -7.999 3.879 1.00 13.20 132 VAL L N 1
ATOM 2607 C CA . VAL B 2 132 ? 25.694 -8.878 4.635 1.00 14.04 132 VAL L CA 1
ATOM 2608 C C . VAL B 2 132 ? 24.263 -8.755 4.122 1.00 13.54 132 VAL L C 1
ATOM 2609 O O . VAL B 2 132 ? 23.774 -7.656 3.855 1.00 13.88 132 VAL L O 1
ATOM 2613 N N . THR B 2 133 ? 23.588 -9.905 4.070 1.00 13.26 133 THR L N 1
ATOM 2614 C CA . THR B 2 133 ? 22.148 -9.987 3.878 1.00 14.11 133 THR L CA 1
ATOM 2615 C C . THR B 2 133 ? 21.593 -10.768 5.070 1.00 14.06 133 THR L C 1
ATOM 2616 O O . THR B 2 133 ? 22.121 -11.825 5.396 1.00 13.69 133 THR L O 1
ATOM 2620 N N . ILE B 2 134 ? 20.598 -10.216 5.743 1.00 12.45 134 ILE L N 1
ATOM 2621 C CA . ILE B 2 134 ? 19.900 -10.883 6.843 1.00 13.17 134 ILE L CA 1
ATOM 2622 C C . ILE B 2 134 ? 18.499 -11.190 6.335 1.00 13.41 134 ILE L C 1
ATOM 2623 O O . ILE B 2 134 ? 17.881 -10.331 5.705 1.00 13.09 134 ILE L O 1
ATOM 2628 N N . VAL B 2 135 ? 18.032 -12.415 6.558 1.00 12.39 135 VAL L N 1
ATOM 2629 C CA . VAL B 2 135 ? 16.809 -12.885 5.949 1.00 12.40 135 VAL L CA 1
ATOM 2630 C C . VAL B 2 135 ? 15.791 -13.130 7.043 1.00 12.67 135 VAL L C 1
ATOM 2631 O O . VAL B 2 135 ? 16.066 -13.839 8.020 1.00 14.16 135 VAL L O 1
ATOM 2635 N N . CYS B 2 136 ? 14.609 -12.542 6.841 1.00 13.36 136 CYS L N 1
ATOM 2636 C CA . CYS B 2 136 ? 13.432 -12.815 7.651 1.00 12.78 136 CYS L CA 1
ATOM 2637 C C . CYS B 2 136 ? 12.346 -13.503 6.818 1.00 13.54 136 CYS L C 1
ATOM 2638 O O . CYS B 2 136 ? 12.139 -13.143 5.658 1.00 13.44 136 CYS L O 1
ATOM 2641 N N . VAL B 2 137 ? 11.648 -14.484 7.407 1.00 13.46 137 VAL L N 1
ATOM 2642 C CA . VAL B 2 137 ? 10.511 -15.117 6.737 1.00 13.99 137 VAL L CA 1
ATOM 2643 C C . VAL B 2 137 ? 9.280 -14.984 7.624 1.00 14.09 137 VAL L C 1
ATOM 2644 O O . VAL B 2 137 ? 9.348 -15.285 8.815 1.00 12.66 137 VAL L O 1
ATOM 2648 N N . ALA B 2 138 ? 8.173 -14.531 7.030 1.00 13.39 138 ALA L N 1
ATOM 2649 C CA . ALA B 2 138 ? 6.875 -14.594 7.685 1.00 14.75 138 ALA L CA 1
ATOM 2650 C C . ALA B 2 138 ? 6.090 -15.734 7.038 1.00 14.92 138 ALA L C 1
ATOM 2651 O O . ALA B 2 138 ? 5.873 -15.707 5.822 1.00 13.65 138 ALA L O 1
ATOM 2653 N N . ASN B 2 139 ? 5.734 -16.737 7.849 1.00 14.53 139 ASN L N 1
ATOM 2654 C CA . ASN B 2 139 ? 5.158 -17.993 7.401 1.00 17.31 139 ASN L CA 1
ATOM 2655 C C . ASN B 2 139 ? 3.635 -18.021 7.573 1.00 17.70 139 ASN L C 1
ATOM 2656 O O . ASN B 2 139 ? 3.120 -17.624 8.617 1.00 16.11 139 ASN L O 1
ATOM 2661 N N . LYS B 2 140 ? 2.965 -18.471 6.509 1.00 18.57 140 LYS L N 1
ATOM 2662 C CA . LYS B 2 140 ? 1.606 -19.002 6.516 1.00 21.50 140 LYS L CA 1
ATOM 2663 C C . LYS B 2 140 ? 0.657 -18.030 7.199 1.00 20.50 140 LYS L C 1
ATOM 2664 O O . LYS B 2 140 ? 0.169 -18.269 8.320 1.00 19.60 140 LYS L O 1
ATOM 2670 N N . TYR B 2 141 ? 0.386 -16.922 6.517 1.00 18.59 141 TYR L N 1
ATOM 2671 C CA . TYR B 2 141 ? -0.450 -15.899 7.119 1.00 18.69 141 TYR L CA 1
ATOM 2672 C C . TYR B 2 141 ? -1.498 -15.365 6.144 1.00 18.84 141 TYR L C 1
ATOM 2673 O O . TYR B 2 141 ? -1.346 -15.425 4.921 1.00 15.94 141 TYR L O 1
ATOM 2682 N N . PHE B 2 142 ? -2.567 -14.804 6.735 1.00 20.11 142 PHE L N 1
ATOM 2683 C CA . PHE B 2 142 ? -3.634 -14.147 5.991 1.00 19.24 142 PHE L CA 1
ATOM 2684 C C . PHE B 2 142 ? -4.441 -13.335 7.003 1.00 21.33 142 PHE L C 1
ATOM 2685 O O . PHE B 2 142 ? -4.820 -13.895 8.030 1.00 21.09 142 PHE L O 1
ATOM 2693 N N . PRO B 2 143 ? -4.769 -12.043 6.770 1.00 21.21 143 PRO L N 1
ATOM 2694 C CA . PRO B 2 143 ? -4.426 -11.305 5.552 1.00 20.94 143 PRO L CA 1
ATOM 2695 C C . PRO B 2 143 ? -2.991 -10.780 5.548 1.00 21.83 143 PRO L C 1
ATOM 2696 O O . PRO B 2 143 ? -2.166 -11.258 6.339 1.00 22.10 143 PRO L O 1
ATOM 2700 N N . ASP B 2 144 ? -2.715 -9.811 4.653 1.00 21.23 144 ASP L N 1
ATOM 2701 C CA . ASP B 2 144 ? -1.373 -9.285 4.428 1.00 23.47 144 ASP L CA 1
ATOM 2702 C C . ASP B 2 144 ? -0.781 -8.664 5.701 1.00 22.83 144 ASP L C 1
ATOM 2703 O O . ASP B 2 144 ? -1.487 -8.287 6.618 1.00 22.73 144 ASP L O 1
ATOM 2708 N N . VAL B 2 145 ? 0.547 -8.530 5.716 1.00 20.58 145 VAL L N 1
ATOM 2709 C CA . VAL B 2 145 ? 1.284 -7.988 6.844 1.00 19.30 145 VAL L CA 1
ATOM 2710 C C . VAL B 2 145 ? 2.177 -6.858 6.357 1.00 20.15 145 VAL L C 1
ATOM 2711 O O . VAL B 2 145 ? 2.344 -6.660 5.154 1.00 20.36 145 VAL L O 1
ATOM 2715 N N . THR B 2 146 ? 2.736 -6.120 7.320 1.00 20.51 146 THR L N 1
ATOM 2716 C CA . THR B 2 146 ? 3.815 -5.195 7.044 1.00 21.68 146 THR L CA 1
ATOM 2717 C C . THR B 2 146 ? 5.010 -5.663 7.896 1.00 20.09 146 THR L C 1
ATOM 2718 O O . THR B 2 146 ? 4.819 -6.381 8.879 1.00 22.16 146 THR L O 1
ATOM 2722 N N . VAL B 2 147 ? 6.235 -5.370 7.434 1.00 17.98 147 VAL L N 1
ATOM 2723 C CA . VAL B 2 147 ? 7.469 -5.809 8.070 1.00 18.31 147 VAL L CA 1
ATOM 2724 C C . VAL B 2 147 ? 8.335 -4.584 8.313 1.00 18.02 147 VAL L C 1
ATOM 2725 O O . VAL B 2 147 ? 8.421 -3.693 7.454 1.00 17.65 147 VAL L O 1
ATOM 2729 N N . THR B 2 148 ? 8.954 -4.526 9.493 1.00 18.28 148 THR L N 1
ATOM 2730 C CA . THR B 2 148 ? 10.022 -3.572 9.724 1.00 18.06 148 THR L CA 1
ATOM 2731 C C . THR B 2 148 ? 11.230 -4.308 10.291 1.00 17.12 148 THR L C 1
ATOM 2732 O O . THR B 2 148 ? 11.115 -5.399 10.860 1.00 18.03 148 THR L O 1
ATOM 2736 N N . TRP B 2 149 ? 12.371 -3.636 10.192 1.00 15.93 149 TRP L N 1
ATOM 2737 C CA . TRP B 2 149 ? 13.628 -4.125 10.719 1.00 14.82 149 TRP L CA 1
ATOM 2738 C C . TRP B 2 149 ? 14.118 -3.169 11.791 1.00 16.14 149 TRP L C 1
ATOM 2739 O O . TRP B 2 149 ? 14.108 -1.960 11.566 1.00 16.10 149 TRP L O 1
ATOM 2750 N N . GLU B 2 150 ? 14.577 -3.729 12.909 1.00 15.49 150 GLU L N 1
ATOM 2751 C CA . GLU B 2 150 ? 15.204 -2.938 13.953 1.00 15.80 150 GLU L CA 1
ATOM 2752 C C . GLU B 2 150 ? 16.631 -3.416 14.191 1.00 15.34 150 GLU L C 1
ATOM 2753 O O . GLU B 2 150 ? 16.916 -4.609 14.270 1.00 15.31 150 GLU L O 1
ATOM 2759 N N . VAL B 2 151 ? 17.520 -2.435 14.287 1.00 14.82 151 VAL L N 1
ATOM 2760 C CA . VAL B 2 151 ? 18.933 -2.637 14.535 1.00 15.70 151 VAL L CA 1
ATOM 2761 C C . VAL B 2 151 ? 19.230 -1.875 15.817 1.00 16.44 151 VAL L C 1
ATOM 2762 O O . VAL B 2 151 ? 19.079 -0.649 15.846 1.00 17.36 151 VAL L O 1
ATOM 2766 N N . ASP B 2 152 ? 19.616 -2.605 16.854 1.00 16.07 152 ASP L N 1
ATOM 2767 C CA . ASP B 2 152 ? 19.735 -2.041 18.193 1.00 18.71 152 ASP L CA 1
ATOM 2768 C C . ASP B 2 152 ? 18.480 -1.240 18.528 1.00 19.12 152 ASP L C 1
ATOM 2769 O O . ASP B 2 152 ? 18.555 -0.134 19.072 1.00 17.48 152 ASP L O 1
ATOM 2774 N N . GLY B 2 153 ? 17.318 -1.804 18.191 1.00 19.71 153 GLY L N 1
ATOM 2775 C CA . GLY B 2 153 ? 16.043 -1.183 18.518 1.00 20.62 153 GLY L CA 1
ATOM 2776 C C . GLY B 2 153 ? 15.574 -0.114 17.531 1.00 19.48 153 GLY L C 1
ATOM 2777 O O . GLY B 2 153 ? 14.410 0.256 17.560 1.00 21.33 153 GLY L O 1
ATOM 2778 N N . THR B 2 154 ? 16.424 0.313 16.596 1.00 18.71 154 THR L N 1
ATOM 2779 C CA . THR B 2 154 ? 16.103 1.431 15.721 1.00 18.35 154 THR L CA 1
ATOM 2780 C C . THR B 2 154 ? 15.556 0.918 14.390 1.00 17.58 154 THR L C 1
ATOM 2781 O O . THR B 2 154 ? 16.208 0.105 13.715 1.00 17.98 154 THR L O 1
ATOM 2785 N N . THR B 2 155 ? 14.380 1.421 14.001 1.00 17.05 155 THR L N 1
ATOM 2786 C CA . THR B 2 155 ? 13.720 1.005 12.770 1.00 17.45 155 THR L CA 1
ATOM 2787 C C . THR B 2 155 ? 14.519 1.507 11.568 1.00 17.99 155 THR L C 1
ATOM 2788 O O . THR B 2 155 ? 14.853 2.694 11.476 1.00 17.50 155 THR L O 1
ATOM 2792 N N . GLN B 2 156 ? 14.770 0.605 10.615 1.00 17.69 156 GLN L N 1
ATOM 2793 C CA . GLN B 2 156 ? 15.492 0.931 9.392 1.00 19.71 156 GLN L CA 1
ATOM 2794 C C . GLN B 2 156 ? 14.567 1.412 8.280 1.00 20.93 156 GLN L C 1
ATOM 2795 O O . GLN B 2 156 ? 13.368 1.123 8.272 1.00 20.40 156 GLN L O 1
ATOM 2801 N N . THR B 2 157 ? 15.156 2.123 7.315 1.00 21.76 157 THR L N 1
ATOM 2802 C CA A THR B 2 157 ? 14.417 2.605 6.164 0.50 23.14 157 THR L CA 1
ATOM 2803 C CA B THR B 2 157 ? 14.400 2.583 6.163 0.50 24.37 157 THR L CA 1
ATOM 2804 C C . THR B 2 157 ? 14.996 2.007 4.881 1.00 25.60 157 THR L C 1
ATOM 2805 O O . THR B 2 157 ? 14.252 1.509 4.042 1.00 31.07 157 THR L O 1
ATOM 2812 N N . THR B 2 158 ? 16.325 2.032 4.725 1.00 23.15 158 THR L N 1
ATOM 2813 C CA . THR B 2 158 ? 16.919 1.632 3.456 1.00 22.86 158 THR L CA 1
ATOM 2814 C C . THR B 2 158 ? 17.477 0.209 3.544 1.00 20.12 158 THR L C 1
ATOM 2815 O O . THR B 2 158 ? 17.697 -0.322 4.626 1.00 20.26 158 THR L O 1
ATOM 2819 N N . GLY B 2 159 ? 17.711 -0.404 2.386 1.00 17.50 159 GLY L N 1
ATOM 2820 C CA . GLY B 2 159 ? 18.343 -1.715 2.342 1.00 18.52 159 GLY L CA 1
ATOM 2821 C C . GLY B 2 159 ? 17.389 -2.891 2.569 1.00 17.85 159 GLY L C 1
ATOM 2822 O O . GLY B 2 159 ? 17.869 -4.016 2.749 1.00 16.79 159 GLY L O 1
ATOM 2823 N N . ILE B 2 160 ? 16.067 -2.664 2.428 1.00 16.93 160 ILE L N 1
ATOM 2824 C CA . ILE B 2 160 ? 15.042 -3.677 2.696 1.00 18.83 160 ILE L CA 1
ATOM 2825 C C . ILE B 2 160 ? 14.373 -4.102 1.389 1.00 19.06 160 ILE L C 1
ATOM 2826 O O . ILE B 2 160 ? 13.984 -3.260 0.592 1.00 19.84 160 ILE L O 1
ATOM 2831 N N . GLU B 2 161 ? 14.283 -5.405 1.135 1.00 18.83 161 GLU L N 1
ATOM 2832 C CA . GLU B 2 161 ? 13.521 -5.907 0.013 1.00 21.28 161 GLU L CA 1
ATOM 2833 C C . GLU B 2 161 ? 12.636 -7.058 0.465 1.00 19.28 161 GLU L C 1
ATOM 2834 O O . GLU B 2 161 ? 13.071 -7.907 1.240 1.00 18.76 161 GLU L O 1
ATOM 2840 N N . ASN B 2 162 ? 11.441 -7.097 -0.111 1.00 16.73 162 ASN L N 1
ATOM 2841 C CA . ASN B 2 162 ? 10.406 -8.037 0.275 1.00 16.01 162 ASN L CA 1
ATOM 2842 C C . ASN B 2 162 ? 9.929 -8.791 -0.952 1.00 17.09 162 ASN L C 1
ATOM 2843 O O . ASN B 2 162 ? 9.885 -8.197 -2.023 1.00 16.76 162 ASN L O 1
ATOM 2848 N N . SER B 2 163 ? 9.597 -10.083 -0.766 1.00 15.46 163 SER L N 1
ATOM 2849 C CA . SER B 2 163 ? 9.054 -10.951 -1.798 1.00 16.30 163 SER L CA 1
ATOM 2850 C C . SER B 2 163 ? 8.009 -11.892 -1.203 1.00 15.81 163 SER L C 1
ATOM 2851 O O . SER B 2 163 ? 8.254 -12.533 -0.176 1.00 15.08 163 SER L O 1
ATOM 2854 N N . LYS B 2 164 ? 6.861 -12.039 -1.864 1.00 17.14 164 LYS L N 1
ATOM 2855 C CA . LYS B 2 164 ? 5.735 -12.760 -1.278 1.00 17.78 164 LYS L CA 1
ATOM 2856 C C . LYS B 2 164 ? 5.364 -13.933 -2.173 1.00 18.50 164 LYS L C 1
ATOM 2857 O O . LYS B 2 164 ? 5.324 -13.772 -3.394 1.00 19.70 164 LYS L O 1
ATOM 2863 N N . THR B 2 165 ? 5.149 -15.109 -1.577 1.00 17.02 165 THR L N 1
ATOM 2864 C CA . THR B 2 165 ? 4.707 -16.287 -2.311 1.00 16.03 165 THR L CA 1
ATOM 2865 C C . THR B 2 165 ? 3.251 -16.091 -2.693 1.00 18.36 165 THR L C 1
ATOM 2866 O O . THR B 2 165 ? 2.554 -15.354 -2.001 1.00 18.13 165 THR L O 1
ATOM 2870 N N . PRO B 2 166 ? 2.749 -16.710 -3.792 1.00 17.73 166 PRO L N 1
ATOM 2871 C CA . PRO B 2 166 ? 1.308 -16.668 -4.070 1.00 16.32 166 PRO L CA 1
ATOM 2872 C C . PRO B 2 166 ? 0.466 -17.409 -3.034 1.00 15.47 166 PRO L C 1
ATOM 2873 O O . PRO B 2 166 ? 0.955 -18.224 -2.252 1.00 16.53 166 PRO L O 1
ATOM 2877 N N . GLN B 2 167 ? -0.850 -17.144 -3.030 1.00 14.49 167 GLN L N 1
ATOM 2878 C CA . GLN B 2 167 ? -1.740 -17.793 -2.096 1.00 14.45 167 GLN L CA 1
ATOM 2879 C C . GLN B 2 167 ? -1.622 -19.308 -2.150 1.00 16.59 167 GLN L C 1
ATOM 2880 O O . GLN B 2 167 ? -1.708 -19.903 -3.218 1.00 17.67 167 GLN L O 1
ATOM 2886 N N . ASN B 2 168 ? -1.559 -19.920 -0.957 1.00 17.06 168 ASN L N 1
ATOM 2887 C CA . ASN B 2 168 ? -1.445 -21.352 -0.773 1.00 18.42 168 ASN L CA 1
ATOM 2888 C C . ASN B 2 168 ? -2.716 -22.042 -1.253 1.00 19.09 168 ASN L C 1
ATOM 2889 O O . ASN B 2 168 ? -3.833 -21.607 -0.987 1.00 18.19 168 ASN L O 1
ATOM 2894 N N . SER B 2 169 ? -2.528 -23.126 -1.985 1.00 19.41 169 SER L N 1
ATOM 2895 C CA . SER B 2 169 ? -3.627 -23.776 -2.656 1.00 22.52 169 SER L CA 1
ATOM 2896 C C . SER B 2 169 ? -4.597 -24.429 -1.672 1.00 22.85 169 SER L C 1
ATOM 2897 O O . SER B 2 169 ? -5.731 -24.691 -2.069 1.00 23.94 169 SER L O 1
ATOM 2900 N N . ALA B 2 170 ? -4.144 -24.753 -0.443 1.00 21.76 170 ALA L N 1
ATOM 2901 C CA . ALA B 2 170 ? -4.976 -25.381 0.581 1.00 22.45 170 ALA L CA 1
ATOM 2902 C C . ALA B 2 170 ? -5.648 -24.329 1.454 1.00 23.13 170 ALA L C 1
ATOM 2903 O O . ALA B 2 170 ? -6.823 -24.456 1.762 1.00 23.98 170 ALA L O 1
ATOM 2905 N N . ASP B 2 171 ? -4.927 -23.289 1.885 1.00 21.03 171 ASP L N 1
ATOM 2906 C CA . ASP B 2 171 ? -5.438 -22.487 2.988 1.00 20.37 171 ASP L CA 1
ATOM 2907 C C . ASP B 2 171 ? -5.423 -20.986 2.681 1.00 18.08 171 ASP L C 1
ATOM 2908 O O . ASP B 2 171 ? -5.720 -20.183 3.576 1.00 17.53 171 ASP L O 1
ATOM 2913 N N . CYS B 2 172 ? -5.093 -20.609 1.431 1.00 15.99 172 CYS L N 1
ATOM 2914 C CA . CYS B 2 172 ? -5.130 -19.222 0.973 1.00 15.52 172 CYS L CA 1
ATOM 2915 C C . CYS B 2 172 ? -4.010 -18.337 1.544 1.00 16.23 172 CYS L C 1
ATOM 2916 O O . CYS B 2 172 ? -3.949 -17.155 1.202 1.00 15.72 172 CYS L O 1
ATOM 2919 N N . THR B 2 173 ? -3.110 -18.886 2.376 1.00 16.80 173 THR L N 1
ATOM 2920 C CA . THR B 2 173 ? -2.128 -18.054 3.062 1.00 18.81 173 THR L CA 1
ATOM 2921 C C . THR B 2 173 ? -0.978 -17.660 2.147 1.00 17.74 173 THR L C 1
ATOM 2922 O O . THR B 2 173 ? -0.703 -18.330 1.148 1.00 17.65 173 THR L O 1
ATOM 2926 N N . TYR B 2 174 ? -0.329 -16.563 2.553 1.00 16.29 174 TYR L N 1
ATOM 2927 C CA . TYR B 2 174 ? 0.919 -16.096 1.968 1.00 16.20 174 TYR L CA 1
ATOM 2928 C C . TYR B 2 174 ? 2.120 -16.479 2.833 1.00 15.42 174 TYR L C 1
ATOM 2929 O O . TYR B 2 174 ? 1.992 -16.803 4.007 1.00 15.98 174 TYR L O 1
ATOM 2938 N N . ASN B 2 175 ? 3.303 -16.420 2.224 1.00 15.38 175 ASN L N 1
ATOM 2939 C CA . ASN B 2 175 ? 4.578 -16.381 2.917 1.00 15.33 175 ASN L CA 1
ATOM 2940 C C . ASN B 2 175 ? 5.354 -15.166 2.419 1.00 15.32 175 ASN L C 1
ATOM 2941 O O . ASN B 2 175 ? 5.234 -14.775 1.261 1.00 16.11 175 ASN L O 1
ATOM 2946 N N . LEU B 2 176 ? 6.227 -14.606 3.259 1.00 15.69 176 LEU L N 1
ATOM 2947 C CA . LEU B 2 176 ? 6.981 -13.422 2.881 1.00 16.26 176 LEU L CA 1
ATOM 2948 C C . LEU B 2 176 ? 8.444 -13.594 3.257 1.00 15.32 176 LEU L C 1
ATOM 2949 O O . LEU B 2 176 ? 8.738 -14.062 4.356 1.00 13.87 176 LEU L O 1
ATOM 2954 N N . SER B 2 177 ? 9.343 -13.252 2.324 1.00 13.39 177 SER L N 1
ATOM 2955 C CA . SER B 2 177 ? 10.743 -13.035 2.649 1.00 14.03 177 SER L CA 1
ATOM 2956 C C . SER B 2 177 ? 10.960 -11.527 2.727 1.00 13.27 177 SER L C 1
ATOM 2957 O O . SER B 2 177 ? 10.406 -10.791 1.924 1.00 14.33 177 SER L O 1
ATOM 2960 N N . SER B 2 178 ? 11.752 -11.111 3.725 1.00 13.19 178 SER L N 1
ATOM 2961 C CA . SER B 2 178 ? 12.224 -9.745 3.896 1.00 13.44 178 SER L CA 1
ATOM 2962 C C . SER B 2 178 ? 13.727 -9.802 4.158 1.00 14.64 178 SER L C 1
ATOM 2963 O O . SER B 2 178 ? 14.160 -10.550 5.020 1.00 15.84 178 SER L O 1
ATOM 2966 N N . THR B 2 179 ? 14.510 -9.002 3.436 1.00 15.70 179 THR L N 1
ATOM 2967 C CA . THR B 2 179 ? 15.948 -9.021 3.611 1.00 17.24 179 THR L CA 1
ATOM 2968 C C . THR B 2 179 ? 16.422 -7.617 3.915 1.00 17.81 179 THR L C 1
ATOM 2969 O O . THR B 2 179 ? 15.894 -6.641 3.377 1.00 19.48 179 THR L O 1
ATOM 2973 N N . LEU B 2 180 ? 17.423 -7.566 4.789 1.00 17.28 180 LEU L N 1
ATOM 2974 C CA . LEU B 2 180 ? 18.112 -6.325 5.104 1.00 16.89 180 LEU L CA 1
ATOM 2975 C C . LEU B 2 180 ? 19.549 -6.478 4.641 1.00 14.89 180 LEU L C 1
ATOM 2976 O O . LEU B 2 180 ? 20.206 -7.445 5.038 1.00 15.10 180 LEU L O 1
ATOM 2981 N N . THR B 2 181 ? 20.014 -5.548 3.794 1.00 14.82 181 THR L N 1
ATOM 2982 C CA . THR B 2 181 ? 21.379 -5.613 3.294 1.00 15.09 181 THR L CA 1
ATOM 2983 C C . THR B 2 181 ? 22.170 -4.441 3.874 1.00 15.49 181 THR L C 1
ATOM 2984 O O . THR B 2 181 ? 21.680 -3.303 3.895 1.00 14.62 181 THR L O 1
ATOM 2988 N N . LEU B 2 182 ? 23.389 -4.727 4.343 1.00 14.26 182 LEU L N 1
ATOM 2989 C CA . LEU B 2 182 ? 24.279 -3.734 4.931 1.00 16.42 182 LEU L CA 1
ATOM 2990 C C . LEU B 2 182 ? 25.687 -4.153 4.559 1.00 16.21 182 LEU L C 1
ATOM 2991 O O . LEU B 2 182 ? 25.905 -5.354 4.313 1.00 16.57 182 LEU L O 1
ATOM 2996 N N . THR B 2 183 ? 26.664 -3.242 4.734 1.00 15.16 183 THR L N 1
ATOM 2997 C CA . THR B 2 183 ? 28.053 -3.674 4.629 1.00 14.60 183 THR L CA 1
ATOM 2998 C C . THR B 2 183 ? 28.400 -4.554 5.835 1.00 14.04 183 THR L C 1
ATOM 2999 O O . THR B 2 183 ? 27.796 -4.448 6.902 1.00 14.41 183 THR L O 1
ATOM 3003 N N . SER B 2 184 ? 29.409 -5.413 5.704 1.00 14.90 184 SER L N 1
ATOM 3004 C CA . SER B 2 184 ? 29.854 -6.216 6.840 1.00 14.10 184 SER L CA 1
ATOM 3005 C C . SER B 2 184 ? 30.342 -5.324 7.992 1.00 15.00 184 SER L C 1
ATOM 3006 O O . SER B 2 184 ? 30.103 -5.655 9.159 1.00 14.82 184 SER L O 1
ATOM 3009 N N . THR B 2 185 ? 30.999 -4.185 7.666 1.00 13.45 185 THR L N 1
ATOM 3010 C CA . THR B 2 185 ? 31.397 -3.196 8.659 1.00 14.27 185 THR L CA 1
ATOM 3011 C C . THR B 2 185 ? 30.159 -2.695 9.418 1.00 13.35 185 THR L C 1
ATOM 3012 O O . THR B 2 185 ? 30.158 -2.658 10.639 1.00 15.58 185 THR L O 1
ATOM 3016 N N . GLN B 2 186 ? 29.089 -2.325 8.720 1.00 13.25 186 GLN L N 1
ATOM 3017 C CA . GLN B 2 186 ? 27.873 -1.855 9.372 1.00 14.06 186 GLN L CA 1
ATOM 3018 C C . GLN B 2 186 ? 27.305 -2.964 10.265 1.00 14.62 186 GLN L C 1
ATOM 3019 O O . GLN B 2 186 ? 26.951 -2.716 11.413 1.00 15.29 186 GLN L O 1
ATOM 3025 N N . TYR B 2 187 ? 27.279 -4.193 9.740 1.00 13.41 187 TYR L N 1
ATOM 3026 C CA . TYR B 2 187 ? 26.748 -5.329 10.460 1.00 13.46 187 TYR L CA 1
ATOM 3027 C C . TYR B 2 187 ? 27.472 -5.516 11.791 1.00 14.31 187 TYR L C 1
ATOM 3028 O O . TYR B 2 187 ? 26.828 -5.745 12.822 1.00 14.85 187 TYR L O 1
ATOM 3037 N N . ASN B 2 188 ? 28.804 -5.469 11.735 1.00 14.36 188 ASN L N 1
ATOM 3038 C CA . ASN B 2 188 ? 29.656 -5.694 12.892 1.00 15.65 188 ASN L CA 1
ATOM 3039 C C . ASN B 2 188 ? 29.611 -4.527 13.885 1.00 16.34 188 ASN L C 1
ATOM 3040 O O . ASN B 2 188 ? 30.265 -4.612 14.932 1.00 17.02 188 ASN L O 1
ATOM 3045 N N . SER B 2 189 ? 28.948 -3.421 13.528 1.00 14.92 189 SER L N 1
ATOM 3046 C CA . SER B 2 189 ? 28.887 -2.227 14.362 1.00 16.49 189 SER L CA 1
ATOM 3047 C C . SER B 2 189 ? 27.641 -2.226 15.249 1.00 16.30 189 SER L C 1
ATOM 3048 O O . SER B 2 189 ? 27.470 -1.347 16.077 1.00 17.69 189 SER L O 1
ATOM 3051 N N . HIS B 2 190 ? 26.754 -3.205 15.087 1.00 14.51 190 HIS L N 1
ATOM 3052 C CA . HIS B 2 190 ? 25.544 -3.306 15.888 1.00 15.51 190 HIS L CA 1
ATOM 3053 C C . HIS B 2 190 ? 25.425 -4.701 16.496 1.00 15.02 190 HIS L C 1
ATOM 3054 O O . HIS B 2 190 ? 26.072 -5.632 16.040 1.00 14.88 190 HIS L O 1
ATOM 3061 N N A LYS B 2 191 ? 24.566 -4.834 17.507 0.50 15.47 191 LYS L N 1
ATOM 3062 N N B LYS B 2 191 ? 24.546 -4.803 17.488 0.50 14.39 191 LYS L N 1
ATOM 3063 C CA A LYS B 2 191 ? 24.395 -6.096 18.214 0.50 16.61 191 LYS L CA 1
ATOM 3064 C CA B LYS B 2 191 ? 24.362 -6.008 18.279 0.50 14.66 191 LYS L CA 1
ATOM 3065 C C A LYS B 2 191 ? 23.069 -6.756 17.837 0.50 15.83 191 LYS L C 1
ATOM 3066 C C B LYS B 2 191 ? 23.086 -6.730 17.859 0.50 14.83 191 LYS L C 1
ATOM 3067 O O A LYS B 2 191 ? 23.079 -7.879 17.361 0.50 16.85 191 LYS L O 1
ATOM 3068 O O B LYS B 2 191 ? 23.152 -7.848 17.374 0.50 15.88 191 LYS L O 1
ATOM 3079 N N . GLU B 2 192 ? 21.935 -6.087 18.077 1.00 14.93 192 GLU L N 1
ATOM 3080 C CA . GLU B 2 192 ? 20.636 -6.766 17.979 1.00 15.08 192 GLU L CA 1
ATOM 3081 C C . GLU B 2 192 ? 20.000 -6.520 16.615 1.00 13.51 192 GLU L C 1
ATOM 3082 O O . GLU B 2 192 ? 19.867 -5.364 16.202 1.00 13.95 192 GLU L O 1
ATOM 3088 N N . TYR B 2 193 ? 19.512 -7.600 15.979 1.00 14.35 193 TYR L N 1
ATOM 3089 C CA . TYR B 2 193 ? 18.790 -7.530 14.713 1.00 13.15 193 TYR L CA 1
ATOM 3090 C C . TYR B 2 193 ? 17.405 -8.169 14.877 1.00 14.47 193 TYR L C 1
ATOM 3091 O O . TYR B 2 193 ? 17.294 -9.308 15.334 1.00 12.45 193 TYR L O 1
ATOM 3100 N N . THR B 2 194 ? 16.374 -7.385 14.546 1.00 14.05 194 THR L N 1
ATOM 3101 C CA . THR B 2 194 ? 14.988 -7.755 14.795 1.00 14.28 194 THR L CA 1
ATOM 3102 C C . THR B 2 194 ? 14.181 -7.610 13.508 1.00 15.04 194 THR L C 1
ATOM 3103 O O . THR B 2 194 ? 14.268 -6.614 12.809 1.00 15.69 194 THR L O 1
ATOM 3107 N N . CYS B 2 195 ? 13.398 -8.647 13.219 1.00 14.99 195 CYS L N 1
ATOM 3108 C CA . CYS B 2 195 ? 12.377 -8.634 12.199 1.00 15.50 195 CYS L CA 1
ATOM 3109 C C . CYS B 2 195 ? 11.023 -8.572 12.899 1.00 15.14 195 CYS L C 1
ATOM 3110 O O . CYS B 2 195 ? 10.719 -9.419 13.726 1.00 15.01 195 CYS L O 1
ATOM 3113 N N . LYS B 2 196 ? 10.246 -7.541 12.601 1.00 15.65 196 LYS L N 1
ATOM 3114 C CA . LYS B 2 196 ? 8.934 -7.340 13.208 1.00 15.41 196 LYS L CA 1
ATOM 3115 C C . LYS B 2 196 ? 7.851 -7.373 12.139 1.00 15.44 196 LYS L C 1
ATOM 3116 O O . LYS B 2 196 ? 7.865 -6.560 11.215 1.00 16.54 196 LYS L O 1
ATOM 3122 N N . VAL B 2 197 ? 6.928 -8.343 12.268 1.00 15.65 197 VAL L N 1
ATOM 3123 C CA . VAL B 2 197 ? 5.847 -8.500 11.313 1.00 15.69 197 VAL L CA 1
ATOM 3124 C C . VAL B 2 197 ? 4.515 -8.140 11.984 1.00 16.67 197 VAL L C 1
ATOM 3125 O O . VAL B 2 197 ? 4.152 -8.705 13.013 1.00 16.70 197 VAL L O 1
ATOM 3129 N N . THR B 2 198 ? 3.815 -7.185 11.368 1.00 19.44 198 THR L N 1
ATOM 3130 C CA . THR B 2 198 ? 2.579 -6.635 11.895 1.00 22.63 198 THR L CA 1
ATOM 3131 C C . THR B 2 198 ? 1.412 -7.026 10.986 1.00 21.37 198 THR L C 1
ATOM 3132 O O . THR B 2 198 ? 1.462 -6.850 9.775 1.00 20.16 198 THR L O 1
ATOM 3136 N N . GLN B 2 199 ? 0.354 -7.563 11.606 1.00 25.00 199 GLN L N 1
ATOM 3137 C CA . GLN B 2 199 ? -0.880 -7.957 10.940 1.00 25.96 199 GLN L CA 1
ATOM 3138 C C . GLN B 2 199 ? -2.010 -7.302 11.738 1.00 27.49 199 GLN L C 1
ATOM 3139 O O . GLN B 2 199 ? -2.343 -7.775 12.815 1.00 29.86 199 GLN L O 1
ATOM 3145 N N . GLY B 2 200 ? -2.486 -6.145 11.273 1.00 32.61 200 GLY L N 1
ATOM 3146 C CA . GLY B 2 200 ? -3.445 -5.348 12.028 1.00 34.60 200 GLY L CA 1
ATOM 3147 C C . GLY B 2 200 ? -2.824 -4.802 13.317 1.00 34.93 200 GLY L C 1
ATOM 3148 O O . GLY B 2 200 ? -1.858 -4.042 13.264 1.00 41.05 200 GLY L O 1
ATOM 3149 N N . THR B 2 201 ? -3.382 -5.198 14.472 1.00 34.02 201 THR L N 1
ATOM 3150 C CA . THR B 2 201 ? -2.921 -4.699 15.759 1.00 38.26 201 THR L CA 1
ATOM 3151 C C . THR B 2 201 ? -1.931 -5.682 16.390 1.00 37.16 201 THR L C 1
ATOM 3152 O O . THR B 2 201 ? -1.343 -5.380 17.426 1.00 37.81 201 THR L O 1
ATOM 3156 N N . THR B 2 202 ? -1.761 -6.857 15.775 1.00 34.12 202 THR L N 1
ATOM 3157 C CA . THR B 2 202 ? -0.893 -7.894 16.312 1.00 34.78 202 THR L CA 1
ATOM 3158 C C . THR B 2 202 ? 0.494 -7.788 15.667 1.00 29.13 202 THR L C 1
ATOM 3159 O O . THR B 2 202 ? 0.614 -7.493 14.486 1.00 25.44 202 THR L O 1
ATOM 3163 N N . SER B 2 203 ? 1.533 -8.027 16.464 1.00 25.51 203 SER L N 1
ATOM 3164 C CA . SER B 2 203 ? 2.910 -8.074 15.978 1.00 23.57 203 SER L CA 1
ATOM 3165 C C . SER B 2 203 ? 3.546 -9.377 16.430 1.00 22.12 203 SER L C 1
ATOM 3166 O O . SER B 2 203 ? 3.279 -9.868 17.523 1.00 22.88 203 SER L O 1
ATOM 3169 N N . VAL B 2 204 ? 4.407 -9.924 15.582 1.00 20.14 204 VAL L N 1
ATOM 3170 C CA . VAL B 2 204 ? 5.260 -11.031 15.927 1.00 19.82 204 VAL L CA 1
ATOM 3171 C C . VAL B 2 204 ? 6.698 -10.566 15.664 1.00 20.04 204 VAL L C 1
ATOM 3172 O O . VAL B 2 204 ? 6.934 -9.874 14.677 1.00 18.73 204 VAL L O 1
ATOM 3176 N N . VAL B 2 205 ? 7.623 -10.923 16.560 1.00 19.05 205 VAL L N 1
ATOM 3177 C CA . VAL B 2 205 ? 9.004 -10.484 16.480 1.00 19.36 205 VAL L CA 1
ATOM 3178 C C . VAL B 2 205 ? 9.936 -11.682 16.622 1.00 18.04 205 VAL L C 1
ATOM 3179 O O . VAL B 2 205 ? 9.711 -12.571 17.443 1.00 17.64 205 VAL L O 1
ATOM 3183 N N . GLN B 2 206 ? 11.006 -11.675 15.828 1.00 15.61 206 GLN L N 1
ATOM 3184 C CA . GLN B 2 206 ? 12.119 -12.590 16.029 1.00 16.83 206 GLN L CA 1
ATOM 3185 C C . GLN B 2 206 ? 13.423 -11.802 15.899 1.00 16.06 206 GLN L C 1
ATOM 3186 O O . GLN B 2 206 ? 13.551 -10.996 14.990 1.00 14.06 206 GLN L O 1
ATOM 3192 N N . SER B 2 207 ? 14.370 -12.094 16.797 1.00 15.35 207 SER L N 1
ATOM 3193 C CA . SER B 2 207 ? 15.604 -11.358 16.962 1.00 15.54 207 SER L CA 1
ATOM 3194 C C . SER B 2 207 ? 16.788 -12.314 17.061 1.00 15.33 207 SER L C 1
ATOM 3195 O O . SER B 2 207 ? 16.627 -13.478 17.408 1.00 16.12 207 SER L O 1
ATOM 3198 N N . PHE B 2 208 ? 17.984 -11.800 16.766 1.00 13.59 208 PHE L N 1
ATOM 3199 C CA . PHE B 2 208 ? 19.219 -12.411 17.199 1.00 14.47 208 PHE L CA 1
ATOM 3200 C C . PHE B 2 208 ? 20.184 -11.293 17.556 1.00 14.64 208 PHE L C 1
ATOM 3201 O O . PHE B 2 208 ? 20.004 -10.138 17.111 1.00 13.77 208 PHE L O 1
ATOM 3209 N N . ASN B 2 209 ? 21.156 -11.651 18.423 1.00 14.51 209 ASN L N 1
ATOM 3210 C CA . ASN B 2 209 ? 22.288 -10.780 18.689 1.00 15.53 209 ASN L CA 1
ATOM 3211 C C . ASN B 2 209 ? 23.487 -11.333 17.930 1.00 15.18 209 ASN L C 1
ATOM 3212 O O . ASN B 2 209 ? 23.824 -12.515 18.075 1.00 15.48 209 ASN L O 1
ATOM 3217 N N . ARG B 2 210 ? 24.152 -10.455 17.171 1.00 15.77 210 ARG L N 1
ATOM 3218 C CA . ARG B 2 210 ? 25.257 -10.815 16.295 1.00 15.91 210 ARG L CA 1
ATOM 3219 C C . ARG B 2 210 ? 26.281 -11.677 17.028 1.00 15.96 210 ARG L C 1
ATOM 3220 O O . ARG B 2 210 ? 26.748 -12.690 16.505 1.00 15.19 210 ARG L O 1
ATOM 3228 N N . GLY B 2 211 ? 26.643 -11.264 18.244 1.00 17.16 211 GLY L N 1
ATOM 3229 C CA . GLY B 2 211 ? 27.727 -11.906 18.965 1.00 18.15 211 GLY L CA 1
ATOM 3230 C C . GLY B 2 211 ? 27.390 -13.307 19.493 1.00 18.77 211 GLY L C 1
ATOM 3231 O O . GLY B 2 211 ? 28.290 -14.018 19.938 1.00 19.27 211 GLY L O 1
ATOM 3232 N N . ASP B 2 212 ? 26.119 -13.712 19.417 1.00 17.29 212 ASP L N 1
ATOM 3233 C CA . ASP B 2 212 ? 25.703 -15.027 19.886 1.00 16.34 212 ASP L CA 1
ATOM 3234 C C . ASP B 2 212 ? 25.886 -16.097 18.817 1.00 17.36 212 ASP L C 1
ATOM 3235 O O . ASP B 2 212 ? 25.896 -17.278 19.156 1.00 17.33 212 ASP L O 1
ATOM 3240 N N . CYS B 2 213 ? 25.957 -15.706 17.537 1.00 16.52 213 CYS L N 1
ATOM 3241 C CA . CYS B 2 213 ? 25.853 -16.676 16.458 1.00 18.03 213 CYS L CA 1
ATOM 3242 C C . CYS B 2 213 ? 27.170 -17.438 16.212 1.00 19.17 213 CYS L C 1
ATOM 3243 O O . CYS B 2 213 ? 27.056 -18.579 15.771 1.00 19.96 213 CYS L O 1
ATOM 3247 N N . PRO C 3 1 ? -4.853 -34.739 -42.230 1.00 23.00 1 PRO P N 1
ATOM 3248 C CA . PRO C 3 1 ? -5.701 -33.568 -42.109 1.00 22.47 1 PRO P CA 1
ATOM 3249 C C . PRO C 3 1 ? -5.085 -32.523 -41.196 1.00 21.23 1 PRO P C 1
ATOM 3250 O O . PRO C 3 1 ? -4.079 -32.789 -40.554 1.00 25.11 1 PRO P O 1
ATOM 3254 N N . ILE C 3 2 ? -5.724 -31.359 -41.140 1.00 17.17 2 ILE P N 1
ATOM 3255 C CA . ILE C 3 2 ? -5.193 -30.245 -40.371 1.00 15.69 2 ILE P CA 1
ATOM 3256 C C . ILE C 3 2 ? -6.141 -29.886 -39.223 1.00 16.14 2 ILE P C 1
ATOM 3257 O O . ILE C 3 2 ? -7.332 -30.221 -39.298 1.00 15.56 2 ILE P O 1
ATOM 3278 N N . ASP C 3 4 ? -5.770 -26.509 -37.831 1.00 13.39 4 ASP P N 1
ATOM 3279 C CA . ASP C 3 4 ? -5.850 -25.029 -37.902 1.00 12.77 4 ASP P CA 1
ATOM 3280 C C . ASP C 3 4 ? -6.767 -24.598 -39.056 1.00 13.73 4 ASP P C 1
ATOM 3281 O O . ASP C 3 4 ? -6.402 -23.710 -39.813 1.00 13.21 4 ASP P O 1
ATOM 3286 N N . ILE C 3 5 ? -7.995 -25.138 -39.114 1.00 14.04 5 ILE P N 1
ATOM 3287 C CA . ILE C 3 5 ? -8.965 -24.778 -40.154 1.00 16.02 5 ILE P CA 1
ATOM 3288 C C . ILE C 3 5 ? -9.332 -23.285 -40.089 1.00 16.18 5 ILE P C 1
ATOM 3289 O O . ILE C 3 5 ? -9.809 -22.712 -41.070 1.00 15.39 5 ILE P O 1
ATOM 3294 N N . ASN C 3 6 ? -9.076 -22.631 -38.950 1.00 13.81 6 ASN P N 1
ATOM 3295 C CA . ASN C 3 6 ? -9.347 -21.202 -38.810 1.00 13.36 6 ASN P CA 1
ATOM 3296 C C . ASN C 3 6 ? -8.597 -20.378 -39.876 1.00 13.41 6 ASN P C 1
ATOM 3297 O O . ASN C 3 6 ? -9.109 -19.323 -40.305 1.00 13.83 6 ASN P O 1
ATOM 3334 N N . THR C 3 9 ? -9.795 -21.180 -46.121 1.00 17.98 9 THR P N 1
ATOM 3335 C CA . THR C 3 9 ? -11.142 -21.288 -46.718 1.00 18.79 9 THR P CA 1
ATOM 3336 C C . THR C 3 9 ? -11.119 -22.421 -47.740 1.00 18.21 9 THR P C 1
ATOM 3337 O O . THR C 3 9 ? -10.055 -22.779 -48.255 1.00 17.45 9 THR P O 1
ATOM 3341 N N . SER C 3 10 ? -12.314 -22.932 -48.031 1.00 17.13 10 SER P N 1
ATOM 3342 C CA . SER C 3 10 ? -12.504 -24.055 -48.941 1.00 16.78 10 SER P CA 1
ATOM 3343 C C . SER C 3 10 ? -12.156 -23.699 -50.376 1.00 18.12 10 SER P C 1
ATOM 3344 O O . SER C 3 10 ? -11.791 -24.598 -51.129 1.00 19.23 10 SER P O 1
ATOM 3347 N N . GLU C 3 11 ? -12.345 -22.430 -50.767 1.00 17.45 11 GLU P N 1
ATOM 3348 C CA . GLU C 3 11 ? -12.337 -22.044 -52.176 1.00 18.13 11 GLU P CA 1
ATOM 3349 C C . GLU C 3 11 ? -12.323 -20.508 -52.311 1.00 18.17 11 GLU P C 1
ATOM 3350 O O . GLU C 3 11 ? -12.681 -19.835 -51.313 1.00 20.12 11 GLU P O 1
#

B-factor: mean 19.25, std 8.15, range [5.57, 82.75]

Foldseek 3Di:
DAKAKDQAFEAEFQAKGKIKIADPDDFLLQWKKWKWWDAVPGDIDTAKIAGSVFDIGGDPVQPVFWDWGADRVRRIIMIMGGRDDQVVFTWMKMFTDDPPTPHIHPTGTHGYDPDDFDAWDKDKAAAAPDDDDLAKIKIKTWDGPDDDKDKDKPVPPADPAKDKDDWDQDPNRIIITMIMHGHGRPDDWMKIWMADVNVRDIDIDTHDNHPDDDPDDDDPDDDD/DKAKAKDDDEAEAEAQAKDKMKIFIPWFFVVFFQKWKWWADPPDDIDTQDGSQFHGDPPRDPQWGWDGTTGIIMIMGGRDALLRQTWMWMKGHHDPDIDIYPIYGYQYDFDFDAWAKDKAWADPVQLVVQKTKIKMKTPWGPDDKDKWKDFLHHTDDPQKDKDKHAQDNHTGTIMMMIMGMDTSVVVVVTFKIKMWIGDPPDIYMDMGTPVVD/DDVPCDPD

Radius of gyration: 24.49 Å; Cα contacts (8 Å, |Δi|>4): 1175; chains: 3; bounding box: 58×39×75 Å

Secondary structure (DSSP, 8-state):
-EEEEE--EEE-TT--EEEEEEEESS-GGG--EEEEEE-TTS-EEEEEEE-TTS-EEE-TTTTTTEEEEEETTTTEEEEEE-S--GGG-EEEEEEE-SS----B---EEEEE-SSPPBPPEEEEE-PPBTB---EEEEEEEEEEBSS--EEEEGGGT--TT-EEPPPEE-TTS-EEEEEEEEE-SSS--EEEEEEEGGGTEEEEEEEPSSSSPPSSS-------/---EEE-PSPEEEETTS-EEEEEEESSPPGGGT-EEEEEE-TTS--EEEEETTTEEPTT--TTEEEEEETTEEEEEETT--GGG-EEEEEEEE-SS-EEE---EEEEEE---BPPEEEEEPPPHHHHTTTEEEEEEEEEEEBS--EEEEEETTEEP-SSEEEEEPPPPTTT--EEEEEEEEEEHHHHTT--EEEEEEEETTEEEEEEEEGGG-/--------

Solvent-accessible surface area: 20557 Å² total

Sequence (445 aa):
QSLEESGGGLFKPTDTLTLTCTVSGFSLSSYSIRWVRQAPGNGLEWIGAIGSGGNAYYTSWAKSRSTITRNTNENTVTLKMTSLTVVADTATYFCARGGINFGIWGPGTLVTVSSGQPKAPSVFPLAPCCGDTPTVTLGCLVKGYLPEPVTVTWNSGTLTNGVRTFPSVRRQSSGLYSLSSVVSVTSSSQPVTCNVAHPATNNTKVDKTVAPSTCSKPGGSHHHHHHAAVLTQTPSPVSAAVGSTVTINCQSSQSVYSKNWLSWFQQKPGQPPKQLIYSASTLDSGVPSRFSGSGSGTQFTLTISGVQCDDAATYYCQGTYGDASAFGGGTEVVVKGDPVAPTVLIFPPSADLVATGTVTIVCVANKYFPDVTVTWEVDGTTQTTTGIENSKTPQNSADCTYNLSSTLTLTSTQYNSHKKEYTCKVTQGTTSVVQSFNRGDCPIDINTSE

Nearest PDB structures (foldseek):
  4zxb-assembly1_A-2  TM=9.401E-01  e=8.185E-26  Mus musculus
  7k8n-assembly1_A  TM=9.370E-01  e=9.060E-26  Homo sapiens
  3v6o-assembly2_D  TM=9.187E-01  e=3.396E-25  Mus musculus
  4ttd-assembly2_C  TM=8.981E-01  e=8.611E-26  Homo sapiens
  6bfq-assembly1_H  TM=9.174E-01  e=4.773E-24  Homo sapiens